Protein AF-A0ABD3Y140-F1 (afdb_monomer_lite)

Sequence (609 aa):
MEKMPLLTDTDRNRDIVVPLAGGQERGYSGIQENTEQVQKGHRKSRSWSGFACGLSGRHPSVAEQFYGSVDSDFVVSPNIGKKIHQSQHIPSCVWQLLCKILGVKTSEQDRLIVGTVLYVVTLTAAFSFTFFGVWFIIFEIRSDKTKTTVHIGISSLLIGFGWICLSIYSHSLAGRLFKNKSFAASVRIHSRTLFKINAAGLLLITGLALAALDLYSAAQSVLSSSQCLEIGLYPIICTLLYCSRALFTIIGTIWNLLVGCAVLSVCRTHTMGIRRFRQELEIEARNYEEYWRRRLLQSEAQEGSFFRRESTALINTSDWIIYDDLSALDENYEQDIQSSNVMFDDSLPVQQACSINNSPKLRQTNVDHSRTALLSGSTTSAGSGYYQTFTREEVIHTGSPDVRFGQRERHLNPMTYRSISDFEAGAEDHTNYRTQKIRSPRTDGARNIRLQSGSEMDEDSAPPIMTCDKLLLCYWKISNRMRLTSQGLQRWFSSWIAFVVLWCGDYALTWMNTKKTIPVVDLVEFVVPVLILLLLFSAYVEVNGEGQILKNCICPTSERFSLMQFFNQQPLQMQVFNLSISYNAILGVLVAFGVAFWSRLFLDNLFHT

Structure (mmCIF, N/CA/C/O backbone):
data_AF-A0ABD3Y140-F1
#
_entry.id   AF-A0ABD3Y140-F1
#
loop_
_atom_site.group_PDB
_atom_site.id
_atom_site.type_symbol
_atom_site.label_atom_id
_atom_site.label_alt_id
_atom_site.label_comp_id
_atom_site.label_asym_id
_atom_site.label_entity_id
_atom_site.label_seq_id
_atom_site.pdbx_PDB_ins_code
_atom_site.Cartn_x
_atom_site.Cartn_y
_atom_site.Cartn_z
_atom_site.occupancy
_atom_site.B_iso_or_equiv
_atom_site.auth_seq_id
_atom_site.auth_comp_id
_atom_site.auth_asym_id
_atom_site.auth_atom_id
_atom_site.pdbx_PDB_model_num
ATOM 1 N N . MET A 1 1 ? -37.574 -9.766 61.811 1.00 36.94 1 MET A N 1
ATOM 2 C CA . MET A 1 1 ? -36.633 -9.711 62.947 1.00 36.94 1 MET A CA 1
ATOM 3 C C . MET A 1 1 ? -35.810 -8.441 62.828 1.00 36.94 1 MET A C 1
ATOM 5 O O . MET A 1 1 ? -35.554 -8.027 61.709 1.00 36.94 1 MET A O 1
ATOM 9 N N . GLU A 1 2 ? -35.538 -7.825 63.977 1.00 39.22 2 GLU A N 1
ATOM 10 C CA . GLU A 1 2 ? -34.585 -6.741 64.282 1.00 39.22 2 GLU A CA 1
ATOM 11 C C . GLU A 1 2 ? -34.366 -5.578 63.291 1.00 39.22 2 GLU A C 1
ATOM 13 O O . GLU A 1 2 ? -33.719 -5.681 62.254 1.00 39.22 2 GLU A O 1
ATOM 18 N N . LYS A 1 3 ? -34.831 -4.400 63.731 1.00 44.00 3 LYS A N 1
ATOM 19 C CA . LYS A 1 3 ? -34.230 -3.095 63.428 1.00 44.00 3 LYS A CA 1
ATOM 20 C C . LYS A 1 3 ? -33.222 -2.770 64.535 1.00 44.00 3 LYS A C 1
ATOM 22 O O . LYS A 1 3 ? -33.563 -2.984 65.695 1.00 44.00 3 LYS A O 1
ATOM 27 N N . MET A 1 4 ? -32.124 -2.083 64.224 1.00 35.38 4 MET A N 1
ATOM 28 C CA . MET A 1 4 ? -31.544 -1.095 65.148 1.00 35.38 4 MET A CA 1
ATOM 29 C C . MET A 1 4 ? -30.852 0.048 64.376 1.00 35.38 4 MET A C 1
ATOM 31 O O . MET A 1 4 ? -30.308 -0.209 63.301 1.00 35.38 4 MET A O 1
ATOM 35 N N . PRO A 1 5 ? -30.918 1.304 64.861 1.00 56.19 5 PRO A N 1
ATOM 36 C CA . PRO A 1 5 ? -30.341 2.474 64.199 1.00 56.19 5 PRO A CA 1
ATOM 37 C C . PRO A 1 5 ? -29.004 2.898 64.830 1.00 56.19 5 PRO A C 1
ATOM 39 O O . PRO A 1 5 ? -28.658 2.457 65.925 1.00 56.19 5 PRO A O 1
ATOM 42 N N . LEU A 1 6 ? -28.308 3.847 64.200 1.00 42.22 6 LEU A N 1
ATOM 43 C CA . LEU A 1 6 ? -27.266 4.628 64.867 1.00 42.22 6 LEU A CA 1
ATOM 44 C C . LEU A 1 6 ? -27.299 6.083 64.391 1.00 42.22 6 LEU A C 1
ATOM 46 O O . LEU A 1 6 ? -27.420 6.360 63.199 1.00 42.22 6 LEU A O 1
ATOM 50 N N . LEU A 1 7 ? -27.261 6.993 65.360 1.00 45.56 7 LEU A N 1
ATOM 51 C CA . LEU A 1 7 ? -27.463 8.430 65.220 1.00 45.56 7 LEU A CA 1
ATOM 52 C C . LEU A 1 7 ? -26.557 9.087 66.268 1.00 45.56 7 LEU A C 1
ATOM 54 O O . LEU A 1 7 ? -26.717 8.794 67.450 1.00 45.56 7 LEU A O 1
ATOM 58 N N . THR A 1 8 ? -25.628 9.948 65.857 1.00 40.81 8 THR A N 1
ATOM 59 C CA . THR A 1 8 ? -24.940 10.890 66.758 1.00 40.81 8 THR A CA 1
ATOM 60 C C . THR A 1 8 ? -24.526 12.135 65.986 1.00 40.81 8 THR A C 1
ATOM 62 O O . THR A 1 8 ? -23.619 12.075 65.155 1.00 40.81 8 THR A O 1
ATOM 65 N N . ASP A 1 9 ? -25.172 13.254 66.303 1.00 35.38 9 ASP A N 1
ATOM 66 C CA . ASP A 1 9 ? -24.680 14.601 66.017 1.00 35.38 9 ASP A CA 1
ATOM 67 C C . ASP A 1 9 ? -23.355 14.887 66.736 1.00 35.38 9 ASP A C 1
ATOM 69 O O . ASP A 1 9 ? -23.045 14.299 67.775 1.00 35.38 9 ASP A O 1
ATOM 73 N N . THR A 1 10 ? -22.616 15.882 66.246 1.00 45.00 10 THR A N 1
ATOM 74 C CA . THR A 1 10 ? -21.827 16.760 67.125 1.00 45.00 10 THR A CA 1
ATOM 75 C C . THR A 1 10 ? -21.697 18.155 66.515 1.00 45.00 10 THR A C 1
ATOM 77 O O . THR A 1 10 ? -20.907 18.392 65.604 1.00 45.00 10 THR A O 1
ATOM 80 N N . ASP A 1 11 ? -22.467 19.092 67.066 1.00 38.31 11 ASP A N 1
ATOM 81 C CA . ASP A 1 11 ? -22.301 20.531 66.866 1.00 38.31 11 ASP A CA 1
ATOM 82 C C . ASP A 1 11 ? -20.901 21.014 67.273 1.00 38.31 11 ASP A C 1
ATOM 84 O O . ASP A 1 11 ? -20.384 20.632 68.331 1.00 38.31 11 ASP A O 1
ATOM 88 N N . ARG A 1 12 ? -20.362 22.008 66.550 1.00 38.72 12 ARG A N 1
ATOM 89 C CA . ARG A 1 12 ? -19.593 23.067 67.223 1.00 38.72 12 ARG A CA 1
ATOM 90 C C . ARG A 1 12 ? -19.610 24.414 66.501 1.00 38.72 12 ARG A C 1
ATOM 92 O O . ARG A 1 12 ? -18.924 24.638 65.511 1.00 38.72 12 ARG A O 1
ATOM 99 N N . ASN A 1 13 ? -20.365 25.326 67.099 1.00 36.12 13 ASN A N 1
ATOM 100 C CA . ASN A 1 13 ? -20.471 26.740 66.762 1.00 36.12 13 ASN A CA 1
ATOM 101 C C . ASN A 1 13 ? -19.346 27.568 67.439 1.00 36.12 13 ASN A C 1
ATOM 103 O O . ASN A 1 13 ? -18.949 27.204 68.551 1.00 36.12 13 ASN A O 1
ATOM 107 N N . ARG A 1 14 ? -18.862 28.658 66.805 1.00 36.28 14 ARG A N 1
ATOM 108 C CA . ARG A 1 14 ? -18.203 29.844 67.430 1.00 36.28 14 ARG A CA 1
ATOM 109 C C . ARG A 1 14 ? -17.735 30.908 66.410 1.00 36.28 14 ARG A C 1
ATOM 111 O O . ARG A 1 14 ? -16.634 30.843 65.876 1.00 36.28 14 ARG A O 1
ATOM 118 N N . ASP A 1 15 ? -18.595 31.892 66.177 1.00 33.00 15 ASP A N 1
ATOM 119 C CA . ASP A 1 15 ? -18.429 33.297 66.595 1.00 33.00 15 ASP A CA 1
ATOM 120 C C . ASP A 1 15 ? -17.125 34.120 66.386 1.00 33.00 15 ASP A C 1
ATOM 122 O O . ASP A 1 15 ? -16.114 33.906 67.048 1.00 33.00 15 ASP A O 1
ATOM 126 N N . ILE A 1 16 ? -17.323 35.229 65.642 1.00 34.50 16 ILE A N 1
ATOM 127 C CA . ILE A 1 16 ? -16.947 36.643 65.927 1.00 34.50 16 ILE A CA 1
ATOM 128 C C . ILE A 1 16 ? -15.455 37.073 65.857 1.00 34.50 16 ILE A C 1
ATOM 130 O O . ILE A 1 16 ? -14.615 36.599 66.608 1.00 34.50 16 ILE A O 1
ATOM 134 N N . VAL A 1 17 ? -15.160 38.094 65.025 1.00 31.11 17 VAL A N 1
ATOM 135 C CA . VAL A 1 17 ? -14.632 39.450 65.378 1.00 31.11 17 VAL A CA 1
ATOM 136 C C . VAL A 1 17 ? -14.314 40.244 64.088 1.00 31.11 17 VAL A C 1
ATOM 138 O O . VAL A 1 17 ? -13.672 39.737 63.174 1.00 31.11 17 VAL A O 1
ATOM 141 N N . VAL A 1 18 ? -14.718 41.521 64.046 1.00 40.31 18 VAL A N 1
ATOM 142 C CA . VAL A 1 18 ? -14.305 42.552 63.063 1.00 40.31 18 VAL A CA 1
ATOM 143 C C . VAL A 1 18 ? -13.448 43.598 63.792 1.00 40.31 18 VAL A C 1
ATOM 145 O O . VAL A 1 18 ? -13.773 43.929 64.934 1.00 40.31 18 VAL A O 1
ATOM 148 N N . PRO A 1 19 ? -12.389 44.153 63.169 1.00 45.50 19 PRO A N 1
ATOM 149 C CA . PRO A 1 19 ? -12.285 45.620 63.138 1.00 45.50 19 PRO A CA 1
ATOM 150 C C . PRO A 1 19 ? -11.759 46.227 61.816 1.00 45.50 19 PRO A C 1
ATOM 152 O O . PRO A 1 19 ? -11.214 45.553 60.947 1.00 45.50 19 PRO A O 1
ATOM 155 N N . LEU A 1 20 ? -11.963 47.543 61.701 1.00 37.66 20 LEU A N 1
ATOM 156 C CA . LEU A 1 20 ? -11.634 48.442 60.582 1.00 37.66 20 LEU A CA 1
ATOM 157 C C . LEU A 1 20 ? -10.245 49.119 60.707 1.00 37.66 20 LEU A C 1
ATOM 159 O O . LEU A 1 20 ? -9.630 49.079 61.768 1.00 37.66 20 LEU A O 1
ATOM 163 N N . ALA A 1 21 ? -9.887 49.874 59.650 1.00 33.44 21 ALA A N 1
ATOM 164 C CA . ALA A 1 21 ? -8.793 50.864 59.514 1.00 33.44 21 ALA A CA 1
ATOM 165 C C . ALA A 1 21 ? -7.362 50.310 59.289 1.00 33.44 21 ALA A C 1
ATOM 167 O O . ALA A 1 21 ? -7.015 49.256 59.802 1.00 33.44 21 ALA A O 1
ATOM 168 N N . GLY A 1 22 ? -6.472 50.973 58.530 1.00 29.98 22 GLY A N 1
ATOM 169 C CA . GLY A 1 22 ? -6.588 52.212 57.731 1.00 29.98 22 GLY A CA 1
ATOM 170 C C . GLY A 1 22 ? -5.230 52.639 57.113 1.00 29.98 22 GLY A C 1
ATOM 171 O O . GLY A 1 22 ? -4.216 52.011 57.399 1.00 29.98 22 GLY A O 1
ATOM 172 N N . GLY A 1 23 ? -5.203 53.715 56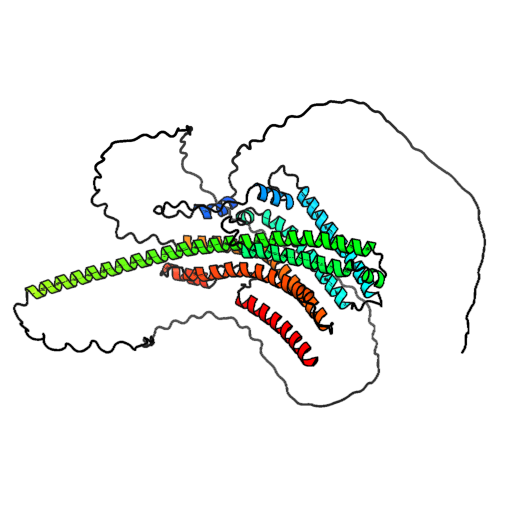.306 1.00 29.17 23 GLY A N 1
ATOM 173 C CA . GLY A 1 23 ? -3.989 54.326 55.702 1.00 29.17 23 GLY A CA 1
ATOM 174 C C . GLY A 1 23 ? -3.779 53.979 54.205 1.00 29.17 23 GLY A C 1
ATOM 175 O O . GLY A 1 23 ? -3.854 52.809 53.858 1.00 29.17 23 GLY A O 1
ATOM 176 N N . GLN A 1 24 ? -3.688 54.905 53.226 1.00 31.08 24 GLN A N 1
ATOM 177 C CA . GLN A 1 24 ? -2.751 56.048 53.034 1.00 31.08 24 GLN A CA 1
ATOM 178 C C . GLN A 1 24 ? -1.374 55.530 52.521 1.00 31.08 24 GLN A C 1
ATOM 180 O O . GLN A 1 24 ? -0.817 54.642 53.147 1.00 31.08 24 GLN A O 1
ATOM 185 N N . GLU A 1 25 ? -0.760 55.956 51.398 1.00 31.97 25 GLU A N 1
ATOM 186 C CA . GLU A 1 25 ? -0.883 57.168 50.552 1.00 31.97 25 GLU A CA 1
ATOM 187 C C . GLU A 1 25 ? -0.172 57.007 49.169 1.00 31.97 25 GLU A C 1
ATOM 189 O O . GLU A 1 25 ? 0.681 56.135 49.044 1.00 31.97 25 GLU A O 1
ATOM 194 N N . ARG A 1 26 ? -0.397 57.947 48.219 1.00 32.44 26 ARG A N 1
ATOM 195 C CA . ARG A 1 26 ? 0.397 58.252 46.978 1.00 32.44 26 ARG A CA 1
ATOM 196 C C . ARG A 1 26 ? 0.428 57.180 45.858 1.00 32.44 26 ARG A C 1
ATOM 198 O O . ARG A 1 26 ? 0.530 55.996 46.121 1.00 32.44 26 ARG A O 1
ATOM 205 N N . GLY A 1 27 ? 0.413 57.531 44.565 1.00 31.09 27 GLY A N 1
ATOM 206 C CA . GLY A 1 27 ? 0.259 58.840 43.905 1.00 31.09 27 GLY A CA 1
ATOM 207 C C . GLY A 1 27 ? 0.484 58.757 42.375 1.00 31.09 27 GLY A C 1
ATOM 208 O O . GLY A 1 27 ? 1.057 57.778 41.919 1.00 31.09 27 GLY A O 1
ATOM 209 N N . TYR A 1 28 ? -0.002 59.772 41.636 1.00 34.62 28 TYR A N 1
ATOM 210 C CA . TYR A 1 28 ? 0.349 60.271 40.273 1.00 34.62 28 TYR A CA 1
ATOM 211 C C . TYR A 1 28 ? 1.332 59.463 39.385 1.00 34.62 28 TYR A C 1
ATOM 213 O O . TYR A 1 28 ? 2.375 59.036 39.860 1.00 34.62 28 TYR A O 1
ATOM 221 N N . SER A 1 29 ? 1.171 59.328 38.059 1.00 34.53 29 SER A N 1
ATOM 222 C CA . SER A 1 29 ? 0.421 60.067 37.004 1.00 34.53 29 SER A CA 1
ATOM 223 C C . SER A 1 29 ? 0.140 59.112 35.807 1.00 34.53 29 SER A C 1
ATOM 225 O O . SER A 1 29 ? 0.658 58.002 35.801 1.00 34.53 29 SER A O 1
ATOM 227 N N . GLY A 1 30 ? -0.642 59.386 34.749 1.00 32.12 30 GLY A N 1
ATOM 228 C CA . GLY A 1 30 ? -1.365 60.575 34.263 1.00 32.12 30 GLY A CA 1
ATOM 229 C C . GLY A 1 30 ? -1.077 60.816 32.760 1.00 32.12 30 GLY A C 1
ATOM 230 O O . GLY A 1 30 ? 0.060 60.599 32.358 1.00 32.12 30 GLY A O 1
ATOM 231 N N . ILE A 1 31 ? -2.062 61.331 31.988 1.00 36.88 31 ILE A N 1
ATOM 232 C CA . ILE A 1 31 ? -1.959 61.848 30.584 1.00 36.88 31 ILE A CA 1
ATOM 233 C C . ILE A 1 31 ? -1.832 60.761 29.482 1.00 36.88 31 ILE A C 1
ATOM 235 O O . ILE A 1 31 ? -1.061 59.826 29.646 1.00 36.88 31 ILE A O 1
ATOM 239 N N . GLN A 1 32 ? -2.469 60.796 28.297 1.00 33.97 32 GLN A N 1
ATOM 240 C CA . GLN A 1 32 ? -3.693 61.409 27.712 1.00 33.97 32 GLN A CA 1
ATOM 241 C C . GLN A 1 32 ? -4.047 60.487 26.509 1.00 33.97 32 GLN A C 1
ATOM 243 O O . GLN A 1 32 ? -3.152 59.949 25.864 1.00 33.97 32 GLN A O 1
ATOM 248 N N . GLU A 1 33 ? -5.287 60.068 26.266 1.00 36.66 33 GLU A N 1
ATOM 249 C CA . GLU A 1 33 ? -6.325 60.809 25.530 1.00 36.66 33 GLU A CA 1
ATOM 250 C C . GLU A 1 33 ? -5.867 61.385 24.170 1.00 36.66 33 GLU A C 1
ATOM 252 O O . GLU A 1 33 ? -5.170 62.393 24.114 1.00 36.66 33 GLU A O 1
ATOM 257 N N . ASN A 1 34 ? -6.314 60.779 23.061 1.00 33.53 34 ASN A N 1
ATOM 258 C CA . ASN A 1 34 ? -7.102 61.531 22.079 1.00 33.53 34 ASN A CA 1
ATOM 259 C C . ASN A 1 34 ? -7.836 60.639 21.071 1.00 33.53 34 ASN A C 1
ATOM 261 O O . ASN A 1 34 ? -7.303 59.675 20.521 1.00 33.53 34 ASN A O 1
ATOM 265 N N . THR A 1 35 ? -9.083 61.024 20.831 1.00 38.12 35 THR A N 1
ATOM 266 C CA . THR A 1 35 ? -9.987 60.495 19.807 1.00 38.12 35 THR A CA 1
ATOM 267 C C . THR A 1 35 ? -9.958 61.461 18.629 1.00 38.12 35 THR A C 1
ATOM 269 O O . THR A 1 35 ? -10.015 62.654 18.888 1.00 38.12 35 THR A O 1
ATOM 272 N N . GLU A 1 36 ? -9.979 60.997 17.374 1.00 34.66 36 GLU A N 1
ATOM 273 C CA . GLU A 1 36 ? -10.864 61.606 16.363 1.00 34.66 36 GLU A CA 1
ATOM 274 C C . GLU A 1 36 ? -11.019 60.776 15.080 1.00 34.66 36 GLU A C 1
ATOM 276 O O . GLU A 1 36 ? -10.215 59.906 14.745 1.00 34.66 36 GLU A O 1
ATOM 281 N N . GLN A 1 37 ? -12.132 61.025 14.391 1.00 36.69 37 GLN A N 1
ATOM 282 C CA . GLN A 1 37 ? -12.521 60.401 13.126 1.00 36.69 37 GLN A CA 1
ATOM 283 C C . GLN A 1 37 ? -11.997 61.225 11.934 1.00 36.69 37 GLN A C 1
ATOM 285 O O . GLN A 1 37 ? -11.734 62.406 12.097 1.00 36.69 37 GLN A O 1
ATOM 290 N N . VAL A 1 38 ? -11.982 60.658 10.716 1.00 37.12 38 VAL A N 1
ATOM 291 C CA . VAL A 1 38 ? -12.607 61.279 9.519 1.00 37.12 38 VAL A CA 1
ATOM 292 C C . VAL A 1 38 ? -12.678 60.282 8.341 1.00 37.12 38 VAL A C 1
ATOM 294 O O . VAL A 1 38 ? -11.691 59.850 7.760 1.00 37.12 38 VAL A O 1
ATOM 297 N N . GLN A 1 39 ? -13.921 59.906 8.047 1.00 36.88 39 GLN A N 1
ATOM 298 C CA . GLN A 1 39 ? -14.615 59.742 6.758 1.00 36.88 39 GLN A CA 1
ATOM 299 C C . GLN A 1 39 ? -13.891 59.746 5.376 1.00 36.88 39 GLN A C 1
ATOM 301 O O . GLN A 1 39 ? -12.987 60.529 5.110 1.00 36.88 39 GLN A O 1
ATOM 306 N N . LYS A 1 40 ? -14.561 59.050 4.427 1.00 33.09 40 LYS A N 1
ATOM 307 C CA . LYS A 1 40 ? -14.423 59.015 2.939 1.00 33.09 40 LYS A CA 1
ATOM 308 C C . LYS A 1 40 ? -13.339 58.054 2.402 1.00 33.09 40 LYS A C 1
ATOM 310 O O . LYS A 1 40 ? -12.206 58.083 2.844 1.00 33.09 40 LYS A O 1
ATOM 315 N N . GLY A 1 41 ? -13.576 57.184 1.412 1.00 31.28 41 GLY A N 1
ATOM 316 C CA . GLY A 1 41 ? -14.807 56.843 0.684 1.00 31.28 41 GLY A CA 1
ATOM 317 C C . GLY A 1 41 ? -14.627 56.857 -0.839 1.00 31.28 41 GLY A C 1
ATOM 318 O O . GLY A 1 41 ? -14.806 57.903 -1.455 1.00 31.28 41 GLY A O 1
ATOM 319 N N . HIS A 1 42 ? -14.366 55.704 -1.472 1.00 31.20 42 HIS A N 1
ATOM 320 C CA . HIS A 1 42 ? -14.478 55.577 -2.933 1.00 31.20 42 HIS A CA 1
ATOM 321 C C . HIS A 1 42 ? -14.820 54.161 -3.424 1.00 31.20 42 HIS A C 1
ATOM 323 O O . HIS A 1 42 ? -14.490 53.157 -2.799 1.00 31.20 42 HIS A O 1
ATOM 329 N N . ARG A 1 43 ? -15.537 54.109 -4.555 1.00 39.34 43 ARG A N 1
ATOM 330 C CA . ARG A 1 43 ? -16.271 52.945 -5.081 1.00 39.34 43 ARG A CA 1
ATOM 331 C C . ARG A 1 43 ? -15.965 52.781 -6.576 1.00 39.34 43 ARG A C 1
ATOM 333 O O . ARG A 1 43 ? -16.447 53.575 -7.374 1.00 39.34 43 ARG A O 1
ATOM 340 N N . LYS A 1 44 ? -15.215 51.744 -6.964 1.00 33.50 44 LYS A N 1
ATOM 341 C CA . LYS A 1 44 ? -15.079 51.225 -8.347 1.00 33.50 44 LYS A CA 1
ATOM 342 C C . LYS A 1 44 ? -14.941 49.702 -8.229 1.00 33.50 44 LYS A C 1
ATOM 344 O O . LYS A 1 44 ? -14.051 49.233 -7.538 1.00 33.50 44 LYS A O 1
ATOM 349 N N . SER A 1 45 ? -15.959 48.921 -8.586 1.00 30.86 45 SER A N 1
ATOM 350 C CA . SER A 1 45 ? -16.437 48.574 -9.939 1.00 30.86 45 SER A CA 1
ATOM 351 C C . SER A 1 45 ? -15.591 47.480 -10.602 1.00 30.86 45 SER A C 1
ATOM 353 O O . SER A 1 45 ? -14.366 47.503 -10.550 1.00 30.86 45 SER A O 1
ATOM 355 N N . ARG A 1 46 ? -16.286 46.489 -11.171 1.00 40.66 46 ARG A N 1
ATOM 356 C CA . ARG A 1 46 ? -15.743 45.216 -11.664 1.00 40.66 46 ARG A CA 1
ATOM 357 C C . ARG A 1 46 ? -14.939 45.397 -12.955 1.00 40.66 46 ARG A C 1
ATOM 359 O O . ARG A 1 46 ? -15.349 46.149 -13.830 1.00 40.66 46 ARG A O 1
ATOM 366 N N . SER A 1 47 ? -13.923 44.557 -13.135 1.00 26.73 47 SER A N 1
ATOM 367 C CA . SER A 1 47 ? -13.550 44.040 -14.454 1.00 26.73 47 SER A CA 1
ATOM 368 C C . SER A 1 47 ? -13.069 42.597 -14.304 1.00 26.73 47 SER A C 1
ATOM 370 O O . SER A 1 47 ? -12.164 42.323 -13.519 1.00 26.73 47 SER A O 1
ATOM 372 N N . TRP A 1 48 ? -13.717 41.670 -15.009 1.00 41.38 48 TRP A N 1
ATOM 373 C CA . TRP A 1 48 ? -13.184 40.332 -15.262 1.00 41.38 48 TRP A CA 1
ATOM 374 C C . TRP A 1 48 ? -12.482 40.385 -16.619 1.00 41.38 48 TRP A C 1
ATOM 376 O O . TRP A 1 48 ? -13.129 40.653 -17.629 1.00 41.38 48 TRP A O 1
ATOM 386 N N . SER A 1 49 ? -11.186 40.091 -16.656 1.00 29.36 49 SER A N 1
ATOM 387 C CA . SER A 1 49 ? -10.442 39.855 -17.894 1.00 29.36 49 SER A CA 1
ATOM 388 C C . SER A 1 49 ? -9.550 38.623 -17.725 1.00 29.36 49 SER A C 1
ATOM 390 O O . SER A 1 49 ? -9.041 38.342 -16.640 1.00 29.36 49 SER A O 1
ATOM 392 N N . GLY A 1 50 ? -9.466 37.814 -18.782 1.00 34.16 50 GLY A N 1
ATOM 393 C CA . GLY A 1 50 ? -8.925 36.458 -18.706 1.00 34.16 50 GLY A CA 1
ATOM 394 C C . GLY A 1 50 ? -7.403 36.406 -18.580 1.00 34.16 50 GLY A C 1
ATOM 395 O O . GLY A 1 50 ? -6.687 37.126 -19.271 1.00 34.16 50 GLY A O 1
ATOM 396 N N . PHE A 1 51 ? -6.910 35.480 -17.756 1.00 29.48 51 PHE A N 1
ATOM 397 C CA . PHE A 1 51 ? -5.496 35.115 -17.728 1.00 29.48 51 PHE A CA 1
ATOM 398 C C . PHE A 1 51 ? -5.178 34.115 -18.844 1.00 29.48 51 PHE A C 1
ATOM 400 O O . PHE A 1 51 ? -5.375 32.909 -18.696 1.00 29.48 51 PHE A O 1
ATOM 407 N N . ALA A 1 52 ? -4.634 34.619 -19.951 1.00 34.19 52 ALA A N 1
ATOM 408 C CA . ALA A 1 52 ? -3.809 33.810 -20.838 1.00 34.19 52 ALA A CA 1
ATOM 409 C C . ALA A 1 52 ? -2.414 33.666 -20.202 1.00 34.19 52 ALA A C 1
ATOM 411 O O . ALA A 1 52 ? -1.728 34.663 -19.977 1.00 34.19 52 ALA A O 1
ATOM 412 N N . CYS A 1 53 ? -1.988 32.441 -19.886 1.00 32.72 53 CYS A N 1
ATOM 413 C CA . CYS A 1 53 ? -0.645 32.202 -19.352 1.00 32.72 53 CYS A CA 1
ATOM 414 C C . CYS A 1 53 ? 0.409 32.313 -20.460 1.00 32.72 53 CYS A C 1
ATOM 416 O O . CYS A 1 53 ? 0.481 31.455 -21.339 1.00 32.72 53 CYS A O 1
ATOM 418 N N . GLY A 1 54 ? 1.262 33.335 -20.375 1.00 30.89 54 GLY A N 1
ATOM 419 C CA . GLY A 1 54 ? 2.488 33.417 -21.165 1.00 30.89 54 GLY A CA 1
ATOM 420 C C . GLY A 1 54 ? 3.519 32.382 -20.707 1.00 30.89 54 GLY A C 1
ATOM 421 O O . GLY A 1 54 ? 3.781 32.235 -19.513 1.00 30.89 54 GLY A O 1
ATOM 422 N N . LEU A 1 55 ? 4.114 31.669 -21.663 1.00 34.09 55 LEU A N 1
ATOM 423 C CA . LEU A 1 55 ? 5.229 30.753 -21.429 1.00 34.09 55 LEU A CA 1
ATOM 424 C C . LEU A 1 55 ? 6.514 31.554 -21.177 1.00 34.09 55 LEU A C 1
ATOM 426 O O . LEU A 1 55 ? 7.008 32.224 -22.078 1.00 34.09 55 LEU A O 1
ATOM 430 N N . SER A 1 56 ? 7.073 31.447 -19.970 1.00 33.00 56 SER A N 1
ATOM 431 C CA . SER A 1 56 ? 8.430 31.910 -19.660 1.00 33.00 56 SER A CA 1
ATOM 432 C C . SER A 1 56 ? 9.346 30.698 -19.494 1.00 33.00 56 SER A C 1
ATOM 434 O O . SER A 1 56 ? 9.085 29.823 -18.664 1.00 33.00 56 SER A O 1
ATOM 436 N N . GLY A 1 57 ? 10.387 30.611 -20.322 1.00 37.53 57 GLY A N 1
ATOM 437 C CA . GLY A 1 57 ? 11.311 29.480 -20.339 1.00 37.53 57 GLY A CA 1
ATOM 438 C C . GLY A 1 57 ? 12.268 29.500 -19.147 1.00 37.53 57 GLY A C 1
ATOM 439 O O . GLY A 1 57 ? 13.173 30.326 -19.094 1.00 37.53 57 GLY A O 1
ATOM 440 N N . ARG A 1 58 ? 12.114 28.556 -18.209 1.00 37.03 58 ARG A N 1
ATOM 441 C CA . ARG A 1 58 ? 13.159 28.206 -17.228 1.00 37.03 58 ARG A CA 1
ATOM 442 C C . ARG A 1 58 ? 13.967 27.024 -17.766 1.00 37.03 58 ARG A C 1
ATOM 444 O O . ARG A 1 58 ? 13.380 26.013 -18.149 1.00 37.03 58 ARG A O 1
ATOM 451 N N . HIS A 1 59 ? 15.297 27.124 -17.734 1.00 32.88 59 HIS A N 1
ATOM 452 C CA . HIS A 1 59 ? 16.170 25.971 -17.967 1.00 32.88 59 HIS A CA 1
ATOM 453 C C . HIS A 1 59 ? 15.888 24.869 -16.924 1.00 32.88 59 HIS A C 1
ATOM 455 O O . HIS A 1 59 ? 15.727 25.187 -15.739 1.00 32.88 59 HIS A O 1
ATOM 461 N N . PRO A 1 60 ? 15.820 23.588 -17.332 1.00 36.62 60 PRO A N 1
ATOM 462 C CA . PRO A 1 60 ? 15.593 22.481 -16.412 1.00 36.62 60 PRO A CA 1
ATOM 463 C C . PRO A 1 60 ? 16.793 22.275 -15.483 1.00 36.62 60 PRO A C 1
ATOM 465 O O . PRO A 1 60 ? 17.948 22.448 -15.868 1.00 36.62 60 PRO A O 1
ATOM 468 N N . SER A 1 61 ? 16.514 21.857 -14.251 1.00 38.69 61 SER A N 1
ATOM 469 C CA . SER A 1 61 ? 17.557 21.452 -13.304 1.00 38.69 61 SER A CA 1
ATOM 470 C C . SER A 1 61 ? 18.235 20.140 -13.735 1.00 38.69 61 SER A C 1
ATOM 472 O O . SER A 1 61 ? 17.622 19.315 -14.411 1.00 38.69 61 SER A O 1
ATOM 474 N N . VAL A 1 62 ? 19.467 19.879 -13.277 1.00 35.94 62 VAL A N 1
ATOM 475 C CA . VAL A 1 62 ? 20.209 18.626 -13.575 1.00 35.94 62 VAL A CA 1
ATOM 476 C C . VAL A 1 62 ? 19.394 17.367 -13.220 1.00 35.94 62 VAL A C 1
ATOM 478 O O . VAL A 1 62 ? 19.473 16.347 -13.903 1.00 35.94 62 VAL A O 1
ATOM 481 N N . ALA A 1 63 ? 18.535 17.444 -12.197 1.00 38.06 63 ALA A N 1
ATOM 482 C CA . ALA A 1 63 ? 17.591 16.378 -11.872 1.00 38.06 63 ALA A CA 1
ATOM 483 C C . ALA A 1 63 ? 16.516 16.183 -12.961 1.00 38.06 63 ALA A C 1
ATOM 485 O O . ALA A 1 63 ? 16.238 15.050 -13.343 1.00 38.06 63 ALA A O 1
ATOM 486 N N . GLU A 1 64 ? 15.922 17.252 -13.498 1.00 42.03 64 GLU A N 1
ATOM 487 C CA . GLU A 1 64 ? 14.978 17.153 -14.623 1.00 42.03 64 GLU A CA 1
ATOM 488 C C . GLU A 1 64 ? 15.638 16.569 -15.876 1.00 42.03 64 GLU A C 1
ATOM 490 O O . GLU A 1 64 ? 15.006 15.765 -16.558 1.00 42.03 64 GLU A O 1
ATOM 495 N N . GLN A 1 65 ? 16.917 16.867 -16.118 1.00 43.84 65 GLN A N 1
ATOM 496 C CA . GLN A 1 65 ? 17.691 16.268 -17.208 1.00 43.84 65 GLN A CA 1
ATOM 497 C C . GLN A 1 65 ? 17.834 14.740 -17.028 1.00 43.84 65 GLN A C 1
ATOM 499 O O . GLN A 1 65 ? 17.483 13.978 -17.926 1.00 43.84 65 GLN A O 1
ATOM 504 N N . PHE A 1 66 ? 18.213 14.268 -15.832 1.00 37.56 66 PHE A N 1
ATOM 505 C CA . PHE A 1 66 ? 18.330 12.831 -15.517 1.00 37.56 66 PHE A CA 1
ATOM 506 C C . PHE A 1 66 ? 16.995 12.063 -15.458 1.00 37.56 66 PHE A C 1
ATOM 508 O O . PHE A 1 66 ? 16.965 10.844 -15.671 1.00 37.56 66 PHE A O 1
ATOM 515 N N . TYR A 1 67 ? 15.886 12.730 -15.121 1.00 45.44 67 TYR A N 1
ATOM 516 C CA . TYR A 1 67 ? 14.574 12.079 -15.036 1.00 45.44 67 TYR A CA 1
ATOM 517 C C . TYR A 1 67 ? 13.790 12.118 -16.349 1.00 45.44 67 TYR A C 1
ATOM 519 O O . TYR A 1 67 ? 13.125 11.125 -16.657 1.00 45.44 67 TYR A O 1
ATOM 527 N N . GLY A 1 68 ? 13.914 13.200 -17.124 1.00 43.59 68 GLY A N 1
ATOM 528 C CA . GLY A 1 68 ? 13.287 13.364 -18.433 1.00 43.59 68 GLY A CA 1
ATOM 529 C C . GLY A 1 68 ? 13.920 12.506 -19.528 1.00 43.59 68 GLY A C 1
ATOM 530 O O . GLY A 1 68 ? 13.178 11.909 -20.306 1.00 43.59 68 GLY A O 1
ATOM 531 N N . SER A 1 69 ? 15.255 12.368 -19.554 1.00 42.59 69 SER A N 1
ATOM 532 C CA . SER A 1 69 ? 15.928 11.761 -20.716 1.00 42.59 69 SER A CA 1
ATOM 533 C C . SER A 1 69 ? 15.644 10.267 -20.915 1.00 42.59 69 SER A C 1
ATOM 535 O O . SER A 1 69 ? 15.769 9.749 -22.014 1.00 42.59 69 SER A O 1
ATOM 537 N N . VAL A 1 70 ? 15.180 9.545 -19.887 1.00 47.66 70 VAL A N 1
ATOM 538 C CA . VAL A 1 70 ? 14.868 8.110 -20.039 1.00 47.66 70 VAL A CA 1
ATOM 539 C C . VAL A 1 70 ? 13.730 7.859 -21.027 1.00 47.66 70 VAL A C 1
ATOM 541 O O . VAL A 1 70 ? 13.763 6.843 -21.697 1.00 47.66 70 VAL A O 1
ATOM 544 N N . ASP A 1 71 ? 12.749 8.758 -21.160 1.00 50.66 71 ASP A N 1
ATOM 545 C CA . ASP A 1 71 ? 11.698 8.606 -22.181 1.00 50.66 71 ASP A CA 1
ATOM 546 C C . ASP A 1 71 ? 12.128 9.191 -23.562 1.00 50.66 71 ASP A C 1
ATOM 548 O O . ASP A 1 71 ? 11.388 9.010 -24.526 1.00 50.66 71 ASP A O 1
ATOM 552 N N . SER A 1 72 ? 13.291 9.865 -23.692 1.00 52.81 72 SER A N 1
ATOM 553 C CA . SER A 1 72 ? 13.800 10.438 -24.964 1.00 52.81 72 SER A CA 1
ATOM 554 C C . SER A 1 72 ? 15.010 9.719 -25.569 1.00 52.81 72 SER A C 1
ATOM 556 O O . SER A 1 72 ? 15.166 9.722 -26.785 1.00 52.81 72 SER A O 1
ATOM 558 N N . ASP A 1 73 ? 15.862 9.111 -24.742 1.00 51.84 73 ASP A N 1
ATOM 559 C CA . ASP A 1 73 ? 17.120 8.485 -25.174 1.00 51.84 73 ASP A CA 1
ATOM 560 C C . ASP A 1 73 ? 16.898 7.068 -25.733 1.00 51.84 73 ASP A C 1
ATOM 562 O O . ASP A 1 73 ? 17.780 6.511 -26.389 1.00 51.84 73 ASP A O 1
ATOM 566 N N . PHE A 1 74 ? 15.704 6.495 -25.530 1.00 53.94 74 PHE A N 1
ATOM 567 C CA . PHE A 1 74 ? 15.222 5.358 -26.314 1.00 53.94 74 PHE A CA 1
ATOM 568 C C . PHE A 1 74 ? 14.872 5.827 -27.728 1.00 53.94 74 PHE A C 1
ATOM 570 O O . PHE A 1 74 ? 13.704 5.984 -28.093 1.00 53.94 74 PHE A O 1
ATOM 577 N N . VAL A 1 75 ? 15.915 6.036 -28.533 1.00 51.50 75 VAL A N 1
ATOM 578 C CA . VAL A 1 75 ? 15.813 6.174 -29.986 1.00 51.50 75 VAL A CA 1
ATOM 579 C C . VAL A 1 75 ? 15.303 4.842 -30.534 1.00 51.50 75 VAL A C 1
ATOM 581 O O . VAL A 1 75 ? 16.071 3.931 -30.840 1.00 51.50 75 VAL A O 1
ATOM 584 N N . VAL A 1 76 ? 13.975 4.717 -30.603 1.00 51.75 76 VAL A N 1
ATOM 585 C CA . VAL A 1 76 ? 13.290 3.600 -31.256 1.00 51.75 76 VAL A CA 1
ATOM 586 C C . VAL A 1 76 ? 13.845 3.489 -32.671 1.00 51.75 76 VAL A C 1
ATOM 588 O O . VAL A 1 76 ? 13.814 4.462 -33.425 1.00 51.75 76 VAL A O 1
ATOM 591 N N . SER A 1 77 ? 14.358 2.303 -33.009 1.00 51.81 77 SER A N 1
ATOM 592 C CA . SER A 1 77 ? 14.961 2.026 -34.313 1.00 51.81 77 SER A CA 1
ATOM 593 C C . SER A 1 77 ? 14.032 2.499 -35.448 1.00 51.81 77 SER A C 1
ATOM 595 O O . SER A 1 77 ? 12.833 2.195 -35.407 1.00 51.81 77 SER A O 1
ATOM 597 N N . PRO A 1 78 ? 14.531 3.262 -36.443 1.00 53.81 78 PRO A N 1
ATOM 598 C CA . PRO A 1 78 ? 13.701 4.131 -37.289 1.00 53.81 78 PRO A CA 1
ATOM 599 C C . PRO A 1 78 ? 12.673 3.417 -38.187 1.00 53.81 78 PRO A C 1
ATOM 601 O O . PRO A 1 78 ? 11.814 4.074 -38.773 1.00 53.81 78 PRO A O 1
ATOM 604 N N . ASN A 1 79 ? 12.709 2.085 -38.279 1.00 50.41 79 ASN A N 1
ATOM 605 C CA . ASN A 1 79 ? 11.909 1.297 -39.220 1.00 50.41 79 ASN A CA 1
ATOM 606 C C . ASN A 1 79 ? 10.472 0.952 -38.777 1.00 50.41 79 ASN A C 1
ATOM 608 O O . ASN A 1 79 ? 9.750 0.309 -39.537 1.00 50.41 79 ASN A O 1
ATOM 612 N N . ILE A 1 80 ? 10.002 1.371 -37.593 1.00 57.31 80 ILE A N 1
ATOM 613 C CA . ILE A 1 80 ? 8.612 1.113 -37.160 1.00 57.31 80 ILE A CA 1
ATOM 614 C C . ILE A 1 80 ? 7.917 2.418 -36.756 1.00 57.31 80 ILE A C 1
ATOM 616 O O . ILE A 1 80 ? 7.815 2.761 -35.581 1.00 57.31 80 ILE A O 1
ATOM 620 N N . GLY A 1 81 ? 7.352 3.121 -37.745 1.00 55.69 81 GLY A N 1
ATOM 621 C CA . GLY A 1 81 ? 6.662 4.419 -37.608 1.00 55.69 81 GLY A CA 1
ATOM 622 C C . GLY A 1 81 ? 5.369 4.445 -36.768 1.00 55.69 81 GLY A C 1
ATOM 623 O O . GLY A 1 81 ? 4.555 5.362 -36.902 1.00 55.69 81 GLY A O 1
ATOM 624 N N . LYS A 1 82 ? 5.144 3.461 -35.890 1.00 68.56 82 LYS A N 1
ATOM 625 C CA . LYS A 1 82 ? 4.049 3.470 -34.914 1.00 68.56 82 LYS A CA 1
ATOM 626 C C . LYS A 1 82 ? 4.407 4.430 -33.781 1.00 68.56 82 LYS A C 1
ATOM 628 O O . LYS A 1 82 ? 5.064 4.037 -32.823 1.00 68.56 82 LYS A O 1
ATOM 633 N N . LYS A 1 83 ? 3.935 5.681 -33.868 1.00 65.62 83 LYS A N 1
ATOM 634 C CA . LYS A 1 83 ? 4.024 6.667 -32.775 1.00 65.62 83 LYS A CA 1
ATOM 635 C C . LYS A 1 83 ? 3.469 6.058 -31.483 1.00 65.62 83 LYS A C 1
ATOM 637 O O . LYS A 1 83 ? 2.254 5.922 -31.326 1.00 65.62 83 LYS A O 1
ATOM 642 N N . ILE A 1 84 ? 4.357 5.681 -30.564 1.00 62.59 84 ILE A N 1
ATOM 643 C CA . ILE A 1 84 ? 3.973 5.125 -29.268 1.00 62.59 84 ILE A CA 1
ATOM 644 C C . ILE A 1 84 ? 3.321 6.257 -28.475 1.00 62.59 84 ILE A C 1
ATOM 646 O O . ILE A 1 84 ? 3.995 7.172 -28.008 1.00 62.59 84 ILE A O 1
ATOM 650 N N . HIS A 1 85 ? 1.995 6.213 -28.335 1.00 65.81 85 HIS A N 1
ATOM 651 C CA . HIS A 1 85 ? 1.272 7.168 -27.502 1.00 65.81 85 HIS A CA 1
ATOM 652 C C . HIS A 1 85 ? 1.683 6.983 -26.038 1.00 65.81 85 HIS A C 1
ATOM 654 O O . HIS A 1 85 ? 1.180 6.104 -25.335 1.00 65.81 85 HIS A O 1
ATOM 660 N N . GLN A 1 86 ? 2.607 7.831 -25.590 1.00 65.12 86 GLN A N 1
ATOM 661 C CA . GLN A 1 86 ? 3.004 7.947 -24.195 1.00 65.12 86 GLN A CA 1
ATOM 662 C C . GLN A 1 86 ? 1.760 8.240 -23.341 1.00 65.12 86 GLN A C 1
ATOM 664 O O . GLN A 1 86 ? 0.851 8.966 -23.751 1.00 65.12 86 GLN A O 1
ATOM 669 N N . SER A 1 87 ? 1.691 7.634 -22.156 1.00 67.75 87 SER A N 1
ATOM 670 C CA . SER A 1 87 ? 0.553 7.793 -21.251 1.00 67.75 87 SER A CA 1
ATOM 671 C C . SER A 1 87 ? 0.346 9.263 -20.893 1.00 67.75 87 SER A C 1
ATOM 673 O O . SER A 1 87 ? 1.289 9.905 -20.429 1.00 67.75 87 SER A O 1
ATOM 675 N N . GLN A 1 88 ? -0.882 9.765 -21.039 1.00 73.69 88 GLN A N 1
ATOM 676 C CA . GLN A 1 88 ? -1.232 11.115 -20.599 1.00 73.69 88 GLN A CA 1
ATOM 677 C C . GLN A 1 88 ? -0.875 11.316 -19.118 1.00 73.69 88 GLN A C 1
ATOM 679 O O . GLN A 1 88 ? -1.056 10.423 -18.287 1.00 73.69 88 GLN A O 1
ATOM 684 N N . HIS A 1 89 ? -0.360 12.503 -18.799 1.00 77.88 89 HIS A N 1
ATOM 685 C CA . HIS A 1 89 ? -0.158 12.929 -17.418 1.00 77.88 89 HIS A CA 1
ATOM 686 C C . HIS A 1 89 ? -1.500 13.077 -16.686 1.00 77.88 89 HIS A C 1
ATOM 688 O O . HIS A 1 89 ? -2.560 13.172 -17.306 1.00 77.88 89 HIS A O 1
ATOM 694 N N . ILE A 1 90 ? -1.442 13.128 -15.350 1.00 80.94 90 ILE A N 1
ATOM 695 C CA . ILE A 1 90 ? -2.594 13.477 -14.508 1.00 80.94 90 ILE A CA 1
ATOM 696 C C . ILE A 1 90 ? -3.222 14.778 -15.043 1.00 80.94 90 ILE A C 1
ATOM 698 O O . ILE A 1 90 ? -2.480 15.743 -15.250 1.00 80.94 90 ILE A O 1
ATOM 702 N N . PRO A 1 91 ? -4.555 14.845 -15.246 1.00 88.31 91 PRO A N 1
ATOM 703 C CA . PRO A 1 91 ? -5.215 16.072 -15.674 1.00 88.31 91 PRO A CA 1
ATOM 704 C C . PRO A 1 91 ? -4.839 17.235 -14.755 1.00 88.31 91 PRO A C 1
ATOM 706 O O . PRO A 1 91 ? -4.949 17.118 -13.533 1.00 88.31 91 PRO A O 1
ATOM 709 N N . SER A 1 92 ? -4.412 18.365 -15.324 1.00 88.94 92 SER A N 1
ATOM 710 C CA . SER A 1 92 ? -3.816 19.469 -14.556 1.00 88.94 92 SER A CA 1
ATOM 711 C C . SER A 1 92 ? -4.723 19.990 -13.437 1.00 88.94 92 SER A C 1
ATOM 713 O O . SER A 1 92 ? -4.223 20.391 -12.393 1.00 88.94 92 SER A O 1
ATOM 715 N N . CYS A 1 93 ? -6.047 19.914 -13.611 1.00 90.38 93 CYS A N 1
ATOM 716 C CA . CYS A 1 93 ? -7.032 20.230 -12.574 1.00 90.38 93 CYS A CA 1
ATOM 717 C C . CYS A 1 93 ? -6.936 19.292 -11.353 1.00 90.38 93 CYS A C 1
ATOM 719 O O . CYS A 1 93 ? -6.864 19.768 -10.223 1.00 90.38 93 CYS A O 1
ATOM 721 N N . VAL A 1 94 ? -6.855 17.972 -11.570 1.00 89.56 94 VAL A N 1
ATOM 722 C CA . VAL A 1 94 ? -6.705 16.970 -10.496 1.00 89.56 94 VAL A CA 1
ATOM 723 C C . VAL A 1 94 ? -5.357 17.135 -9.797 1.00 89.56 94 VAL A C 1
ATOM 725 O O . VAL A 1 94 ? -5.294 17.099 -8.572 1.00 89.56 94 VAL A O 1
ATOM 728 N N . TRP A 1 95 ? -4.290 17.384 -10.562 1.00 89.44 95 TRP A N 1
ATOM 729 C CA . TRP A 1 95 ? -2.966 17.661 -10.003 1.00 89.44 95 TRP A CA 1
ATOM 730 C C . TRP A 1 95 ? -2.961 18.924 -9.127 1.00 89.44 95 TRP A C 1
ATOM 732 O O . TRP A 1 95 ? -2.517 18.879 -7.984 1.00 89.44 95 TRP A O 1
ATOM 742 N N . GLN A 1 96 ? -3.525 20.035 -9.613 1.00 90.88 96 GLN A N 1
ATOM 743 C CA . GLN A 1 96 ? -3.646 21.277 -8.842 1.00 90.88 96 GLN A CA 1
ATOM 744 C C . GLN A 1 96 ? -4.517 21.109 -7.590 1.00 90.88 96 GLN A C 1
ATOM 746 O O . GLN A 1 96 ? -4.175 21.654 -6.542 1.00 90.88 96 GLN A O 1
ATOM 751 N N . LEU A 1 97 ? -5.624 20.363 -7.673 1.00 90.69 97 LEU A N 1
ATOM 752 C CA . LEU A 1 97 ? -6.477 20.059 -6.522 1.00 90.69 97 LEU A CA 1
ATOM 753 C C . LEU A 1 97 ? -5.697 19.277 -5.455 1.00 90.69 97 LEU A C 1
ATOM 755 O O . LEU A 1 97 ? -5.694 19.662 -4.288 1.00 90.69 97 LEU A O 1
ATOM 759 N N . LEU A 1 98 ? -4.982 18.232 -5.870 1.00 90.44 98 LEU A N 1
ATOM 760 C CA . LEU A 1 98 ? -4.172 17.385 -5.000 1.00 90.44 98 LEU A CA 1
ATOM 761 C C . LEU A 1 98 ? -3.013 18.169 -4.354 1.00 90.44 98 LEU A C 1
ATOM 763 O O . LEU A 1 98 ? -2.814 18.075 -3.144 1.00 90.44 98 LEU A O 1
ATOM 767 N N . CYS A 1 99 ? -2.315 19.028 -5.105 1.00 90.25 99 CYS A N 1
ATOM 768 C CA . CYS A 1 99 ? -1.302 19.931 -4.547 1.00 90.25 99 CYS A CA 1
ATOM 769 C C . CYS A 1 99 ? -1.885 20.945 -3.548 1.00 90.25 99 CYS A C 1
ATOM 771 O O . CYS A 1 99 ? -1.268 21.185 -2.511 1.00 90.25 99 CYS A O 1
ATOM 773 N N . LYS A 1 100 ? -3.075 21.507 -3.815 1.00 90.44 100 LYS A N 1
ATOM 774 C CA . LYS A 1 100 ? -3.762 22.438 -2.898 1.00 90.44 100 LYS A CA 1
ATOM 775 C C . LYS A 1 100 ? -4.181 21.761 -1.592 1.00 90.44 100 LYS A C 1
ATOM 777 O O . LYS A 1 100 ? -3.955 22.334 -0.528 1.00 90.44 100 LYS A O 1
ATOM 782 N N . ILE A 1 101 ? -4.732 20.547 -1.668 1.00 91.12 101 ILE A N 1
ATOM 783 C CA . ILE A 1 101 ? -5.106 19.724 -0.504 1.00 91.12 101 ILE A CA 1
ATOM 784 C C . ILE A 1 101 ? -3.874 19.390 0.350 1.00 91.12 101 ILE A C 1
ATOM 786 O O . ILE A 1 101 ? -3.935 19.470 1.572 1.00 91.12 101 ILE A O 1
ATOM 790 N N . LEU A 1 102 ? -2.742 19.072 -0.283 1.00 90.31 102 LEU A N 1
ATOM 791 C CA . LEU A 1 102 ? -1.496 18.696 0.397 1.00 90.31 102 LEU A CA 1
ATOM 792 C C . LEU A 1 102 ? -0.612 19.871 0.841 1.00 90.31 102 LEU A C 1
ATOM 794 O O . LEU A 1 102 ? 0.440 19.646 1.437 1.00 90.31 102 LEU A O 1
ATOM 798 N N . GLY A 1 103 ? -0.967 21.115 0.507 1.00 89.81 103 GLY A N 1
ATOM 799 C CA . GLY A 1 103 ? -0.097 22.266 0.763 1.00 89.81 103 GLY A CA 1
ATOM 800 C C . GLY A 1 103 ? 1.250 22.197 0.023 1.00 89.81 103 GLY A C 1
ATOM 801 O O . GLY A 1 103 ? 2.270 22.661 0.534 1.00 89.81 103 GLY A O 1
ATOM 802 N N . VAL A 1 104 ? 1.285 21.623 -1.183 1.00 90.69 104 VAL A N 1
ATOM 803 C CA . VAL A 1 104 ? 2.472 21.663 -2.050 1.00 90.69 104 VAL A CA 1
ATOM 804 C C . VAL A 1 104 ? 2.436 22.961 -2.859 1.00 90.69 104 VAL A C 1
ATOM 806 O O . VAL A 1 104 ? 1.497 23.191 -3.616 1.00 90.69 104 VAL A O 1
ATOM 809 N N . LYS A 1 105 ? 3.465 23.810 -2.720 1.00 88.12 105 LYS A N 1
ATOM 810 C CA . LYS A 1 105 ? 3.594 25.053 -3.501 1.00 88.12 105 LYS A CA 1
ATOM 811 C C . LYS A 1 105 ? 3.774 24.734 -4.991 1.00 88.12 105 LYS A C 1
ATOM 813 O O . LYS A 1 105 ? 4.875 24.388 -5.414 1.00 88.12 105 LYS A O 1
ATOM 818 N N . THR A 1 106 ? 2.701 24.853 -5.771 1.00 86.81 106 THR A N 1
ATOM 819 C CA . THR A 1 106 ? 2.719 24.748 -7.240 1.00 86.81 106 THR A CA 1
ATOM 820 C C . THR A 1 106 ? 3.200 26.031 -7.907 1.00 86.81 106 THR A C 1
ATOM 822 O O . THR A 1 106 ? 4.024 25.970 -8.816 1.00 86.81 106 THR A O 1
ATOM 825 N N . SER A 1 107 ? 2.720 27.181 -7.436 1.00 88.44 107 SER A N 1
ATOM 826 C CA . SER A 1 107 ? 3.193 28.511 -7.816 1.00 88.44 107 SER A CA 1
ATOM 827 C C . SER A 1 107 ? 3.882 29.193 -6.634 1.00 88.44 107 SER A C 1
ATOM 829 O O . SER A 1 107 ? 3.526 28.968 -5.476 1.00 88.44 107 SER A O 1
ATOM 831 N N . GLU A 1 108 ? 4.838 30.080 -6.917 1.00 88.88 108 GLU A N 1
ATOM 832 C CA . GLU A 1 108 ? 5.501 30.919 -5.906 1.00 88.88 108 GLU A CA 1
ATOM 833 C C . GLU A 1 108 ? 4.497 31.850 -5.181 1.00 88.88 108 GLU A C 1
ATOM 835 O O . GLU A 1 108 ? 4.742 32.252 -4.045 1.00 88.88 108 GLU A O 1
ATOM 840 N N . GLN A 1 109 ? 3.334 32.118 -5.795 1.00 87.56 109 GLN A N 1
ATOM 841 C CA . GLN A 1 109 ? 2.253 32.957 -5.255 1.00 87.56 109 GLN A CA 1
ATOM 842 C C . GLN A 1 109 ? 1.121 32.181 -4.542 1.00 87.56 109 GLN A C 1
ATOM 844 O O . GLN A 1 109 ? 0.243 32.806 -3.941 1.00 87.56 109 GLN A O 1
ATOM 849 N N . ASP A 1 110 ? 1.106 30.841 -4.579 1.00 86.25 110 ASP A N 1
ATOM 850 C CA . ASP A 1 110 ? 0.023 30.049 -3.973 1.00 86.25 110 ASP A CA 1
ATOM 851 C C . ASP A 1 110 ? 0.078 30.100 -2.433 1.00 86.25 110 ASP A C 1
ATOM 853 O O . ASP A 1 110 ? 1.033 29.640 -1.795 1.00 86.25 110 ASP A O 1
ATOM 857 N N . ARG A 1 111 ? -0.986 30.619 -1.803 1.00 86.19 111 ARG A N 1
ATOM 858 C CA . ARG A 1 111 ? -1.119 30.637 -0.338 1.00 86.19 111 ARG A CA 1
ATOM 859 C C . ARG A 1 111 ? -1.436 29.234 0.191 1.00 86.19 111 ARG A C 1
ATOM 861 O O . ARG A 1 111 ? -2.492 28.680 -0.098 1.00 86.19 111 ARG A O 1
ATOM 868 N N . LEU A 1 112 ? -0.571 28.713 1.062 1.00 89.12 112 LEU A N 1
ATOM 869 C CA . LEU A 1 112 ? -0.642 27.370 1.670 1.00 89.12 112 LEU A CA 1
ATOM 870 C C . LEU A 1 112 ? -1.797 27.135 2.671 1.00 89.12 112 LEU A C 1
ATOM 872 O O . LEU A 1 112 ? -1.755 26.195 3.459 1.00 89.12 112 LEU A O 1
ATOM 876 N N . ILE A 1 113 ? -2.830 27.979 2.666 1.00 92.19 113 ILE A N 1
ATOM 877 C CA . ILE A 1 113 ? -3.861 28.014 3.714 1.00 92.19 113 ILE A CA 1
ATOM 878 C C . ILE A 1 113 ? -4.648 26.696 3.776 1.00 92.19 113 ILE A C 1
ATOM 880 O O . ILE A 1 113 ? -4.865 26.183 4.867 1.00 92.19 113 ILE A O 1
ATOM 884 N N . VAL A 1 114 ? -5.030 26.120 2.629 1.00 91.75 114 VAL A N 1
ATOM 885 C CA . VAL A 1 114 ? -5.891 24.920 2.573 1.00 91.75 114 VAL A CA 1
ATOM 886 C C . VAL A 1 114 ? -5.235 23.708 3.243 1.00 91.75 114 VAL A C 1
ATOM 888 O O . VAL A 1 114 ? -5.842 23.111 4.128 1.00 91.75 114 VAL A O 1
ATOM 891 N N . GLY A 1 115 ? -3.989 23.383 2.880 1.00 90.94 115 GLY A N 1
ATOM 892 C CA . GLY A 1 115 ? -3.255 22.267 3.487 1.00 90.94 115 GLY A CA 1
ATOM 893 C C . GLY A 1 115 ? -3.019 22.462 4.988 1.00 90.94 115 GLY A C 1
ATOM 894 O O . GLY A 1 115 ? -3.224 21.536 5.768 1.00 90.94 115 GLY A O 1
ATOM 895 N N . THR A 1 116 ? -2.678 23.682 5.423 1.00 92.81 116 THR A N 1
ATOM 896 C CA . THR A 1 116 ? -2.517 23.991 6.855 1.00 92.81 116 THR A CA 1
ATOM 897 C C . THR A 1 116 ? -3.831 23.849 7.623 1.00 92.81 116 THR A C 1
ATOM 899 O O . THR A 1 116 ? -3.838 23.247 8.693 1.00 92.81 116 THR A O 1
ATOM 902 N N . VAL A 1 117 ? -4.951 24.348 7.086 1.00 95.19 117 VAL A N 1
ATOM 903 C CA . VAL A 1 117 ? -6.279 24.200 7.707 1.00 95.19 117 VAL A CA 1
ATOM 904 C C . VAL A 1 117 ? -6.659 22.726 7.817 1.00 95.19 117 VAL A C 1
ATOM 906 O O . VAL A 1 117 ? -7.060 22.285 8.889 1.00 95.19 117 VAL A O 1
ATOM 909 N N . LEU A 1 118 ? -6.483 21.941 6.753 1.00 94.19 118 LEU A N 1
ATOM 910 C CA . LEU A 1 118 ? -6.833 20.521 6.760 1.00 94.19 118 LEU A CA 1
ATOM 911 C C . LEU A 1 118 ? -5.941 19.703 7.715 1.00 94.19 118 LEU A C 1
ATOM 913 O O . LEU A 1 118 ? -6.427 18.786 8.380 1.00 94.19 118 LEU A O 1
ATOM 917 N N . TYR A 1 119 ? -4.664 20.071 7.856 1.00 94.94 119 TYR A N 1
ATOM 918 C CA . TYR A 1 119 ? -3.774 19.500 8.869 1.00 94.94 119 TYR A CA 1
ATOM 919 C C . TYR A 1 119 ? -4.219 19.843 10.297 1.00 94.94 119 TYR A C 1
ATOM 921 O O . TYR A 1 119 ? -4.297 18.947 11.135 1.00 94.94 119 TYR A O 1
ATOM 929 N N . VAL A 1 120 ? -4.572 21.106 10.569 1.00 96.75 120 VAL A N 1
ATOM 930 C CA . VAL A 1 120 ? -5.106 21.526 11.877 1.00 96.75 120 VAL A CA 1
ATOM 931 C C . VAL A 1 120 ? -6.398 20.774 12.197 1.00 96.75 120 VAL A C 1
ATOM 933 O O . VAL A 1 120 ? -6.497 20.205 13.277 1.00 96.75 120 VAL A O 1
ATOM 936 N N . VAL A 1 121 ? -7.336 20.659 11.249 1.00 96.56 121 VAL A N 1
ATOM 937 C CA . VAL A 1 121 ? -8.563 19.857 11.419 1.00 96.56 121 VAL A CA 1
ATOM 938 C C . VAL A 1 121 ? -8.238 18.386 11.708 1.00 96.56 121 VAL A C 1
ATOM 940 O O . VAL A 1 121 ? -8.849 17.800 12.598 1.00 96.56 121 VAL A O 1
ATOM 943 N N . THR A 1 122 ? -7.246 17.801 11.025 1.00 96.44 122 THR A N 1
ATOM 944 C CA . THR A 1 122 ? -6.791 16.421 11.286 1.00 96.44 122 THR A CA 1
ATOM 945 C C . THR A 1 122 ? -6.258 16.266 12.718 1.00 96.44 122 THR A C 1
ATOM 947 O O . THR A 1 122 ? -6.612 15.306 13.400 1.00 96.44 122 THR A O 1
ATOM 950 N N . LEU A 1 123 ? -5.439 17.212 13.198 1.00 97.81 123 LEU A N 1
ATOM 951 C CA . LEU A 1 123 ? -4.901 17.202 14.564 1.00 97.81 123 LEU A CA 1
ATOM 952 C C . LEU A 1 123 ? -5.983 17.429 15.627 1.00 97.81 123 LEU A C 1
ATOM 954 O O . LEU A 1 123 ? -5.988 16.736 16.640 1.00 97.81 123 LEU A O 1
ATOM 958 N N . THR A 1 124 ? -6.908 18.366 15.406 1.00 97.69 124 THR A N 1
ATOM 959 C CA . THR A 1 124 ? -8.023 18.619 16.328 1.00 97.69 124 THR A CA 1
ATOM 960 C C . THR A 1 124 ? -8.940 17.401 16.417 1.00 97.69 124 THR A C 1
ATOM 962 O O . THR A 1 124 ? -9.272 16.988 17.524 1.00 97.69 124 THR A O 1
ATOM 965 N N . ALA A 1 125 ? -9.280 16.768 15.289 1.00 97.94 125 ALA A N 1
ATOM 966 C CA . ALA A 1 125 ? -10.069 15.537 15.278 1.00 97.94 125 ALA A CA 1
ATOM 967 C C . ALA A 1 125 ? -9.355 14.389 16.019 1.00 97.94 125 ALA A C 1
ATOM 969 O O . ALA A 1 125 ? -9.979 13.727 16.846 1.00 97.94 125 ALA A O 1
ATOM 970 N N . ALA A 1 126 ? -8.044 14.206 15.804 1.00 97.94 126 ALA A N 1
ATOM 971 C CA . ALA A 1 126 ? -7.236 13.219 16.526 1.00 97.94 126 ALA A CA 1
ATOM 972 C C . ALA A 1 126 ? -7.216 13.472 18.043 1.00 97.94 126 ALA A C 1
ATOM 974 O O . ALA A 1 126 ? -7.379 12.542 18.834 1.00 97.94 126 ALA A O 1
ATOM 975 N N . PHE A 1 127 ? -7.037 14.730 18.456 1.00 98.19 127 PHE A N 1
ATOM 976 C CA . PHE A 1 127 ? -7.031 15.118 19.863 1.00 98.19 127 PHE A CA 1
ATOM 977 C C . PHE A 1 127 ? -8.398 14.882 20.517 1.00 98.19 127 PHE A C 1
ATOM 979 O O . PHE A 1 127 ? -8.460 14.251 21.569 1.00 98.19 127 PHE A O 1
ATOM 986 N N . SER A 1 128 ? -9.493 15.310 19.879 1.00 97.81 128 SER A N 1
ATOM 987 C CA . SER A 1 128 ? -10.853 15.059 20.371 1.00 97.81 128 SER A CA 1
ATOM 988 C C . SER A 1 128 ? -11.161 13.565 20.474 1.00 97.81 128 SER A C 1
ATOM 990 O O . SER A 1 128 ? -11.648 13.130 21.514 1.00 97.81 128 SER A O 1
ATOM 992 N N . PHE A 1 129 ? -10.825 12.774 19.450 1.00 97.62 129 PHE A N 1
ATOM 993 C CA . PHE A 1 129 ? -11.009 11.321 19.467 1.00 97.62 129 PHE A CA 1
ATOM 994 C C . PHE A 1 129 ? -10.218 10.660 20.609 1.00 97.62 129 PHE A C 1
ATOM 996 O O . PHE A 1 129 ? -10.779 9.864 21.358 1.00 97.62 129 PHE A O 1
ATOM 1003 N N . THR A 1 130 ? -8.953 11.053 20.812 1.00 97.50 130 THR A N 1
ATOM 1004 C CA . THR A 1 130 ? -8.127 10.558 21.930 1.00 97.50 130 THR A CA 1
ATOM 1005 C C . THR A 1 130 ? -8.744 10.926 23.279 1.00 97.50 130 THR A C 1
ATOM 1007 O O . THR A 1 130 ? -8.897 10.067 24.141 1.00 97.50 130 THR A O 1
ATOM 1010 N N . PHE A 1 131 ? -9.117 12.196 23.467 1.00 97.81 131 PHE A N 1
ATOM 1011 C CA . PHE A 1 131 ? -9.639 12.705 24.734 1.00 97.81 131 PHE A CA 1
ATOM 1012 C C . PHE A 1 131 ? -10.956 12.024 25.121 1.00 97.81 131 PHE A C 1
ATOM 1014 O O . PHE A 1 131 ? -11.065 11.477 26.218 1.00 97.81 131 PHE A O 1
ATOM 1021 N N . PHE A 1 132 ? -11.937 11.999 24.213 1.00 97.31 132 PHE A N 1
ATOM 1022 C CA . PHE A 1 132 ? -13.221 11.352 24.482 1.00 97.31 132 PHE A CA 1
ATOM 1023 C C . PHE A 1 132 ? -13.098 9.824 24.562 1.00 97.31 132 PHE A C 1
ATOM 1025 O O . PHE A 1 132 ? -13.810 9.217 25.357 1.00 97.31 132 PHE A O 1
ATOM 1032 N N . GLY A 1 133 ? -12.189 9.202 23.801 1.00 95.81 133 GLY A N 1
ATOM 1033 C CA . GLY A 1 133 ? -11.947 7.757 23.843 1.00 95.81 133 GLY A CA 1
ATOM 1034 C C . GLY A 1 133 ? -11.334 7.299 25.168 1.00 95.81 133 GLY A C 1
ATOM 1035 O O . GLY A 1 133 ? -11.855 6.384 25.801 1.00 95.81 133 GLY A O 1
ATOM 1036 N N . VAL A 1 134 ? -10.288 7.987 25.644 1.00 96.88 134 VAL A N 1
ATOM 1037 C CA . VAL A 1 134 ? -9.699 7.747 26.975 1.00 96.88 134 VAL A CA 1
ATOM 1038 C C . VAL A 1 134 ? -10.734 7.982 28.075 1.00 96.88 134 VAL A C 1
ATOM 1040 O O . VAL A 1 134 ? -10.855 7.162 28.981 1.00 96.88 134 VAL A O 1
ATOM 1043 N N . TRP A 1 135 ? -11.516 9.063 27.983 1.00 96.88 135 TRP A N 1
ATOM 1044 C CA . TRP A 1 135 ? -12.569 9.353 28.957 1.00 96.88 135 TRP A CA 1
ATOM 1045 C C . TRP A 1 135 ? -13.628 8.243 29.009 1.00 96.88 135 TRP A C 1
ATOM 1047 O O . TRP A 1 135 ? -13.958 7.764 30.091 1.00 96.88 135 TRP A O 1
ATOM 1057 N N . PHE A 1 136 ? -14.125 7.795 27.854 1.00 95.31 136 PHE A N 1
ATOM 1058 C CA . PHE A 1 136 ? -15.100 6.708 27.762 1.00 95.31 136 PHE A CA 1
ATOM 1059 C C . PHE A 1 136 ? -14.561 5.409 28.374 1.00 95.31 136 PHE A C 1
ATOM 1061 O O . PHE A 1 136 ? -15.209 4.850 29.253 1.00 95.31 136 PHE A O 1
ATOM 1068 N N . ILE A 1 137 ? -13.349 4.989 27.998 1.00 94.88 137 ILE A N 1
ATOM 1069 C CA . ILE A 1 137 ? -12.743 3.732 28.467 1.00 94.88 137 ILE A CA 1
ATOM 1070 C C . ILE A 1 137 ? -12.479 3.750 29.983 1.00 94.88 137 ILE A C 1
ATOM 1072 O O . ILE A 1 137 ? -12.675 2.736 30.650 1.00 94.88 137 ILE A O 1
ATOM 1076 N N . ILE A 1 138 ? -12.107 4.896 30.570 1.00 95.69 138 ILE A N 1
ATOM 1077 C CA . ILE A 1 138 ? -11.962 5.028 32.034 1.00 95.69 138 ILE A CA 1
ATOM 1078 C C . ILE A 1 138 ? -13.300 4.794 32.753 1.00 95.69 138 ILE A C 1
ATOM 1080 O O . ILE A 1 138 ? -13.332 4.119 33.783 1.00 95.69 138 ILE A O 1
ATOM 1084 N N . PHE A 1 139 ? -14.401 5.342 32.233 1.00 95.50 139 PHE A N 1
ATOM 1085 C CA . PHE A 1 139 ? -15.729 5.141 32.819 1.00 95.50 139 PHE A CA 1
ATOM 1086 C C . PHE A 1 139 ? -16.283 3.738 32.556 1.00 95.50 139 PHE A C 1
ATOM 1088 O O . PHE A 1 139 ? -16.934 3.176 33.433 1.00 95.50 139 PHE A O 1
ATOM 1095 N N . GLU A 1 140 ? -15.989 3.154 31.395 1.00 93.69 140 GLU A N 1
ATOM 1096 C CA . GLU A 1 140 ? -16.344 1.778 31.053 1.00 93.69 140 GLU A CA 1
ATOM 1097 C C . GLU A 1 140 ? -15.703 0.784 32.035 1.00 93.69 140 GLU A C 1
ATOM 1099 O O . GLU A 1 140 ? -16.424 0.037 32.695 1.00 93.69 140 GLU A O 1
ATOM 1104 N N . ILE A 1 141 ? -14.377 0.868 32.227 1.00 94.25 141 ILE A N 1
ATOM 1105 C CA . ILE A 1 141 ? -13.605 0.058 33.192 1.00 94.25 141 ILE A CA 1
ATOM 1106 C C . ILE A 1 141 ? -14.097 0.259 34.636 1.00 94.25 141 ILE A C 1
ATOM 1108 O O . ILE A 1 141 ? -14.016 -0.657 35.451 1.00 94.25 141 ILE A O 1
ATOM 1112 N N . ARG A 1 142 ? -14.587 1.459 34.975 1.00 95.75 142 ARG A N 1
ATOM 1113 C CA . ARG A 1 142 ? -15.105 1.776 36.315 1.00 95.75 142 ARG A CA 1
ATOM 1114 C C . ARG A 1 142 ? -16.547 1.300 36.544 1.00 95.75 142 ARG A C 1
ATOM 1116 O O . ARG A 1 142 ? -16.970 1.245 37.696 1.00 95.75 142 ARG A O 1
ATOM 1123 N N . SER A 1 143 ? -17.317 1.008 35.498 1.00 94.62 143 SER A N 1
ATOM 1124 C CA . SER A 1 143 ? -18.723 0.627 35.647 1.00 94.62 143 SER A CA 1
ATOM 1125 C C . SER A 1 143 ? -18.869 -0.863 35.949 1.00 94.62 143 SER A C 1
ATOM 1127 O O . SER A 1 143 ? -18.640 -1.700 35.078 1.00 94.62 143 SER A O 1
ATOM 1129 N N . ASP A 1 144 ? -19.378 -1.180 37.145 1.00 91.88 144 ASP A N 1
ATOM 1130 C CA . ASP A 1 144 ? -19.685 -2.545 37.611 1.00 91.88 144 ASP A CA 1
ATOM 1131 C C . ASP A 1 144 ? -20.635 -3.332 36.680 1.00 91.88 144 ASP A C 1
ATOM 1133 O O . ASP A 1 144 ? -20.792 -4.546 36.819 1.00 91.88 144 ASP A O 1
ATOM 1137 N N . LYS A 1 145 ? -21.318 -2.647 35.751 1.00 90.19 145 LYS A N 1
ATOM 1138 C CA . LYS A 1 145 ? -22.244 -3.265 34.791 1.00 90.19 145 LYS A CA 1
ATOM 1139 C C . LYS A 1 145 ? -21.554 -3.793 33.536 1.00 90.19 145 LYS A C 1
ATOM 1141 O O . LYS A 1 145 ? -22.105 -4.685 32.889 1.00 90.19 145 LYS A O 1
ATOM 1146 N N . THR A 1 146 ? -20.390 -3.256 33.165 1.00 85.94 146 THR A N 1
ATOM 1147 C CA . THR A 1 146 ? -19.662 -3.734 31.983 1.00 85.94 146 THR A CA 1
ATOM 1148 C C . THR A 1 146 ? -18.750 -4.900 32.361 1.00 85.94 146 THR A C 1
ATOM 1150 O O . THR A 1 146 ? -18.331 -5.051 33.506 1.00 85.94 146 THR A O 1
ATOM 1153 N N . LYS A 1 147 ? -18.447 -5.768 31.392 1.00 84.12 147 LYS A N 1
ATOM 1154 C CA . LYS A 1 147 ? -17.470 -6.860 31.567 1.00 84.12 147 LYS A CA 1
ATOM 1155 C C . LYS A 1 147 ? -16.107 -6.513 30.966 1.00 84.12 147 LYS A C 1
ATOM 1157 O O . LYS A 1 147 ? -15.290 -7.406 30.742 1.00 84.12 147 LYS A O 1
ATOM 1162 N N . THR A 1 148 ? -15.878 -5.238 30.663 1.00 86.50 148 THR A N 1
ATOM 1163 C CA . THR A 1 148 ? -14.697 -4.783 29.937 1.00 86.50 148 THR A CA 1
ATOM 1164 C C . THR A 1 148 ? -13.493 -4.816 30.865 1.00 86.50 148 THR A C 1
ATOM 1166 O O . THR A 1 148 ? -13.378 -4.040 31.811 1.00 86.50 148 THR A O 1
ATOM 1169 N N . THR A 1 149 ? -12.583 -5.757 30.616 1.00 91.00 149 THR A N 1
ATOM 1170 C CA . THR A 1 149 ? -11.361 -5.866 31.413 1.00 91.00 149 THR A CA 1
ATOM 1171 C C . THR A 1 149 ? -10.388 -4.743 31.063 1.00 91.00 149 THR A C 1
ATOM 1173 O O . THR A 1 149 ? -10.353 -4.253 29.932 1.00 91.00 149 THR A O 1
ATOM 1176 N N . VAL A 1 150 ? -9.530 -4.382 32.022 1.00 93.25 150 VAL A N 1
ATOM 1177 C CA . VAL A 1 150 ? -8.475 -3.368 31.840 1.00 93.25 150 VAL A CA 1
ATOM 1178 C C . VAL A 1 150 ? -7.610 -3.661 30.606 1.00 93.25 150 VAL A C 1
ATOM 1180 O O . VAL A 1 150 ? -7.227 -2.740 29.891 1.00 93.25 150 VAL A O 1
ATOM 1183 N N . HIS A 1 151 ? -7.348 -4.939 30.309 1.00 91.75 151 HIS A N 1
ATOM 1184 C CA . HIS A 1 151 ? -6.575 -5.346 29.135 1.00 91.75 151 HIS A CA 1
ATOM 1185 C C . HIS A 1 151 ? -7.272 -5.008 27.810 1.00 91.75 151 HIS A C 1
ATOM 1187 O O . HIS A 1 151 ? -6.616 -4.481 26.919 1.00 91.75 151 HIS A O 1
ATOM 1193 N N . ILE A 1 152 ? -8.586 -5.241 27.696 1.00 90.31 152 ILE A N 1
ATOM 1194 C CA . ILE A 1 152 ? -9.368 -4.903 26.491 1.00 90.31 152 ILE A CA 1
ATOM 1195 C C . ILE A 1 152 ? -9.379 -3.381 26.282 1.00 90.31 152 ILE A C 1
ATOM 1197 O O . ILE A 1 152 ? -9.106 -2.899 25.184 1.00 90.31 152 ILE A O 1
ATOM 1201 N N . GLY A 1 153 ? -9.593 -2.609 27.355 1.00 92.69 153 GLY A N 1
ATOM 1202 C CA . GLY A 1 153 ? -9.529 -1.145 27.298 1.00 92.69 153 GLY A CA 1
ATOM 1203 C C . GLY A 1 153 ? -8.158 -0.617 26.850 1.00 92.69 153 GLY A C 1
ATOM 1204 O O . GLY A 1 153 ? -8.085 0.284 26.016 1.00 92.69 153 GLY A O 1
ATOM 1205 N N . ILE A 1 154 ? -7.061 -1.205 27.343 1.00 93.88 154 ILE A N 1
ATOM 1206 C CA . ILE A 1 154 ? -5.696 -0.843 26.921 1.00 93.88 154 ILE A CA 1
ATOM 1207 C C . ILE A 1 154 ? -5.445 -1.208 25.451 1.00 93.88 154 ILE A C 1
ATOM 1209 O O . ILE A 1 154 ? -4.893 -0.385 24.720 1.00 93.88 154 ILE A O 1
ATOM 1213 N N . SER A 1 155 ? -5.851 -2.393 24.989 1.00 93.19 155 SER A N 1
ATOM 1214 C CA . SER A 1 155 ? -5.669 -2.800 23.588 1.00 93.19 155 SER A CA 1
ATOM 1215 C C . SER A 1 155 ? -6.439 -1.899 22.614 1.00 93.19 155 SER A C 1
ATOM 1217 O O . SER A 1 155 ? -5.859 -1.425 21.636 1.00 93.19 155 SER A O 1
ATOM 1219 N N . SER A 1 156 ? -7.692 -1.554 22.936 1.00 92.31 156 SER A N 1
ATOM 1220 C CA . SER A 1 156 ? -8.496 -0.567 22.199 1.00 92.31 156 SER A CA 1
ATOM 1221 C C . SER A 1 156 ? -7.800 0.801 22.121 1.00 92.31 156 SER A C 1
ATOM 1223 O O . SER A 1 156 ? -7.673 1.379 21.036 1.00 92.31 156 SER A O 1
ATOM 1225 N N . LEU A 1 157 ? -7.242 1.293 23.237 1.00 95.12 157 LEU A N 1
ATOM 1226 C CA . LEU A 1 157 ? -6.453 2.533 23.250 1.00 95.12 157 LEU A CA 1
ATOM 1227 C C . LEU A 1 157 ? -5.197 2.445 22.372 1.00 95.12 157 LEU A C 1
ATOM 1229 O O . LEU A 1 157 ? -4.886 3.404 21.663 1.00 95.12 157 LEU A O 1
ATOM 1233 N N . LEU A 1 158 ? -4.486 1.314 22.382 1.00 95.88 158 LEU A N 1
ATOM 1234 C CA . LEU A 1 158 ? -3.302 1.096 21.544 1.00 95.88 158 LEU A CA 1
ATOM 1235 C C . LEU A 1 158 ? -3.652 1.060 20.050 1.00 95.88 158 LEU A C 1
ATOM 1237 O O . LEU A 1 158 ? -2.917 1.634 19.244 1.00 95.88 158 LEU A O 1
ATOM 1241 N N . ILE A 1 159 ? -4.781 0.454 19.673 1.00 95.50 159 ILE A N 1
ATOM 1242 C CA . ILE A 1 159 ? -5.285 0.457 18.292 1.00 95.50 159 ILE A CA 1
ATOM 1243 C C . ILE A 1 159 ? -5.699 1.864 17.861 1.00 95.50 159 ILE A C 1
ATOM 1245 O O . ILE A 1 159 ? -5.253 2.332 16.810 1.00 95.50 159 ILE A O 1
ATOM 1249 N N . GLY A 1 160 ? -6.484 2.569 18.681 1.00 95.94 160 GLY A N 1
ATOM 1250 C CA . GLY A 1 160 ? -6.892 3.949 18.412 1.00 95.94 160 GLY A CA 1
ATOM 1251 C C . GLY A 1 160 ? -5.686 4.879 18.247 1.00 95.94 160 GLY A C 1
ATOM 1252 O O . GLY A 1 160 ? -5.604 5.633 17.276 1.00 95.94 160 GLY A O 1
ATOM 1253 N N . PHE A 1 161 ? -4.692 4.764 19.131 1.00 96.94 161 PHE A N 1
ATOM 1254 C CA . PHE A 1 161 ? -3.431 5.500 19.034 1.00 96.94 161 PHE A CA 1
ATOM 1255 C C . PHE A 1 161 ? -2.622 5.117 17.783 1.00 96.94 161 PHE A C 1
ATOM 1257 O O . PHE A 1 161 ? -2.123 5.994 17.075 1.00 96.94 161 PHE A O 1
ATOM 1264 N N . GLY A 1 162 ? -2.540 3.824 17.454 1.00 96.75 162 GLY A N 1
ATOM 1265 C CA . GLY A 1 162 ? -1.894 3.329 16.238 1.00 96.75 162 GLY A CA 1
ATOM 1266 C C . GLY A 1 162 ? -2.515 3.910 14.965 1.00 96.75 162 GLY A C 1
ATOM 1267 O O . GLY A 1 162 ? -1.790 4.401 14.095 1.00 96.75 162 GLY A O 1
ATOM 1268 N N . TRP A 1 163 ? -3.848 3.946 14.889 1.00 97.50 163 TRP A N 1
ATOM 1269 C CA . TRP A 1 163 ? -4.596 4.561 13.789 1.00 97.50 163 TRP A CA 1
ATOM 1270 C C . TRP A 1 163 ? -4.349 6.074 13.684 1.00 97.50 163 TRP A C 1
ATOM 1272 O O . TRP A 1 163 ? -4.175 6.609 12.581 1.00 97.50 163 TRP A O 1
ATOM 1282 N N . ILE A 1 164 ? -4.249 6.762 14.827 1.00 97.81 164 ILE A N 1
ATOM 1283 C CA . ILE A 1 164 ? -3.905 8.188 14.892 1.00 97.81 164 ILE A CA 1
ATOM 1284 C C . ILE A 1 164 ? -2.500 8.445 14.342 1.00 97.81 164 ILE A C 1
ATOM 1286 O O . ILE A 1 164 ? -2.331 9.259 13.427 1.00 97.81 164 ILE A O 1
ATOM 1290 N N . CYS A 1 165 ? -1.496 7.719 14.838 1.00 97.62 165 CYS A N 1
ATOM 1291 C CA . CYS A 1 165 ? -0.118 7.832 14.368 1.00 97.62 165 CYS A CA 1
ATOM 1292 C C . CYS A 1 165 ? 0.005 7.524 12.870 1.00 97.62 165 CYS A C 1
ATOM 1294 O O . CYS A 1 165 ? 0.656 8.279 12.145 1.00 97.62 165 CYS A O 1
ATOM 1296 N N . LEU A 1 166 ? -0.651 6.464 12.390 1.00 97.00 166 LEU A N 1
ATOM 1297 C CA . LEU A 1 166 ? -0.646 6.058 10.984 1.00 97.00 166 LEU A CA 1
ATOM 1298 C C . LEU A 1 166 ? -1.255 7.131 10.066 1.00 97.00 166 LEU A C 1
ATOM 1300 O O . LEU A 1 166 ? -0.715 7.416 8.994 1.00 97.00 166 LEU A O 1
ATOM 1304 N N . SER A 1 167 ? -2.340 7.770 10.499 1.00 97.38 167 SER A N 1
ATOM 1305 C CA . SER A 1 167 ? -3.030 8.828 9.749 1.00 97.38 167 SER A CA 1
ATOM 1306 C C . SER A 1 167 ? -2.227 10.133 9.695 1.00 97.38 167 SER A C 1
ATOM 1308 O O . SER A 1 167 ? -2.019 10.689 8.612 1.00 97.38 167 SER A O 1
ATOM 1310 N N . ILE A 1 168 ? -1.695 10.595 10.836 1.00 97.06 168 ILE A N 1
ATOM 1311 C CA . ILE A 1 168 ? -0.822 11.783 10.907 1.00 97.06 168 ILE A CA 1
ATOM 1312 C C . ILE A 1 168 ? 0.454 11.558 10.082 1.00 97.06 168 ILE A C 1
ATOM 1314 O O . ILE A 1 168 ? 0.899 12.446 9.342 1.00 97.06 168 ILE A O 1
ATOM 1318 N N . TYR A 1 169 ? 1.029 10.355 10.160 1.00 97.31 169 TYR A N 1
ATOM 1319 C CA . TYR A 1 169 ? 2.197 9.989 9.371 1.00 97.31 169 TYR A CA 1
ATOM 1320 C C . TYR A 1 169 ? 1.890 9.957 7.869 1.00 97.31 169 TYR A C 1
ATOM 1322 O O . TYR A 1 169 ? 2.666 10.507 7.087 1.00 97.31 169 TYR A O 1
ATOM 1330 N N . SER A 1 170 ? 0.741 9.405 7.464 1.00 97.06 170 SER A N 1
ATOM 1331 C CA . SER A 1 170 ? 0.301 9.372 6.062 1.00 97.06 170 SER A CA 1
ATOM 1332 C C . SER A 1 170 ? 0.121 10.772 5.473 1.00 97.06 170 SER A C 1
ATOM 1334 O O . SER A 1 170 ? 0.592 11.021 4.365 1.00 97.06 170 SER A O 1
ATOM 1336 N N . HIS A 1 171 ? -0.445 11.721 6.227 1.00 96.38 171 HIS A N 1
ATOM 1337 C CA . HIS A 1 171 ? -0.494 13.128 5.817 1.00 96.38 171 HIS A CA 1
ATOM 1338 C C . HIS A 1 171 ? 0.917 13.714 5.590 1.00 96.38 171 HIS A C 1
ATOM 1340 O O . HIS A 1 171 ? 1.206 14.261 4.521 1.00 96.38 171 HIS A O 1
ATOM 1346 N N . SER A 1 172 ? 1.832 13.556 6.560 1.00 95.38 172 SER A N 1
ATOM 1347 C CA . SER A 1 172 ? 3.210 14.063 6.428 1.00 95.38 172 SER A CA 1
ATOM 1348 C C . SER A 1 172 ? 3.958 13.410 5.262 1.00 95.38 172 SER A C 1
ATOM 1350 O O . SER A 1 172 ? 4.712 14.080 4.550 1.00 95.38 172 SER A O 1
ATOM 1352 N N . LEU A 1 173 ? 3.748 12.110 5.044 1.00 95.62 173 LEU A N 1
ATOM 1353 C CA . LEU A 1 173 ? 4.359 11.372 3.950 1.00 95.62 173 LEU A CA 1
ATOM 1354 C C . LEU A 1 173 ? 3.805 11.820 2.597 1.00 95.62 173 LEU A C 1
ATOM 1356 O O . LEU A 1 173 ? 4.604 12.101 1.710 1.00 95.62 173 LEU A O 1
ATOM 1360 N N . ALA A 1 174 ? 2.487 11.966 2.441 1.00 95.19 174 ALA A N 1
ATOM 1361 C CA . ALA A 1 174 ? 1.888 12.456 1.202 1.00 95.19 174 ALA A CA 1
ATOM 1362 C C . ALA A 1 174 ? 2.486 13.818 0.800 1.00 95.19 174 ALA A C 1
ATOM 1364 O O . ALA A 1 174 ? 2.970 13.971 -0.324 1.00 95.19 174 ALA A O 1
ATOM 1365 N N . GLY A 1 175 ? 2.590 14.766 1.739 1.00 93.88 175 GLY A N 1
ATOM 1366 C CA . GLY A 1 175 ? 3.255 16.051 1.497 1.00 93.88 175 GLY A CA 1
ATOM 1367 C C . GLY A 1 175 ? 4.713 15.910 1.025 1.00 93.88 175 GLY A C 1
ATOM 1368 O O . GLY A 1 175 ? 5.135 16.607 0.102 1.00 93.88 175 GLY A O 1
ATOM 1369 N N . ARG A 1 176 ? 5.491 14.976 1.594 1.00 93.69 176 ARG A N 1
ATOM 1370 C CA . ARG A 1 176 ? 6.885 14.704 1.176 1.00 93.69 176 ARG A CA 1
ATOM 1371 C C . ARG A 1 176 ? 6.974 14.040 -0.200 1.00 93.69 176 ARG A C 1
ATOM 1373 O O . ARG A 1 176 ? 7.819 14.440 -1.001 1.00 93.69 176 ARG A O 1
ATOM 1380 N N . LEU A 1 177 ? 6.118 13.055 -0.472 1.00 92.19 177 LEU A N 1
ATOM 1381 C CA . LEU A 1 177 ? 6.068 12.319 -1.737 1.00 92.19 177 LEU A CA 1
ATOM 1382 C C . LEU A 1 177 ? 5.734 13.259 -2.899 1.00 92.19 177 LEU A C 1
ATOM 1384 O O . LEU A 1 177 ? 6.483 13.330 -3.870 1.00 92.19 177 LEU A O 1
ATOM 1388 N N . PHE A 1 178 ? 4.663 14.045 -2.773 1.00 91.56 178 PHE A N 1
ATOM 1389 C CA . PHE A 1 178 ? 4.216 14.948 -3.835 1.00 91.56 178 PHE A CA 1
ATOM 1390 C C . PHE A 1 178 ? 5.062 16.228 -3.964 1.00 91.56 178 PHE A C 1
ATOM 1392 O O . PHE A 1 178 ? 5.072 16.839 -5.031 1.00 91.56 178 PHE A O 1
ATOM 1399 N N . LYS A 1 179 ? 5.846 16.604 -2.940 1.00 92.56 179 LYS A N 1
ATOM 1400 C CA . LYS A 1 179 ? 6.878 17.655 -3.051 1.00 92.56 179 LYS A CA 1
ATOM 1401 C C . LYS A 1 179 ? 8.062 17.236 -3.936 1.00 92.56 179 LYS A C 1
ATOM 1403 O O . LYS A 1 179 ? 8.726 18.099 -4.510 1.00 92.56 179 LYS A O 1
ATOM 1408 N N . ASN A 1 180 ? 8.355 15.939 -4.063 1.00 91.00 180 ASN A N 1
ATOM 1409 C CA . ASN A 1 180 ? 9.431 15.463 -4.930 1.00 91.00 180 ASN A CA 1
ATOM 1410 C C . ASN A 1 180 ? 8.944 15.341 -6.386 1.00 91.00 180 ASN A C 1
ATOM 1412 O O . ASN A 1 180 ? 8.224 14.403 -6.726 1.00 91.00 180 ASN A O 1
ATOM 1416 N N . LYS A 1 181 ? 9.407 16.245 -7.266 1.00 88.19 181 LYS A N 1
ATOM 1417 C CA . LYS A 1 181 ? 9.104 16.239 -8.713 1.00 88.19 181 LYS A CA 1
ATOM 1418 C C . LYS A 1 181 ? 9.314 14.872 -9.384 1.00 88.19 181 LYS A C 1
ATOM 1420 O O . LYS A 1 181 ? 8.521 14.498 -10.241 1.00 88.19 181 LYS A O 1
ATOM 1425 N N . SER A 1 182 ? 10.354 14.124 -9.005 1.00 84.75 182 SER A N 1
ATOM 1426 C CA . SER A 1 182 ? 10.661 12.808 -9.591 1.00 84.75 182 SER A CA 1
ATOM 1427 C C . SER A 1 182 ? 9.615 11.751 -9.209 1.00 84.75 182 SER A C 1
ATOM 1429 O O . SER A 1 182 ? 9.134 10.998 -10.060 1.00 84.75 182 SER A O 1
ATOM 1431 N N . PHE A 1 183 ? 9.188 11.750 -7.942 1.00 87.69 183 PHE A N 1
ATOM 1432 C CA . PHE A 1 183 ? 8.114 10.877 -7.471 1.00 87.69 183 PHE A CA 1
ATOM 1433 C C . PHE A 1 183 ? 6.777 11.276 -8.109 1.00 87.69 183 PHE A C 1
ATOM 1435 O O . PHE A 1 183 ? 6.102 10.435 -8.695 1.00 87.69 183 PHE A O 1
ATOM 1442 N N . ALA A 1 184 ? 6.448 12.571 -8.104 1.00 87.75 184 ALA A N 1
ATOM 1443 C CA . ALA A 1 184 ? 5.268 13.127 -8.766 1.00 87.75 184 ALA A CA 1
ATOM 1444 C C . ALA A 1 184 ? 5.170 12.736 -10.254 1.00 87.75 184 ALA A C 1
ATOM 1446 O O . ALA A 1 184 ? 4.123 12.277 -10.701 1.00 87.75 184 ALA A O 1
ATOM 1447 N N . ALA A 1 185 ? 6.269 12.835 -11.012 1.00 85.19 185 ALA A N 1
ATOM 1448 C CA . ALA A 1 185 ? 6.329 12.430 -12.421 1.00 85.19 185 ALA A CA 1
ATOM 1449 C C . ALA A 1 185 ? 6.185 10.908 -12.643 1.00 85.19 185 ALA A C 1
ATOM 1451 O O . ALA A 1 185 ? 5.856 10.473 -13.753 1.00 85.19 185 ALA A O 1
ATOM 1452 N N . SER A 1 186 ? 6.420 10.109 -11.595 1.00 85.50 186 SER A N 1
ATOM 1453 C CA . SER A 1 186 ? 6.245 8.652 -11.584 1.00 85.50 186 SER A CA 1
ATOM 1454 C C . SER A 1 186 ? 4.809 8.228 -11.238 1.00 85.50 186 SER A C 1
ATOM 1456 O O . SER A 1 186 ? 4.397 7.129 -11.611 1.00 85.50 186 SER A O 1
ATOM 1458 N N . VAL A 1 187 ? 4.014 9.093 -10.595 1.00 85.81 187 VAL A N 1
ATOM 1459 C CA . VAL A 1 187 ? 2.569 8.891 -10.393 1.00 85.81 187 VAL A CA 1
ATOM 1460 C C . VAL A 1 187 ? 1.838 9.220 -11.706 1.00 85.81 187 VAL A C 1
ATOM 1462 O O . VAL A 1 187 ? 1.395 10.345 -11.932 1.00 85.81 187 VAL A O 1
ATOM 1465 N N . ARG A 1 188 ? 1.710 8.239 -12.608 1.00 80.94 188 ARG A N 1
ATOM 1466 C CA . ARG A 1 188 ? 1.030 8.400 -13.910 1.00 80.94 188 ARG A CA 1
ATOM 1467 C C . ARG A 1 188 ? -0.313 7.663 -13.917 1.00 80.94 188 ARG A C 1
ATOM 1469 O O . ARG A 1 188 ? -0.347 6.435 -13.943 1.00 80.94 188 ARG A O 1
ATOM 1476 N N . ILE A 1 189 ? -1.431 8.395 -13.977 1.00 70.12 189 ILE A N 1
ATOM 1477 C CA . ILE A 1 189 ? -2.767 7.792 -14.153 1.00 70.12 189 ILE A CA 1
ATOM 1478 C C . ILE A 1 189 ? -2.887 7.258 -15.587 1.00 70.12 189 ILE A C 1
ATOM 1480 O O . ILE A 1 189 ? -3.189 7.990 -16.526 1.00 70.12 189 ILE A O 1
ATOM 1484 N N . HIS A 1 190 ? -2.661 5.959 -15.774 1.00 65.88 190 HIS A N 1
ATOM 1485 C CA . HIS A 1 190 ? -2.906 5.296 -17.054 1.00 65.88 190 HIS A CA 1
ATOM 1486 C C . HIS A 1 190 ? -4.420 5.146 -17.291 1.00 65.88 190 HIS A C 1
ATOM 1488 O O . HIS A 1 190 ? -5.033 4.176 -16.844 1.00 65.88 190 HIS A O 1
ATOM 1494 N N . SER A 1 191 ? -5.019 6.079 -18.037 1.00 49.38 191 SER A N 1
ATOM 1495 C CA . SER A 1 191 ? -6.461 6.119 -18.352 1.00 49.38 191 SER A CA 1
ATOM 1496 C C . SER A 1 191 ? -6.996 4.820 -18.973 1.00 49.38 191 SER A C 1
ATOM 1498 O O . SER A 1 191 ? -7.994 4.276 -18.504 1.00 49.38 191 SER A O 1
ATOM 1500 N N . ARG A 1 192 ? -6.271 4.232 -19.938 1.00 56.59 192 ARG A N 1
ATOM 1501 C CA . ARG A 1 192 ? -6.581 2.907 -20.528 1.00 56.59 192 ARG A CA 1
ATOM 1502 C C . ARG A 1 192 ? -6.513 1.736 -19.541 1.00 56.59 192 ARG A C 1
ATOM 1504 O O . ARG A 1 192 ? -6.844 0.612 -19.900 1.00 56.59 192 ARG A O 1
ATOM 1511 N N . THR A 1 193 ? -6.069 1.975 -18.311 1.00 47.38 193 THR A N 1
ATOM 1512 C CA . THR A 1 193 ? -5.989 0.959 -17.263 1.00 47.38 193 THR A CA 1
ATOM 1513 C C . THR A 1 193 ? -6.972 1.185 -16.127 1.00 47.38 193 THR A C 1
ATOM 1515 O O . THR A 1 193 ? -6.872 0.460 -15.154 1.00 47.38 193 THR A O 1
ATOM 1518 N N . LEU A 1 194 ? -7.962 2.080 -16.243 1.00 44.16 194 LEU A N 1
ATOM 1519 C CA . LEU A 1 194 ? -9.031 2.199 -15.235 1.00 44.16 194 LEU A CA 1
ATOM 1520 C C . LEU A 1 194 ? -9.799 0.872 -15.020 1.00 44.16 194 LEU A C 1
ATOM 1522 O O . LEU A 1 194 ? -10.161 0.562 -13.892 1.00 44.16 194 LEU A O 1
ATOM 1526 N N . PHE A 1 195 ? -9.893 0.009 -16.041 1.00 42.72 195 PHE A N 1
ATOM 1527 C CA . PHE A 1 195 ? -10.375 -1.382 -15.911 1.00 42.72 195 PHE A CA 1
ATOM 1528 C C . PHE A 1 195 ? -9.300 -2.416 -15.500 1.00 42.72 195 PHE A C 1
ATOM 1530 O O . PHE A 1 195 ? -9.629 -3.516 -15.076 1.00 42.72 195 PHE A O 1
ATOM 1537 N N . LYS A 1 196 ? -8.006 -2.070 -15.563 1.00 50.94 196 LYS A N 1
ATOM 1538 C CA . LYS A 1 196 ? -6.882 -2.828 -14.961 1.00 50.94 196 LYS A CA 1
ATOM 1539 C C . LYS A 1 196 ? -6.347 -2.132 -13.698 1.00 50.94 196 LYS A C 1
ATOM 1541 O O . LYS A 1 196 ? -5.174 -2.280 -13.350 1.00 50.94 196 LYS A O 1
ATOM 1546 N N . ILE A 1 197 ? -7.193 -1.346 -13.032 1.00 56.00 197 ILE A N 1
ATOM 1547 C CA . ILE A 1 197 ? -6.925 -0.624 -11.781 1.00 56.00 197 ILE A CA 1
ATOM 1548 C C . ILE A 1 197 ? -7.550 -1.383 -10.602 1.00 56.00 197 ILE A C 1
ATOM 1550 O O . ILE A 1 197 ? -7.712 -0.830 -9.525 1.00 56.00 197 ILE A O 1
ATOM 1554 N N . ASN A 1 198 ? -7.799 -2.691 -10.767 1.00 73.19 198 ASN A N 1
ATOM 1555 C CA . ASN A 1 198 ? -8.379 -3.543 -9.730 1.00 73.19 198 ASN A CA 1
ATOM 1556 C C . ASN A 1 198 ? -7.652 -3.392 -8.382 1.00 73.19 198 ASN A C 1
ATOM 1558 O O . ASN A 1 198 ? -8.311 -3.158 -7.391 1.00 73.19 198 ASN A O 1
ATOM 1562 N N . ALA A 1 199 ? -6.314 -3.364 -8.329 1.00 86.94 199 ALA A N 1
ATOM 1563 C CA . ALA A 1 199 ? -5.604 -3.173 -7.057 1.00 86.94 199 ALA A CA 1
ATOM 1564 C C . ALA A 1 199 ? -5.911 -1.831 -6.352 1.00 86.94 199 ALA A C 1
ATOM 1566 O O . ALA A 1 199 ? -6.133 -1.815 -5.147 1.00 86.94 199 ALA A O 1
ATOM 1567 N N . ALA A 1 200 ? -5.950 -0.705 -7.077 1.00 88.88 200 ALA A N 1
ATOM 1568 C CA . ALA A 1 200 ? -6.197 0.611 -6.472 1.00 88.88 200 ALA A CA 1
ATOM 1569 C C . ALA A 1 200 ? -7.694 0.900 -6.270 1.00 88.88 200 ALA A C 1
ATOM 1571 O O . ALA A 1 200 ? -8.067 1.515 -5.279 1.00 88.88 200 ALA A O 1
ATOM 1572 N N . GLY A 1 201 ? -8.557 0.410 -7.164 1.00 90.38 201 GLY A N 1
ATOM 1573 C CA . GLY A 1 201 ? -10.007 0.422 -6.978 1.00 90.38 201 GLY A CA 1
ATOM 1574 C C . GLY A 1 201 ? -10.430 -0.460 -5.805 1.00 90.38 201 GLY A C 1
ATOM 1575 O O . GLY A 1 201 ? -11.190 -0.007 -4.958 1.00 90.38 201 GLY A O 1
ATOM 1576 N N . LEU A 1 202 ? -9.874 -1.671 -5.692 1.00 91.88 202 LEU A N 1
ATOM 1577 C CA . LEU A 1 202 ? -10.110 -2.555 -4.555 1.00 91.88 202 LEU A CA 1
ATOM 1578 C C . LEU A 1 202 ? -9.532 -1.958 -3.272 1.00 91.88 202 LEU A C 1
ATOM 1580 O O . LEU A 1 202 ? -10.214 -2.034 -2.267 1.00 91.88 202 LEU A O 1
ATOM 1584 N N . LEU A 1 203 ? -8.368 -1.292 -3.299 1.00 93.81 203 LEU A N 1
ATOM 1585 C CA . LEU A 1 203 ? -7.846 -0.564 -2.133 1.00 93.81 203 LEU A CA 1
ATOM 1586 C C . LEU A 1 203 ? -8.800 0.552 -1.677 1.00 93.81 203 LEU A C 1
ATOM 1588 O O . LEU A 1 203 ? -9.050 0.686 -0.484 1.00 93.81 203 LEU A O 1
ATOM 1592 N N . LEU A 1 204 ? -9.350 1.339 -2.609 1.00 94.25 204 LEU A N 1
ATOM 1593 C CA . LEU A 1 204 ? -10.368 2.348 -2.294 1.00 94.25 204 LEU A CA 1
ATOM 1594 C C . LEU A 1 204 ? -11.625 1.698 -1.697 1.00 94.25 204 LEU A C 1
ATOM 1596 O O . LEU A 1 204 ? -12.111 2.162 -0.672 1.00 94.25 204 LEU A O 1
ATOM 1600 N N . ILE A 1 205 ? -12.125 0.614 -2.297 1.00 94.75 205 ILE A N 1
ATOM 1601 C CA . ILE A 1 205 ? -13.314 -0.109 -1.819 1.00 94.75 205 ILE A CA 1
ATOM 1602 C C . ILE A 1 205 ? -13.069 -0.723 -0.434 1.00 94.75 205 ILE A C 1
ATOM 1604 O O . ILE A 1 205 ? -13.907 -0.555 0.445 1.00 94.75 205 ILE A O 1
ATOM 1608 N N . THR A 1 206 ? -11.933 -1.384 -0.196 1.00 94.75 206 THR A N 1
ATOM 1609 C CA . THR A 1 206 ? -11.613 -2.003 1.101 1.00 94.75 206 THR A CA 1
ATOM 1610 C C . THR A 1 206 ? -11.315 -0.969 2.179 1.00 94.75 206 THR A C 1
ATOM 1612 O O . THR A 1 206 ? -11.725 -1.170 3.315 1.00 94.75 206 THR A O 1
ATOM 1615 N N . GLY A 1 207 ? -10.687 0.163 1.850 1.00 96.19 207 GLY A N 1
ATOM 1616 C CA . GLY A 1 207 ? -10.506 1.266 2.798 1.00 96.19 207 GLY A CA 1
ATOM 1617 C C . GLY A 1 207 ? -11.816 1.982 3.142 1.00 96.19 207 GLY A C 1
ATOM 1618 O O . GLY A 1 207 ? -12.037 2.320 4.301 1.00 96.19 207 GLY A O 1
ATOM 1619 N N . LEU A 1 208 ? -12.721 2.159 2.172 1.00 96.75 208 LEU A N 1
ATOM 1620 C CA . LEU A 1 208 ? -14.076 2.656 2.439 1.00 96.75 208 LEU A CA 1
ATOM 1621 C C . LEU A 1 208 ? -14.906 1.645 3.242 1.00 96.75 208 LEU A C 1
ATOM 1623 O O . LEU A 1 208 ? -15.648 2.060 4.125 1.00 96.75 208 LEU A O 1
ATOM 1627 N N . ALA A 1 209 ? -14.752 0.342 2.990 1.00 96.19 209 ALA A N 1
ATOM 1628 C CA . ALA A 1 209 ? -15.374 -0.707 3.793 1.00 96.19 209 ALA A CA 1
ATOM 1629 C C . ALA A 1 209 ? -14.834 -0.706 5.231 1.00 96.19 209 ALA A C 1
ATOM 1631 O O . ALA A 1 209 ? -15.629 -0.748 6.160 1.00 96.19 209 ALA A O 1
ATOM 1632 N N . LEU A 1 210 ? -13.515 -0.570 5.429 1.00 95.75 210 LEU A N 1
ATOM 1633 C CA . LEU A 1 210 ? -12.905 -0.439 6.756 1.00 95.75 210 LEU A CA 1
ATOM 1634 C C . LEU A 1 210 ? -13.479 0.761 7.517 1.00 95.75 210 LEU A C 1
ATOM 1636 O O . LEU A 1 210 ? -13.887 0.620 8.664 1.00 95.75 210 LEU A O 1
ATOM 1640 N N . ALA A 1 211 ? -13.562 1.925 6.866 1.00 97.12 211 ALA A N 1
ATOM 1641 C CA . ALA A 1 211 ? -14.153 3.116 7.466 1.00 97.12 211 ALA A CA 1
ATOM 1642 C C . ALA A 1 211 ? -15.650 2.938 7.766 1.00 97.12 211 ALA A C 1
ATOM 1644 O O . ALA A 1 211 ? -16.110 3.359 8.819 1.00 97.12 211 ALA A O 1
ATOM 1645 N N . ALA A 1 212 ? -16.414 2.311 6.868 1.00 96.94 212 ALA A N 1
ATOM 1646 C CA . ALA A 1 212 ? -17.838 2.056 7.074 1.00 96.94 212 ALA A CA 1
ATOM 1647 C C . ALA A 1 212 ? -18.095 1.070 8.224 1.00 96.94 212 ALA A C 1
ATOM 1649 O O . ALA A 1 212 ? -19.044 1.268 8.978 1.00 96.94 212 ALA A O 1
ATOM 1650 N N . LEU A 1 213 ? -17.246 0.052 8.381 1.00 95.56 213 LEU A N 1
ATOM 1651 C CA . LEU A 1 213 ? -17.308 -0.901 9.487 1.00 95.56 213 LEU A CA 1
ATOM 1652 C C . LEU A 1 213 ? -16.914 -0.243 10.816 1.00 95.56 213 LEU A C 1
ATOM 1654 O O . LEU A 1 213 ? -17.690 -0.322 11.757 1.00 95.56 213 LEU A O 1
ATOM 1658 N N . ASP A 1 214 ? -15.803 0.505 10.872 1.00 95.00 214 ASP A N 1
ATOM 1659 C CA . ASP A 1 214 ? -15.397 1.271 12.068 1.00 95.00 214 ASP A CA 1
ATOM 1660 C C . ASP A 1 214 ? -16.481 2.268 12.516 1.00 95.00 214 ASP A C 1
ATOM 1662 O O . ASP A 1 214 ? -16.758 2.412 13.705 1.00 95.00 214 ASP A O 1
ATOM 1666 N N . LEU A 1 215 ? -17.138 2.931 11.558 1.00 96.00 215 LEU A N 1
ATOM 1667 C CA . LEU A 1 215 ? -18.287 3.802 11.815 1.00 96.00 215 LEU A CA 1
ATOM 1668 C C . LEU A 1 215 ? -19.513 3.023 12.303 1.00 96.00 215 LEU A C 1
ATOM 1670 O O . LEU A 1 215 ? -20.233 3.512 13.171 1.00 96.00 215 LEU A O 1
ATOM 1674 N N . TYR A 1 216 ? -19.764 1.833 11.757 1.00 95.81 216 TYR A N 1
ATOM 1675 C CA . TYR A 1 216 ? -20.891 0.986 12.134 1.00 95.81 216 TYR A CA 1
ATOM 1676 C C . TYR A 1 216 ? -20.718 0.399 13.542 1.00 95.81 216 TYR A C 1
ATOM 1678 O O . TYR A 1 216 ? -21.628 0.531 14.362 1.00 95.81 216 TYR A O 1
ATOM 1686 N N . SER A 1 217 ? -19.549 -0.158 13.875 1.00 92.69 217 SER A N 1
ATOM 1687 C CA . SER A 1 217 ? -19.258 -0.666 15.220 1.00 92.69 217 SER A CA 1
ATOM 1688 C C . SER A 1 217 ? -19.190 0.464 16.252 1.00 92.69 217 SER A C 1
ATOM 1690 O O . SER A 1 217 ? -19.722 0.318 17.357 1.00 92.69 217 SER A O 1
ATOM 1692 N N . ALA A 1 218 ? -18.674 1.644 15.883 1.00 92.81 218 ALA A N 1
ATOM 1693 C CA . ALA A 1 218 ? -18.788 2.855 16.698 1.00 92.81 218 ALA A CA 1
ATOM 1694 C C . ALA A 1 218 ? -20.245 3.298 16.910 1.00 92.81 218 ALA A C 1
ATOM 1696 O O . ALA A 1 218 ? -20.613 3.665 18.022 1.00 92.81 218 ALA A O 1
ATOM 1697 N N . ALA A 1 219 ? -21.095 3.258 15.881 1.00 94.56 219 ALA A N 1
ATOM 1698 C CA . ALA A 1 219 ? -22.508 3.599 16.028 1.00 94.56 219 ALA A CA 1
ATOM 1699 C C . ALA A 1 219 ? -23.230 2.592 16.936 1.00 94.56 219 ALA A C 1
ATOM 1701 O O . ALA A 1 219 ? -23.971 2.990 17.832 1.00 94.56 219 ALA A O 1
ATOM 1702 N N . GLN A 1 220 ? -22.984 1.293 16.759 1.00 92.25 220 GLN A N 1
ATOM 1703 C CA . GLN A 1 220 ? -23.639 0.250 17.544 1.00 92.25 220 GLN A CA 1
ATOM 1704 C C . GLN A 1 220 ? -23.231 0.286 19.028 1.00 92.25 220 GLN A C 1
ATOM 1706 O O . GLN A 1 220 ? -24.091 0.132 19.896 1.00 92.25 220 GLN A O 1
ATOM 1711 N N . SER A 1 221 ? -21.956 0.547 19.330 1.00 87.75 221 SER A N 1
ATOM 1712 C CA . SER A 1 221 ? -21.461 0.686 20.711 1.00 87.75 221 SER A CA 1
ATOM 1713 C C . SER A 1 221 ? -21.844 2.020 21.368 1.00 87.75 221 SER A C 1
ATOM 1715 O O . SER A 1 221 ? -22.200 2.049 22.540 1.00 87.75 221 SER A O 1
ATOM 1717 N N . VAL A 1 222 ? -21.817 3.139 20.634 1.00 89.06 222 VAL A N 1
ATOM 1718 C CA . VAL A 1 222 ? -21.943 4.478 21.243 1.00 89.06 222 VAL A CA 1
ATOM 1719 C C . VAL A 1 222 ? -23.353 5.078 21.141 1.00 89.06 222 VAL A C 1
ATOM 1721 O O . VAL A 1 222 ? -23.749 5.840 22.023 1.00 89.06 222 VAL A O 1
ATOM 1724 N N . LEU A 1 223 ? -24.138 4.761 20.101 1.00 86.81 223 LEU A N 1
ATOM 1725 C CA . LEU A 1 223 ? -25.514 5.270 19.949 1.00 86.81 223 LEU A CA 1
ATOM 1726 C C . LEU A 1 223 ? -26.584 4.330 20.526 1.00 86.81 223 LEU A C 1
ATOM 1728 O O . LEU A 1 223 ? -27.734 4.757 20.672 1.00 86.81 223 LEU A O 1
ATOM 1732 N N . SER A 1 224 ? -26.248 3.086 20.892 1.00 88.25 224 SER A N 1
ATOM 1733 C CA . SER A 1 224 ? -27.188 2.220 21.613 1.00 88.25 224 SER A CA 1
ATOM 1734 C C . SER A 1 224 ? -27.469 2.818 22.996 1.00 88.25 224 SER A C 1
ATOM 1736 O O . SER A 1 224 ? -26.644 2.799 23.907 1.00 88.25 224 SER A O 1
ATOM 1738 N N . SER A 1 225 ? -28.652 3.422 23.146 1.00 76.81 225 SER A N 1
ATOM 1739 C CA . SER A 1 225 ? -28.938 4.339 24.260 1.00 76.81 225 SER A CA 1
ATOM 1740 C C . SER A 1 225 ? -28.867 3.676 25.641 1.00 76.81 225 SER A C 1
ATOM 1742 O O . SER A 1 225 ? -28.670 4.368 26.639 1.00 76.81 225 SER A O 1
ATOM 1744 N N . SER A 1 226 ? -28.984 2.346 25.700 1.00 87.00 226 SER A N 1
ATOM 1745 C CA . SER A 1 226 ? -28.767 1.549 26.907 1.00 87.00 226 SER A CA 1
ATOM 1746 C C . SER A 1 226 ? -27.316 1.588 27.395 1.00 87.00 226 SER A C 1
ATOM 1748 O O . SER A 1 226 ? -27.110 1.804 28.584 1.00 87.00 226 SER A O 1
ATOM 1750 N N . GLN A 1 227 ? -26.307 1.461 26.522 1.00 88.25 227 GLN A N 1
ATOM 1751 C CA . GLN A 1 227 ? -24.910 1.306 26.960 1.00 88.25 227 GLN A CA 1
ATOM 1752 C C . GLN A 1 227 ? -24.368 2.563 27.655 1.00 88.25 227 GLN A C 1
ATOM 1754 O O . GLN A 1 227 ? -23.797 2.471 28.740 1.00 88.25 227 GLN A O 1
ATOM 1759 N N . CYS A 1 228 ? -24.624 3.758 27.114 1.00 91.81 228 CYS A N 1
ATOM 1760 C CA . CYS A 1 228 ? -24.200 5.003 27.768 1.00 91.81 228 CYS A CA 1
ATOM 1761 C C . CYS A 1 228 ? -24.904 5.238 29.119 1.00 91.81 228 CYS A C 1
ATOM 1763 O O . CYS A 1 228 ? -24.272 5.716 30.062 1.00 91.81 228 CYS A O 1
ATOM 1765 N N . LEU A 1 229 ? -26.181 4.848 29.247 1.00 92.69 229 LEU A N 1
ATOM 1766 C CA . LEU A 1 229 ? -26.918 4.894 30.518 1.00 92.69 229 LEU A CA 1
ATOM 1767 C C . LEU A 1 229 ? -26.441 3.821 31.516 1.00 92.69 229 LEU A C 1
ATOM 1769 O O . LEU A 1 229 ? -26.420 4.068 32.721 1.00 92.69 229 LEU A O 1
ATOM 1773 N N . GLU A 1 230 ? -26.022 2.647 31.042 1.00 92.88 230 GLU A N 1
ATOM 1774 C CA . GLU A 1 230 ? -25.445 1.579 31.866 1.00 92.88 230 GLU A CA 1
ATOM 1775 C C . GLU A 1 230 ? -24.065 1.955 32.419 1.00 92.88 230 GLU A C 1
ATOM 1777 O O . GLU A 1 230 ? -23.799 1.717 33.598 1.00 92.88 230 GLU A O 1
ATOM 1782 N N . ILE A 1 231 ? -23.225 2.612 31.613 1.00 93.19 231 ILE A N 1
ATOM 1783 C CA . ILE A 1 231 ? -21.924 3.164 32.029 1.00 93.19 231 ILE A CA 1
ATOM 1784 C C . ILE A 1 231 ? -22.094 4.370 32.980 1.00 93.19 231 ILE A C 1
ATOM 1786 O O . ILE A 1 231 ? -21.177 4.710 33.724 1.00 93.19 231 ILE A O 1
ATOM 1790 N N . GLY A 1 232 ? -23.273 5.004 33.004 1.00 94.12 232 GLY A N 1
ATOM 1791 C CA . GLY A 1 232 ? -23.535 6.207 33.804 1.00 94.12 232 GLY A CA 1
ATOM 1792 C C . GLY A 1 232 ? -22.955 7.484 33.186 1.00 94.12 232 GLY A C 1
ATOM 1793 O O . GLY A 1 232 ? -22.678 8.449 33.898 1.00 94.12 232 GLY A O 1
ATOM 1794 N N . LEU A 1 233 ? -22.754 7.496 31.864 1.00 94.69 233 LEU A N 1
ATOM 1795 C CA . LEU A 1 233 ? -22.217 8.632 31.121 1.00 94.69 233 LEU A CA 1
ATOM 1796 C C . LEU A 1 233 ? -23.342 9.536 30.597 1.00 94.69 233 LEU A C 1
ATOM 1798 O O . LEU A 1 233 ? -24.391 9.067 30.154 1.00 94.69 233 LEU A O 1
ATOM 1802 N N . TYR A 1 234 ? -23.105 10.850 30.558 1.00 94.56 234 TYR A N 1
ATOM 1803 C CA . TYR A 1 234 ? -24.028 11.773 29.894 1.00 94.56 234 TYR A CA 1
ATOM 1804 C C . TYR A 1 234 ? -24.091 11.481 28.378 1.00 94.56 234 TYR A C 1
ATOM 1806 O O . TYR A 1 234 ? -23.034 11.453 27.738 1.00 94.56 234 TYR A O 1
ATOM 1814 N N . PRO A 1 235 ? -25.288 11.366 27.757 1.00 93.75 235 PRO A N 1
ATOM 1815 C CA . PRO A 1 235 ? -25.433 11.051 26.325 1.00 93.75 235 PRO A CA 1
ATOM 1816 C C . PRO A 1 235 ? -24.690 12.005 25.374 1.00 93.75 235 PRO A C 1
ATOM 1818 O O . PRO A 1 235 ? -24.272 11.616 24.281 1.00 93.75 235 PRO A O 1
ATOM 1821 N N . ILE A 1 236 ? -24.480 13.253 25.805 1.00 94.50 236 ILE A N 1
ATOM 1822 C CA . ILE A 1 236 ? -23.704 14.265 25.077 1.00 94.50 236 ILE A CA 1
ATOM 1823 C C . ILE A 1 236 ? -22.251 13.804 24.871 1.00 94.50 236 ILE A C 1
ATOM 1825 O O . ILE A 1 236 ? -21.713 13.972 23.781 1.00 94.50 236 ILE A O 1
ATOM 1829 N N . ILE A 1 237 ? -21.626 13.178 25.876 1.00 94.56 237 ILE A N 1
ATOM 1830 C CA . ILE A 1 237 ? -20.231 12.711 25.794 1.00 94.56 237 ILE A CA 1
ATOM 1831 C C . ILE A 1 237 ? -20.120 11.560 24.788 1.00 94.56 237 ILE A C 1
ATOM 1833 O O . ILE A 1 237 ? -19.227 11.577 23.945 1.00 94.56 237 ILE A O 1
ATOM 1837 N N . CYS A 1 238 ? -21.069 10.619 24.806 1.00 95.31 238 CYS A N 1
ATOM 1838 C CA . CYS A 1 238 ? -21.158 9.560 23.798 1.00 95.31 238 CYS A CA 1
ATOM 1839 C C . CYS A 1 238 ? -21.330 10.134 22.381 1.00 95.31 238 CYS A C 1
ATOM 1841 O O . CYS A 1 238 ? -20.590 9.781 21.465 1.00 95.31 238 CYS A O 1
ATOM 1843 N N . THR A 1 239 ? -22.227 11.105 22.197 1.00 95.56 239 THR A N 1
ATOM 1844 C CA . THR A 1 239 ? -22.422 11.757 20.888 1.00 95.56 239 THR A CA 1
ATOM 1845 C C . THR A 1 239 ? -21.144 12.457 20.400 1.00 95.56 239 THR A C 1
ATOM 1847 O O . THR A 1 239 ? -20.785 12.345 19.229 1.00 95.56 239 THR A O 1
ATOM 1850 N N . LEU A 1 240 ? -20.407 13.135 21.289 1.00 96.44 240 LEU A N 1
ATOM 1851 C CA . LEU A 1 240 ? -19.126 13.776 20.965 1.00 96.44 240 LEU A CA 1
ATOM 1852 C C . LEU A 1 240 ? -18.015 12.760 20.643 1.00 96.44 240 LEU A C 1
ATOM 1854 O O . LEU A 1 240 ? -17.233 12.992 19.716 1.00 96.44 240 LEU A O 1
ATOM 1858 N N . LEU A 1 241 ? -17.967 11.622 21.342 1.00 96.00 241 LEU A N 1
ATOM 1859 C CA . LEU A 1 241 ? -17.074 10.507 21.012 1.00 96.00 241 LEU A CA 1
ATOM 1860 C C . LEU A 1 241 ? -17.361 9.973 19.605 1.00 96.00 241 LEU A C 1
ATOM 1862 O O . LEU A 1 241 ? -16.447 9.903 18.786 1.00 96.00 241 LEU A O 1
ATOM 1866 N N . TYR A 1 242 ? -18.622 9.654 19.299 1.00 96.94 242 TYR A N 1
ATOM 1867 C CA . TYR A 1 242 ? -19.006 9.150 17.981 1.00 96.94 242 TYR A CA 1
ATOM 1868 C C . TYR A 1 242 ? -18.663 10.152 16.870 1.00 96.94 242 TYR A C 1
ATOM 1870 O O . TYR A 1 242 ? -17.991 9.795 15.906 1.00 96.94 242 TYR A O 1
ATOM 1878 N N . CYS A 1 243 ? -19.037 11.427 17.026 1.00 97.56 243 CYS A N 1
ATOM 1879 C CA . CYS A 1 243 ? -18.743 12.465 16.035 1.00 97.56 243 CYS A CA 1
ATOM 1880 C C . CYS A 1 243 ? -17.234 12.689 15.829 1.00 97.56 243 CYS A C 1
ATOM 1882 O O . CYS A 1 243 ? -16.796 12.882 14.694 1.00 97.56 243 CYS A O 1
ATOM 1884 N N . SER A 1 244 ? -16.429 12.655 16.898 1.00 97.50 244 SER A N 1
ATOM 1885 C CA . SER A 1 244 ? -14.972 12.827 16.794 1.00 97.50 244 SER A CA 1
ATOM 1886 C C . SER A 1 244 ? -14.276 11.608 16.185 1.00 97.50 244 SER A C 1
ATOM 1888 O O . SER A 1 244 ? -13.447 11.796 15.292 1.00 97.50 244 SER A O 1
ATOM 1890 N N . ARG A 1 245 ? -14.663 10.378 16.564 1.00 97.00 245 ARG A N 1
ATOM 1891 C CA . ARG A 1 245 ? -14.216 9.141 15.897 1.00 97.00 245 ARG A CA 1
ATOM 1892 C C . ARG A 1 245 ? -14.589 9.163 14.420 1.00 97.00 245 ARG A C 1
ATOM 1894 O O . ARG A 1 245 ? -13.719 8.973 13.582 1.00 97.00 245 ARG A O 1
ATOM 1901 N N . ALA A 1 246 ? -15.837 9.488 14.087 1.00 97.75 246 ALA A N 1
ATOM 1902 C CA . ALA A 1 246 ? -16.315 9.488 12.710 1.00 97.75 246 ALA A CA 1
ATOM 1903 C C . ALA A 1 246 ? -15.567 10.488 11.817 1.00 97.75 246 ALA A C 1
ATOM 1905 O O . ALA A 1 246 ? -15.079 10.128 10.743 1.00 97.75 246 ALA A O 1
ATOM 1906 N N . LEU A 1 247 ? -15.416 11.734 12.282 1.00 97.56 247 LEU A N 1
ATOM 1907 C CA . LEU A 1 247 ? -14.637 12.754 11.583 1.00 97.56 247 LEU A CA 1
ATOM 1908 C C . LEU A 1 247 ? -13.177 12.313 11.403 1.00 97.56 247 LEU A C 1
ATOM 1910 O O . LEU A 1 247 ? -12.612 12.473 10.318 1.00 97.56 247 LEU A O 1
ATOM 1914 N N . PHE A 1 248 ? -12.573 11.740 12.448 1.00 98.06 248 PHE A N 1
ATOM 1915 C CA . PHE A 1 248 ? -11.189 11.293 12.398 1.00 98.06 248 PHE A CA 1
ATOM 1916 C C . PHE A 1 248 ? -10.987 10.097 11.457 1.00 98.06 248 PHE A C 1
ATOM 1918 O O . PHE A 1 248 ? -10.097 10.147 10.610 1.00 98.06 248 PHE A O 1
ATOM 1925 N N . THR A 1 249 ? -11.830 9.065 11.534 1.00 97.69 249 THR A N 1
ATOM 1926 C CA . THR A 1 249 ? -11.770 7.876 10.671 1.00 97.69 249 THR A CA 1
ATOM 1927 C C . THR A 1 249 ? -11.924 8.243 9.199 1.00 97.69 249 THR A C 1
ATOM 1929 O O . THR A 1 249 ? -11.142 7.760 8.379 1.00 97.69 249 THR A O 1
ATOM 1932 N N . ILE A 1 250 ? -12.840 9.150 8.841 1.00 97.44 250 ILE A N 1
ATOM 1933 C CA . ILE A 1 250 ? -12.992 9.620 7.453 1.00 97.44 250 ILE A CA 1
ATOM 1934 C C . ILE A 1 250 ? -11.703 10.302 6.965 1.00 97.44 250 ILE A C 1
ATOM 1936 O O . ILE A 1 250 ? -11.165 9.936 5.918 1.00 97.44 250 ILE A O 1
ATOM 1940 N N . ILE A 1 251 ? -11.166 11.257 7.731 1.00 97.06 251 ILE A N 1
ATOM 1941 C CA . ILE A 1 251 ? -9.957 12.009 7.353 1.00 97.06 251 ILE A CA 1
ATOM 1942 C C . ILE A 1 251 ? -8.721 11.093 7.298 1.00 97.06 251 ILE A C 1
ATOM 1944 O O . ILE A 1 251 ? -7.960 11.134 6.329 1.00 97.06 251 ILE A O 1
ATOM 1948 N N . GLY A 1 252 ? -8.530 10.235 8.302 1.00 97.19 252 GLY A N 1
ATOM 1949 C CA . GLY A 1 252 ? -7.428 9.276 8.372 1.00 97.19 252 GLY A CA 1
ATOM 1950 C C . GLY A 1 252 ? -7.461 8.247 7.242 1.00 97.19 252 GLY A C 1
ATOM 1951 O O . GLY A 1 252 ? -6.424 7.952 6.639 1.00 97.19 252 GLY A O 1
ATOM 1952 N N . THR A 1 253 ? -8.656 7.777 6.873 1.00 97.19 253 THR A N 1
ATOM 1953 C CA . THR A 1 253 ? -8.857 6.890 5.720 1.00 97.19 253 THR A CA 1
ATOM 1954 C C . THR A 1 253 ? -8.495 7.596 4.416 1.00 97.19 253 THR A C 1
ATOM 1956 O O . THR A 1 253 ? -7.743 7.035 3.623 1.00 97.19 253 THR A O 1
ATOM 1959 N N . ILE A 1 254 ? -8.936 8.843 4.205 1.00 96.25 254 ILE A N 1
ATOM 1960 C CA . ILE A 1 254 ? -8.578 9.633 3.012 1.00 96.25 254 ILE A CA 1
ATOM 1961 C C . ILE A 1 254 ? -7.054 9.772 2.880 1.00 96.25 254 ILE A C 1
ATOM 1963 O O . ILE A 1 254 ? -6.513 9.552 1.793 1.00 96.25 254 ILE A O 1
ATOM 1967 N N . TRP A 1 255 ? -6.340 10.078 3.969 1.00 97.06 255 TRP A N 1
ATOM 1968 C CA . TRP A 1 255 ? -4.879 10.200 3.933 1.00 97.06 255 TRP A CA 1
ATOM 1969 C C . TRP A 1 255 ? -4.170 8.882 3.621 1.00 97.06 255 TRP A C 1
ATOM 1971 O O . TRP A 1 255 ? -3.246 8.860 2.804 1.00 97.06 255 TRP A O 1
ATOM 1981 N N . ASN A 1 256 ? -4.612 7.780 4.225 1.00 97.56 256 ASN A N 1
ATOM 1982 C CA . ASN A 1 256 ? -4.056 6.457 3.957 1.00 97.56 256 ASN A CA 1
ATOM 1983 C C . ASN A 1 256 ? -4.338 5.984 2.523 1.00 97.56 256 ASN A C 1
ATOM 1985 O O . ASN A 1 256 ? -3.424 5.509 1.847 1.00 97.56 256 ASN A O 1
ATOM 1989 N N . LEU A 1 257 ? -5.566 6.171 2.029 1.00 95.69 257 LEU A N 1
ATOM 1990 C CA . LEU A 1 257 ? -5.951 5.854 0.653 1.00 95.69 257 LEU A CA 1
ATOM 1991 C C . LEU A 1 257 ? -5.159 6.679 -0.365 1.00 95.69 257 LEU A C 1
ATOM 1993 O O . LEU A 1 257 ? -4.739 6.137 -1.386 1.00 95.69 257 LEU A O 1
ATOM 1997 N N . LEU A 1 258 ? -4.898 7.959 -0.085 1.00 94.62 258 LEU A N 1
ATOM 1998 C CA . LEU A 1 258 ? -4.087 8.820 -0.946 1.00 94.62 258 LEU A CA 1
ATOM 1999 C C . LEU A 1 258 ? -2.643 8.310 -1.070 1.00 94.62 258 LEU A C 1
ATOM 2001 O O . LEU A 1 258 ? -2.125 8.208 -2.185 1.00 94.62 258 LEU A O 1
ATOM 2005 N N . VAL A 1 259 ? -2.003 7.957 0.053 1.00 96.00 259 VAL A N 1
ATOM 2006 C CA . VAL A 1 259 ? -0.649 7.377 0.045 1.00 96.00 259 VAL A CA 1
ATOM 2007 C C . VAL A 1 259 ? -0.654 6.020 -0.657 1.00 96.00 259 VAL A C 1
ATOM 2009 O O . VAL A 1 259 ? 0.153 5.810 -1.559 1.00 96.00 259 VAL A O 1
ATOM 2012 N N . GLY A 1 260 ? -1.590 5.128 -0.326 1.00 95.19 260 GLY A N 1
ATOM 2013 C CA . GLY A 1 260 ? -1.689 3.803 -0.939 1.00 95.19 260 GLY A CA 1
ATOM 2014 C C . GLY A 1 260 ? -1.946 3.846 -2.450 1.00 95.19 260 GLY A C 1
ATOM 2015 O O . GLY A 1 260 ? -1.289 3.132 -3.205 1.00 95.19 260 GLY A O 1
ATOM 2016 N N . CYS A 1 261 ? -2.799 4.752 -2.935 1.00 93.38 261 CYS A N 1
ATOM 2017 C CA . CYS A 1 261 ? -2.983 4.973 -4.373 1.00 93.38 261 CYS A CA 1
ATOM 2018 C C . CYS A 1 261 ? -1.697 5.478 -5.050 1.00 93.38 261 CYS A C 1
ATOM 2020 O O . CYS A 1 261 ? -1.385 5.058 -6.168 1.00 93.38 261 CYS A O 1
ATOM 2022 N N . ALA A 1 262 ? -0.924 6.343 -4.382 1.00 92.31 262 ALA A N 1
ATOM 2023 C CA . ALA A 1 262 ? 0.373 6.791 -4.883 1.00 92.31 262 ALA A CA 1
ATOM 2024 C C . ALA A 1 262 ? 1.402 5.643 -4.929 1.00 92.31 262 ALA A C 1
ATOM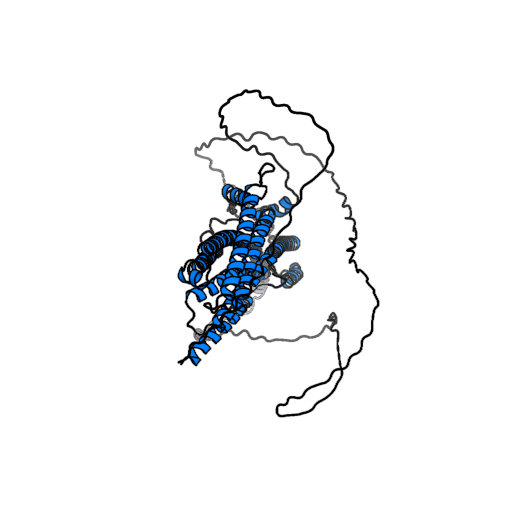 2026 O O . ALA A 1 262 ? 2.097 5.509 -5.936 1.00 92.31 262 ALA A O 1
ATOM 2027 N N . VAL A 1 263 ? 1.447 4.780 -3.902 1.00 93.06 263 VAL A N 1
ATOM 2028 C CA . VAL A 1 263 ? 2.266 3.550 -3.877 1.00 93.06 263 VAL A CA 1
ATOM 2029 C C . VAL A 1 263 ? 1.934 2.657 -5.068 1.00 93.06 263 VAL A C 1
ATOM 2031 O O . VAL A 1 263 ? 2.810 2.377 -5.883 1.00 93.06 263 VAL A O 1
ATOM 2034 N N . LEU A 1 264 ? 0.664 2.268 -5.218 1.00 92.69 264 LEU A N 1
ATOM 2035 C CA . LEU A 1 264 ? 0.221 1.374 -6.289 1.00 92.69 264 LEU A CA 1
ATOM 2036 C C . LEU A 1 264 ? 0.501 1.960 -7.684 1.00 92.69 264 LEU A C 1
ATOM 2038 O O . LEU A 1 264 ? 0.915 1.236 -8.589 1.00 92.69 264 LEU A O 1
ATOM 2042 N N . SER A 1 265 ? 0.339 3.276 -7.859 1.00 91.25 265 SER A N 1
ATOM 2043 C CA . SER A 1 265 ? 0.678 3.979 -9.105 1.00 91.25 265 SER A CA 1
ATOM 2044 C C . SER A 1 265 ? 2.180 3.934 -9.416 1.00 91.25 265 SER A C 1
ATOM 2046 O O . SER A 1 265 ? 2.572 3.667 -10.552 1.00 91.25 265 SER A O 1
ATOM 2048 N N . VAL A 1 266 ? 3.039 4.122 -8.411 1.00 92.56 266 VAL A N 1
ATOM 2049 C CA . VAL A 1 266 ? 4.499 4.099 -8.583 1.00 92.56 266 VAL A CA 1
ATOM 2050 C C . VAL A 1 266 ? 5.030 2.682 -8.804 1.00 92.56 266 VAL A C 1
ATOM 2052 O O . VAL A 1 266 ? 5.818 2.479 -9.729 1.00 92.56 266 VAL A O 1
ATOM 2055 N N . CYS A 1 267 ? 4.545 1.681 -8.062 1.00 93.94 267 CYS A N 1
ATOM 2056 C CA . CYS A 1 267 ? 4.841 0.267 -8.324 1.00 93.94 267 CYS A CA 1
ATOM 2057 C C . CYS A 1 267 ? 4.432 -0.134 -9.753 1.00 93.94 267 CYS A C 1
ATOM 2059 O O . CYS A 1 267 ? 5.211 -0.768 -10.468 1.00 93.94 267 CYS A O 1
ATOM 2061 N N . ARG A 1 268 ? 3.262 0.319 -10.230 1.00 92.19 268 ARG A N 1
ATOM 2062 C CA . ARG A 1 268 ? 2.832 0.120 -11.624 1.00 92.19 268 ARG A CA 1
ATOM 2063 C C . ARG A 1 268 ? 3.790 0.765 -12.630 1.00 92.19 268 ARG A C 1
ATOM 2065 O O . ARG A 1 268 ? 4.113 0.142 -13.641 1.00 92.19 268 ARG A O 1
ATOM 2072 N N . THR A 1 269 ? 4.254 1.987 -12.373 1.00 92.12 269 THR A N 1
ATOM 2073 C CA . THR A 1 269 ? 5.228 2.674 -13.237 1.00 92.12 269 THR A CA 1
ATOM 2074 C C . THR A 1 269 ? 6.572 1.938 -13.274 1.00 92.12 269 THR A C 1
ATOM 2076 O O . THR A 1 269 ? 7.125 1.768 -14.359 1.00 92.12 269 THR A O 1
ATOM 2079 N N . HIS A 1 270 ? 7.071 1.429 -12.140 1.00 94.06 270 HIS A N 1
ATOM 2080 C CA . HIS A 1 270 ? 8.274 0.585 -12.109 1.00 94.06 270 HIS A CA 1
ATOM 2081 C C . HIS A 1 270 ? 8.084 -0.709 -12.902 1.00 94.06 270 HIS A C 1
ATOM 2083 O O . HIS A 1 270 ? 8.888 -1.003 -13.781 1.00 94.06 270 HIS A O 1
ATOM 2089 N N . THR A 1 271 ? 6.982 -1.420 -12.663 1.00 94.81 271 THR A N 1
ATOM 2090 C CA . THR A 1 271 ? 6.603 -2.639 -13.390 1.00 94.81 271 THR A CA 1
ATOM 2091 C C . THR A 1 271 ? 6.584 -2.419 -14.906 1.00 94.81 271 THR A C 1
ATOM 2093 O O . THR A 1 271 ? 7.155 -3.202 -15.660 1.00 94.81 271 THR A O 1
ATOM 2096 N N . MET A 1 272 ? 5.968 -1.330 -15.378 1.00 91.69 272 MET A N 1
ATOM 2097 C CA . MET A 1 272 ? 5.938 -1.004 -16.809 1.00 91.69 272 MET A CA 1
ATOM 2098 C C . MET A 1 272 ? 7.314 -0.608 -17.358 1.00 91.69 272 MET A C 1
ATOM 2100 O O . MET A 1 272 ? 7.613 -0.927 -18.506 1.00 91.69 272 MET A O 1
ATOM 2104 N N . GLY A 1 273 ? 8.161 0.046 -16.557 1.00 92.69 273 GLY A N 1
ATOM 2105 C CA . GLY A 1 273 ? 9.553 0.327 -16.920 1.00 92.69 273 GLY A CA 1
ATOM 2106 C C . GLY A 1 273 ? 10.379 -0.949 -17.100 1.00 92.69 273 GLY A C 1
ATOM 2107 O O . GLY A 1 273 ? 11.040 -1.103 -18.123 1.00 92.69 273 GLY A O 1
ATOM 2108 N N . ILE A 1 274 ? 10.274 -1.893 -16.158 1.00 96.06 274 ILE A N 1
ATOM 2109 C CA . ILE A 1 274 ? 10.948 -3.199 -16.232 1.00 96.06 274 ILE A CA 1
ATOM 2110 C C . ILE A 1 274 ? 10.440 -4.002 -17.438 1.00 96.06 274 ILE A C 1
ATOM 2112 O O . ILE A 1 274 ? 11.250 -4.522 -18.197 1.00 96.06 274 ILE A O 1
ATOM 2116 N N . ARG A 1 275 ? 9.119 -4.052 -17.671 1.00 95.81 275 ARG A N 1
ATOM 2117 C CA . ARG A 1 275 ? 8.525 -4.758 -18.824 1.00 95.81 275 ARG A CA 1
ATOM 2118 C C . ARG A 1 275 ? 9.008 -4.214 -20.174 1.00 95.81 275 ARG A C 1
ATOM 2120 O O . ARG A 1 275 ? 9.257 -5.011 -21.069 1.00 95.81 275 ARG A O 1
ATOM 2127 N N . ARG A 1 276 ? 9.164 -2.891 -20.326 1.00 94.38 276 ARG A N 1
ATOM 2128 C CA . ARG A 1 276 ? 9.728 -2.284 -21.551 1.00 94.38 276 ARG A CA 1
ATOM 2129 C C . ARG A 1 276 ? 11.192 -2.662 -21.748 1.00 94.38 276 ARG A C 1
ATOM 2131 O O . ARG A 1 276 ? 11.545 -3.157 -22.809 1.00 94.38 276 ARG A O 1
ATOM 2138 N N . PHE A 1 277 ? 12.003 -2.508 -20.702 1.00 95.75 277 PHE A N 1
ATOM 2139 C CA . PHE A 1 277 ? 13.417 -2.878 -20.744 1.00 95.75 277 PHE A CA 1
ATOM 2140 C C . PHE A 1 277 ? 13.596 -4.371 -21.061 1.00 95.75 277 PHE A C 1
ATOM 2142 O O . PHE A 1 277 ? 14.438 -4.738 -21.871 1.00 95.75 277 PHE A O 1
ATOM 2149 N N . ARG A 1 278 ? 12.734 -5.242 -20.515 1.00 96.00 278 ARG A N 1
ATOM 2150 C CA . ARG A 1 278 ? 12.705 -6.663 -20.878 1.00 96.00 278 ARG A CA 1
ATOM 2151 C C . ARG A 1 278 ? 12.373 -6.882 -22.355 1.00 96.00 278 ARG A C 1
ATOM 2153 O O . ARG A 1 278 ? 13.060 -7.656 -23.002 1.00 96.00 278 ARG A O 1
ATOM 2160 N N . GLN A 1 279 ? 11.367 -6.192 -22.897 1.00 95.69 279 GLN A N 1
ATOM 2161 C CA . GLN A 1 279 ? 11.004 -6.298 -24.317 1.00 95.69 279 GLN A CA 1
ATOM 2162 C C . GLN A 1 279 ? 12.143 -5.871 -25.252 1.00 95.69 279 GLN A C 1
ATOM 2164 O O . GLN A 1 279 ? 12.331 -6.490 -26.293 1.00 95.69 279 GLN A O 1
ATOM 2169 N N . GLU A 1 280 ? 12.924 -4.856 -24.883 1.00 94.19 280 GLU A N 1
ATOM 2170 C CA . GLU A 1 280 ? 14.112 -4.441 -25.642 1.00 94.19 280 GLU A CA 1
ATOM 2171 C C . GLU A 1 280 ? 15.187 -5.538 -25.657 1.00 94.19 280 GLU A C 1
ATOM 2173 O O . GLU A 1 280 ? 15.718 -5.853 -26.721 1.00 94.19 280 GLU A O 1
ATOM 2178 N N . LEU A 1 281 ? 15.439 -6.183 -24.512 1.00 95.31 281 LEU A N 1
ATOM 2179 C CA . LEU A 1 281 ? 16.361 -7.322 -24.404 1.00 95.31 281 LEU A CA 1
ATOM 2180 C C . LEU A 1 281 ? 15.849 -8.568 -25.148 1.00 95.31 281 LEU A C 1
ATOM 2182 O O . LEU A 1 281 ? 16.624 -9.250 -25.810 1.00 95.31 281 LEU A O 1
ATOM 2186 N N . GLU A 1 282 ? 14.541 -8.845 -25.102 1.00 95.75 282 GLU A N 1
ATOM 2187 C CA . GLU A 1 282 ? 13.908 -9.927 -25.870 1.00 95.75 282 GLU A CA 1
ATOM 2188 C C . GLU A 1 282 ? 14.032 -9.702 -27.390 1.00 95.75 282 GLU A C 1
ATOM 2190 O O . GLU A 1 282 ? 14.264 -10.655 -28.131 1.00 95.75 282 GLU A O 1
ATOM 2195 N N . ILE A 1 283 ? 13.880 -8.460 -27.869 1.00 94.44 283 ILE A N 1
ATOM 2196 C CA . ILE A 1 283 ? 14.056 -8.106 -29.290 1.00 94.44 283 ILE A CA 1
ATOM 2197 C C . ILE A 1 283 ? 15.528 -8.241 -29.693 1.00 94.44 283 ILE A C 1
ATOM 2199 O O . ILE A 1 283 ? 15.829 -8.816 -30.736 1.00 94.44 283 ILE A O 1
ATOM 2203 N N . GLU A 1 284 ? 16.446 -7.751 -28.861 1.00 94.38 284 GLU A N 1
ATOM 2204 C CA . GLU A 1 284 ? 17.884 -7.902 -29.073 1.00 94.38 284 GLU A CA 1
ATOM 2205 C C . GLU A 1 284 ? 18.305 -9.376 -29.166 1.00 94.38 284 GLU A C 1
ATOM 2207 O O . GLU A 1 284 ? 19.001 -9.750 -30.109 1.00 94.38 284 GLU A O 1
ATOM 2212 N N . ALA A 1 285 ? 17.856 -10.216 -28.229 1.00 94.19 285 ALA A N 1
ATOM 2213 C CA . ALA A 1 285 ? 18.177 -11.639 -28.209 1.00 94.19 285 ALA A CA 1
ATOM 2214 C C . ALA A 1 285 ? 17.681 -12.360 -29.475 1.00 94.19 285 ALA A C 1
ATOM 2216 O O . ALA A 1 285 ? 18.428 -13.142 -30.057 1.00 94.19 285 ALA A O 1
ATOM 2217 N N . ARG A 1 286 ? 16.470 -12.042 -29.959 1.00 94.56 286 ARG A N 1
ATOM 2218 C CA . ARG A 1 286 ? 15.949 -12.587 -31.229 1.00 94.56 286 ARG A CA 1
ATOM 2219 C C . ARG A 1 286 ? 16.764 -12.132 -32.436 1.00 94.56 286 ARG A C 1
ATOM 2221 O O . ARG A 1 286 ? 17.087 -12.953 -33.283 1.00 94.56 286 ARG A O 1
ATOM 2228 N N . ASN A 1 287 ? 17.128 -10.850 -32.506 1.00 92.69 287 ASN A N 1
ATOM 2229 C CA . ASN A 1 287 ? 17.955 -10.330 -33.600 1.00 92.69 287 ASN A CA 1
ATOM 2230 C C . ASN A 1 287 ? 19.338 -11.004 -33.630 1.00 92.69 287 ASN A C 1
ATOM 2232 O O . ASN A 1 287 ? 19.857 -11.299 -34.705 1.00 92.69 287 ASN A O 1
ATOM 2236 N N . TYR A 1 288 ? 19.923 -11.263 -32.456 1.00 92.75 288 TYR A N 1
ATOM 2237 C CA . TYR A 1 288 ? 21.180 -11.997 -32.317 1.00 92.75 288 TYR A CA 1
ATOM 2238 C C . TYR A 1 288 ? 21.039 -13.456 -32.772 1.00 92.75 288 TYR A C 1
ATOM 2240 O O . TYR A 1 288 ? 21.854 -13.933 -33.560 1.00 92.75 288 TYR A O 1
ATOM 2248 N N . GLU A 1 289 ? 19.984 -14.146 -32.333 1.00 93.31 289 GLU A N 1
ATOM 2249 C CA . GLU A 1 289 ? 19.693 -15.526 -32.731 1.00 93.31 289 GLU A CA 1
ATOM 2250 C C . GLU A 1 289 ? 19.463 -15.650 -34.247 1.00 93.31 289 GLU A C 1
ATOM 2252 O O . GLU A 1 289 ? 20.054 -16.514 -34.891 1.00 93.31 289 GLU A O 1
ATOM 2257 N N . GLU A 1 290 ? 18.660 -14.762 -34.845 1.00 93.25 290 GLU A N 1
ATOM 2258 C CA . GLU A 1 290 ? 18.431 -14.735 -36.293 1.00 93.25 290 GLU A CA 1
ATOM 2259 C C . GLU A 1 290 ? 19.720 -14.493 -37.084 1.00 93.25 290 GLU A C 1
ATOM 2261 O O . GLU A 1 290 ? 19.927 -15.133 -38.115 1.00 93.25 290 GLU A O 1
ATOM 2266 N N . TYR A 1 291 ? 20.587 -13.591 -36.617 1.00 92.62 291 TYR A N 1
ATOM 2267 C CA . TYR A 1 291 ? 21.872 -13.317 -37.258 1.00 92.62 291 TYR A CA 1
ATOM 2268 C C . TYR A 1 291 ? 22.785 -14.547 -37.245 1.00 92.62 291 TYR A C 1
ATOM 2270 O O . TYR A 1 291 ? 23.273 -14.957 -38.299 1.00 92.62 291 TYR A O 1
ATOM 2278 N N . TRP A 1 292 ? 22.961 -15.192 -36.088 1.00 92.19 292 TRP A N 1
ATOM 2279 C CA . TRP A 1 292 ? 23.772 -16.410 -35.998 1.00 92.19 292 TRP A CA 1
ATOM 2280 C C . TRP A 1 292 ? 23.182 -17.565 -36.798 1.00 92.19 292 TRP A C 1
ATOM 2282 O O . TRP A 1 292 ? 23.925 -18.266 -37.480 1.00 92.19 292 TRP A O 1
ATOM 2292 N N . ARG A 1 293 ? 21.854 -17.721 -36.802 1.00 94.38 293 ARG A N 1
ATOM 2293 C CA . ARG A 1 293 ? 21.170 -18.727 -37.620 1.00 94.38 293 ARG A CA 1
ATOM 2294 C C . ARG A 1 293 ? 21.426 -18.515 -39.116 1.00 94.38 293 ARG A C 1
ATOM 2296 O O . ARG A 1 293 ? 21.702 -19.480 -39.818 1.00 94.38 293 ARG A O 1
ATOM 2303 N N . ARG A 1 294 ? 21.387 -17.269 -39.608 1.00 93.44 294 ARG A N 1
ATOM 2304 C CA . ARG A 1 294 ? 21.734 -16.950 -41.008 1.00 93.44 294 ARG A CA 1
ATOM 2305 C C . ARG A 1 294 ? 23.206 -17.232 -41.307 1.00 93.44 294 ARG A C 1
ATOM 2307 O O . ARG A 1 294 ? 23.491 -17.842 -42.330 1.00 93.44 294 ARG A O 1
ATOM 2314 N N . ARG A 1 295 ? 24.120 -16.847 -40.407 1.00 91.88 295 ARG A N 1
ATOM 2315 C CA . ARG A 1 295 ? 25.568 -17.058 -40.576 1.00 91.88 295 ARG A CA 1
ATOM 2316 C C . ARG A 1 295 ? 25.935 -18.547 -40.616 1.00 91.88 295 ARG A C 1
ATOM 2318 O O . ARG A 1 295 ? 26.735 -18.934 -41.457 1.00 91.88 295 ARG A O 1
ATOM 2325 N N . LEU A 1 296 ? 25.300 -19.377 -39.779 1.00 93.56 296 LEU A N 1
ATOM 2326 C CA . LEU A 1 296 ? 25.448 -20.840 -39.796 1.00 93.56 296 LEU A CA 1
ATOM 2327 C C . LEU A 1 296 ? 24.984 -21.446 -41.131 1.00 93.56 296 LEU A C 1
ATOM 2329 O O . LEU A 1 296 ? 25.747 -22.163 -41.774 1.00 93.56 296 LEU A O 1
ATOM 2333 N N . LEU A 1 297 ? 23.787 -21.074 -41.599 1.00 93.06 297 LEU A N 1
ATOM 2334 C CA . LEU A 1 297 ? 23.264 -21.517 -42.899 1.00 93.06 297 LEU A CA 1
ATOM 2335 C C . LEU A 1 297 ? 24.141 -21.050 -44.077 1.00 93.06 297 LEU A C 1
ATOM 2337 O O . LEU A 1 297 ? 24.280 -21.768 -45.064 1.00 93.06 297 LEU A O 1
ATOM 2341 N N . GLN A 1 298 ? 24.756 -19.866 -43.986 1.00 91.69 298 GLN A N 1
ATOM 2342 C CA . GLN A 1 298 ? 25.719 -19.386 -44.982 1.00 91.69 298 GLN A CA 1
ATOM 2343 C C . GLN A 1 298 ? 27.021 -20.202 -44.971 1.00 91.69 298 GLN A C 1
ATOM 2345 O O . GLN A 1 298 ? 27.508 -20.542 -46.049 1.00 91.69 298 GLN A O 1
ATOM 2350 N N . SER A 1 299 ? 27.564 -20.567 -43.800 1.00 91.50 299 SER A N 1
ATOM 2351 C CA . SER A 1 299 ? 28.731 -21.460 -43.729 1.00 91.50 299 SER A CA 1
ATOM 2352 C C . SER A 1 299 ? 28.425 -22.861 -44.266 1.00 91.50 299 SER A C 1
ATOM 2354 O O . SER A 1 299 ? 29.189 -23.360 -45.087 1.00 91.50 299 SER A O 1
ATOM 2356 N N . GLU A 1 300 ? 27.277 -23.448 -43.912 1.00 92.56 300 GLU A N 1
ATOM 2357 C CA . GLU A 1 300 ? 26.834 -24.749 -44.440 1.00 92.56 300 GLU A CA 1
ATOM 2358 C C . GLU A 1 300 ? 26.636 -24.707 -45.964 1.00 92.56 300 GLU A C 1
ATOM 2360 O O . GLU A 1 300 ? 27.028 -25.633 -46.674 1.00 92.56 300 GLU A O 1
ATOM 2365 N N . ALA A 1 301 ? 26.082 -23.614 -46.502 1.00 91.00 301 ALA A N 1
ATOM 2366 C CA . ALA A 1 301 ? 25.932 -23.432 -47.943 1.00 91.00 301 ALA A CA 1
ATOM 2367 C C . ALA A 1 301 ? 27.284 -23.287 -48.666 1.00 91.00 301 ALA A C 1
ATOM 2369 O O . ALA A 1 301 ? 27.450 -23.820 -49.766 1.00 91.00 301 ALA A O 1
ATOM 2370 N N . GLN A 1 302 ? 28.261 -22.598 -48.065 1.00 88.38 302 GLN A N 1
ATOM 2371 C CA . GLN A 1 302 ? 29.612 -22.483 -48.622 1.00 88.38 302 GLN A CA 1
ATOM 2372 C C . GLN A 1 302 ? 30.347 -23.829 -48.592 1.00 88.38 302 GLN A C 1
ATOM 2374 O O . GLN A 1 302 ? 30.849 -24.259 -49.633 1.00 88.38 302 GLN A O 1
ATOM 2379 N N . GLU A 1 303 ? 30.342 -24.533 -47.461 1.00 87.62 303 GLU A N 1
ATOM 2380 C CA . GLU A 1 303 ? 30.978 -25.846 -47.299 1.00 87.62 303 GLU A CA 1
ATOM 2381 C C . GLU A 1 303 ? 30.316 -26.915 -48.189 1.00 87.62 303 GLU A C 1
ATOM 2383 O O . GLU A 1 303 ? 30.997 -27.628 -48.928 1.00 87.62 303 GLU A O 1
ATOM 2388 N N . GLY A 1 304 ? 28.982 -26.937 -48.261 1.00 80.69 304 GLY A N 1
ATOM 2389 C CA . GLY A 1 304 ? 28.238 -27.783 -49.197 1.00 80.69 304 GLY A CA 1
ATOM 2390 C C . GLY A 1 304 ? 28.524 -27.462 -50.671 1.00 80.69 304 GLY A C 1
ATOM 2391 O O . GLY A 1 304 ? 28.555 -28.366 -51.508 1.00 80.69 304 GLY A O 1
ATOM 2392 N N . SER A 1 305 ? 28.792 -26.195 -51.015 1.00 76.06 305 SER A N 1
ATOM 2393 C CA . SER A 1 305 ? 29.210 -25.814 -52.375 1.00 76.06 305 SER A CA 1
ATOM 2394 C C . SER A 1 305 ? 30.641 -26.256 -52.707 1.00 76.06 305 SER A C 1
ATOM 2396 O O . SER A 1 305 ? 30.919 -26.598 -53.861 1.00 76.06 305 SER A O 1
ATOM 2398 N N . PHE A 1 306 ? 31.524 -26.300 -51.704 1.00 71.25 306 PHE A N 1
ATOM 2399 C CA . PHE A 1 306 ? 32.887 -26.812 -51.820 1.00 71.25 306 PHE A CA 1
ATOM 2400 C C . PHE A 1 306 ? 32.866 -28.326 -52.072 1.00 71.25 306 PHE A C 1
ATOM 2402 O O . PHE A 1 306 ? 33.315 -28.769 -53.132 1.00 71.25 306 PHE A O 1
ATOM 2409 N N . PHE A 1 307 ? 32.198 -29.095 -51.203 1.00 65.50 307 PHE A N 1
ATOM 2410 C CA . PHE A 1 307 ? 32.014 -30.542 -51.380 1.00 65.50 307 PHE A CA 1
ATOM 2411 C C . PHE A 1 307 ? 31.310 -30.903 -52.696 1.00 65.50 307 PHE A C 1
ATOM 2413 O O . PHE A 1 307 ? 31.699 -31.869 -53.358 1.00 65.50 307 PHE A O 1
ATOM 2420 N N . ARG A 1 308 ? 30.310 -30.122 -53.139 1.00 57.50 308 ARG A N 1
ATOM 2421 C CA . ARG A 1 308 ? 29.654 -30.349 -54.439 1.00 57.50 308 ARG A CA 1
ATOM 2422 C C . ARG A 1 308 ? 30.605 -30.111 -55.618 1.00 57.50 308 ARG A C 1
ATOM 2424 O O . ARG A 1 308 ? 30.564 -30.895 -56.564 1.00 57.50 308 ARG A O 1
ATOM 2431 N N . ARG A 1 309 ? 31.465 -29.081 -55.577 1.00 58.56 309 ARG A N 1
ATOM 2432 C CA . ARG A 1 309 ? 32.476 -28.842 -56.627 1.00 58.56 309 ARG A CA 1
ATOM 2433 C C . ARG A 1 309 ? 33.517 -29.955 -56.683 1.00 58.56 309 ARG A C 1
ATOM 2435 O O . ARG A 1 309 ? 33.810 -30.440 -57.774 1.00 58.56 309 ARG A O 1
ATOM 2442 N N . GLU A 1 310 ? 34.030 -30.376 -55.532 1.00 55.72 310 GLU A N 1
ATOM 2443 C CA . GLU A 1 310 ? 35.034 -31.439 -55.438 1.00 55.72 310 GLU A CA 1
ATOM 2444 C C . GLU A 1 310 ? 34.466 -32.794 -55.898 1.00 55.72 310 GLU A C 1
ATOM 2446 O O . GLU A 1 310 ? 35.090 -33.490 -56.700 1.00 55.72 310 GLU A O 1
ATOM 2451 N N . SER A 1 311 ? 33.209 -33.092 -55.549 1.00 55.19 311 SER A N 1
ATOM 2452 C CA . SER A 1 311 ? 32.483 -34.259 -56.073 1.00 55.19 311 SER A CA 1
ATOM 2453 C C . SER A 1 311 ? 32.347 -34.221 -57.603 1.00 55.19 311 SER A C 1
ATOM 2455 O O . SER A 1 311 ? 32.623 -35.216 -58.267 1.00 55.19 311 SER A O 1
ATOM 2457 N N . THR A 1 312 ? 31.996 -33.075 -58.205 1.00 54.31 312 THR A N 1
ATOM 2458 C CA . THR A 1 312 ? 31.945 -32.961 -59.679 1.00 54.31 312 THR A CA 1
ATOM 2459 C C . THR A 1 312 ? 33.315 -33.027 -60.364 1.00 54.31 312 THR A C 1
ATOM 2461 O O . THR A 1 312 ? 33.378 -33.399 -61.533 1.00 54.31 312 THR A O 1
ATOM 2464 N N . ALA A 1 313 ? 34.412 -32.714 -59.667 1.00 53.25 313 ALA A N 1
ATOM 2465 C CA . ALA A 1 313 ? 35.765 -32.884 -60.201 1.00 53.25 313 ALA A CA 1
ATOM 2466 C C . ALA A 1 313 ? 36.202 -34.364 -60.206 1.00 53.25 313 ALA A C 1
ATOM 2468 O O . ALA A 1 313 ? 36.827 -34.822 -61.165 1.00 53.25 313 ALA A O 1
ATOM 2469 N N . LEU A 1 314 ? 35.810 -35.130 -59.182 1.00 49.47 314 LEU A N 1
ATOM 2470 C CA . LEU A 1 314 ? 36.064 -36.574 -59.093 1.00 49.47 314 LEU A CA 1
ATOM 2471 C C . LEU A 1 314 ? 35.180 -37.399 -60.045 1.00 49.47 314 LEU A C 1
ATOM 2473 O O . LEU A 1 314 ? 35.653 -38.365 -60.645 1.00 49.47 314 LEU A O 1
ATOM 2477 N N . ILE A 1 315 ? 33.928 -36.987 -60.271 1.00 49.41 315 ILE A N 1
ATOM 2478 C CA . ILE A 1 315 ? 33.028 -37.637 -61.246 1.00 49.41 315 ILE A CA 1
ATOM 2479 C C . ILE A 1 315 ? 33.526 -37.453 -62.693 1.00 49.41 315 ILE A C 1
ATOM 2481 O O . ILE A 1 315 ? 33.301 -38.316 -63.532 1.00 49.41 315 ILE A O 1
ATOM 2485 N N . ASN A 1 316 ? 34.274 -36.384 -62.994 1.00 46.56 316 ASN A N 1
ATOM 2486 C CA . ASN A 1 316 ? 34.852 -36.162 -64.328 1.00 46.56 316 ASN A CA 1
ATOM 2487 C C . ASN A 1 316 ? 36.243 -36.814 -64.524 1.00 46.56 316 ASN A C 1
ATOM 2489 O O . ASN A 1 316 ? 36.937 -36.509 -65.492 1.00 46.56 316 ASN A O 1
ATOM 2493 N N . THR A 1 317 ? 36.681 -37.670 -63.591 1.00 47.69 317 THR A N 1
ATOM 2494 C CA . THR A 1 317 ? 37.962 -38.409 -63.655 1.00 47.69 317 THR A CA 1
ATOM 2495 C C . THR A 1 317 ? 37.839 -39.908 -63.340 1.00 47.69 317 THR A C 1
ATOM 2497 O O . THR A 1 317 ? 38.842 -40.621 -63.360 1.00 47.69 317 THR A O 1
ATOM 2500 N N . SER A 1 318 ? 36.623 -40.415 -63.110 1.00 40.78 318 SER A N 1
ATOM 2501 C CA . SER A 1 318 ? 36.337 -41.823 -62.793 1.00 40.78 318 SER A CA 1
ATOM 2502 C C . SER A 1 318 ? 35.585 -42.527 -63.932 1.00 40.78 318 SER A C 1
ATOM 2504 O O . SER A 1 318 ? 34.422 -42.899 -63.817 1.00 40.78 318 SER A O 1
ATOM 2506 N N . ASP A 1 319 ? 36.295 -42.769 -65.037 1.00 48.84 319 ASP A N 1
ATOM 2507 C CA . ASP A 1 319 ? 35.830 -43.537 -66.211 1.00 48.84 319 ASP A CA 1
ATOM 2508 C C . ASP A 1 319 ? 35.787 -45.066 -65.947 1.00 48.84 319 ASP A C 1
ATOM 2510 O O . ASP A 1 319 ? 36.173 -45.878 -66.785 1.00 48.84 319 ASP A O 1
ATOM 2514 N N . TRP A 1 320 ? 35.444 -45.466 -64.715 1.00 48.75 320 TRP A N 1
ATOM 2515 C CA . TRP A 1 320 ? 35.357 -46.858 -64.257 1.00 48.75 320 TRP A CA 1
ATOM 2516 C C . TRP A 1 320 ? 34.743 -46.956 -62.850 1.00 48.75 320 TRP A C 1
ATOM 2518 O O . TRP A 1 320 ? 35.420 -46.786 -61.841 1.00 48.75 320 TRP A O 1
ATOM 2528 N N . ILE A 1 321 ? 33.458 -47.302 -62.781 1.00 39.25 321 ILE A N 1
ATOM 2529 C CA . ILE A 1 321 ? 32.947 -48.543 -62.164 1.00 39.25 321 ILE A CA 1
ATOM 2530 C C . ILE A 1 321 ? 31.421 -48.508 -62.279 1.00 39.25 321 ILE A C 1
ATOM 2532 O O . ILE A 1 321 ? 30.741 -47.672 -61.689 1.00 39.25 321 ILE A O 1
ATOM 2536 N N . ILE A 1 322 ? 30.897 -49.448 -63.058 1.00 46.38 322 ILE A N 1
ATOM 2537 C CA . ILE A 1 322 ? 29.477 -49.777 -63.085 1.00 46.38 322 ILE A CA 1
ATOM 2538 C C . ILE A 1 322 ? 29.182 -50.587 -61.821 1.00 46.38 322 ILE A C 1
ATOM 2540 O O . ILE A 1 322 ? 29.763 -51.654 -61.634 1.00 46.38 322 ILE A O 1
ATOM 2544 N N . TYR A 1 323 ? 28.253 -50.102 -61.004 1.00 37.94 323 TYR A N 1
ATOM 2545 C CA . TYR A 1 323 ? 27.373 -50.966 -60.223 1.00 37.94 323 TYR A CA 1
ATOM 2546 C C . TYR A 1 323 ? 25.932 -50.594 -60.566 1.00 37.94 323 TYR A C 1
ATOM 2548 O O . TYR A 1 323 ? 25.297 -49.768 -59.912 1.00 37.94 323 TYR A O 1
ATOM 2556 N N . ASP A 1 324 ? 25.455 -51.213 -61.647 1.00 42.88 324 ASP A N 1
ATOM 2557 C CA . ASP A 1 324 ? 24.055 -51.609 -61.744 1.00 42.88 324 ASP A CA 1
ATOM 2558 C C . ASP A 1 324 ? 23.713 -52.570 -60.585 1.00 42.88 324 ASP A C 1
ATOM 2560 O O . ASP A 1 324 ? 24.601 -53.157 -59.964 1.00 42.88 324 ASP A O 1
ATOM 2564 N N . ASP A 1 325 ? 22.414 -52.746 -60.344 1.00 50.41 325 ASP A N 1
ATOM 2565 C CA . ASP A 1 325 ? 21.815 -53.576 -59.289 1.00 50.41 325 ASP A CA 1
ATOM 2566 C C . ASP A 1 325 ? 22.085 -53.153 -57.832 1.00 50.41 325 ASP A C 1
ATOM 2568 O O . ASP A 1 325 ? 23.019 -53.599 -57.172 1.00 50.41 325 ASP A O 1
ATOM 2572 N N . LEU A 1 326 ? 21.139 -52.371 -57.295 1.00 40.41 326 LEU A N 1
ATOM 2573 C CA . LEU A 1 326 ? 20.537 -52.582 -55.965 1.00 40.41 326 LEU A CA 1
ATOM 2574 C C . LEU A 1 326 ? 19.181 -51.843 -55.872 1.00 40.41 326 LEU A C 1
ATOM 2576 O O . LEU A 1 326 ? 18.904 -51.082 -54.952 1.00 40.41 326 LEU A O 1
ATOM 2580 N N . SER A 1 327 ? 18.326 -52.054 -56.883 1.00 42.91 327 SER A N 1
ATOM 2581 C CA . SER A 1 327 ? 16.935 -51.552 -56.923 1.00 42.91 327 SER A CA 1
ATOM 2582 C C . SER A 1 327 ? 15.902 -52.605 -56.481 1.00 42.91 327 SER A C 1
ATOM 2584 O O . SER A 1 327 ? 14.706 -52.463 -56.721 1.00 42.91 327 SER A O 1
ATOM 2586 N N . ALA A 1 328 ? 16.374 -53.658 -55.812 1.00 50.34 328 ALA A N 1
ATOM 2587 C CA . ALA A 1 328 ? 15.581 -54.697 -55.173 1.00 50.34 328 ALA A CA 1
ATOM 2588 C C . ALA A 1 328 ? 16.138 -54.927 -53.759 1.00 50.34 328 ALA A C 1
ATOM 2590 O O . ALA A 1 328 ? 17.356 -55.018 -53.611 1.00 50.34 328 ALA A O 1
ATOM 2591 N N . LEU A 1 329 ? 15.239 -55.068 -52.771 1.00 40.44 329 LEU A N 1
ATOM 2592 C CA . LEU A 1 329 ? 15.446 -54.847 -51.323 1.00 40.44 329 LEU A CA 1
ATOM 2593 C C . LEU A 1 329 ? 15.422 -53.335 -50.972 1.00 40.44 329 LEU A C 1
ATOM 2595 O O . LEU A 1 329 ? 16.272 -52.585 -51.431 1.00 40.44 329 LEU A O 1
ATOM 2599 N N . ASP A 1 330 ? 14.491 -52.814 -50.167 1.00 41.12 330 ASP A N 1
ATOM 2600 C CA . ASP A 1 330 ? 13.441 -53.497 -49.396 1.00 41.12 330 ASP A CA 1
ATOM 2601 C C . ASP A 1 330 ? 12.224 -52.573 -49.154 1.00 41.12 330 ASP A C 1
ATOM 2603 O O . ASP A 1 330 ? 12.294 -51.608 -48.391 1.00 41.12 330 ASP A O 1
ATOM 2607 N N . GLU A 1 331 ? 11.088 -52.859 -49.802 1.00 45.91 331 GLU A N 1
ATOM 2608 C CA . GLU A 1 331 ? 9.795 -52.199 -49.544 1.00 45.91 331 GLU A CA 1
ATOM 2609 C C . GLU A 1 331 ? 9.110 -52.805 -48.298 1.00 45.91 331 GLU A C 1
ATOM 2611 O O . GLU A 1 331 ? 8.012 -53.344 -48.400 1.00 45.91 331 GLU A O 1
ATOM 2616 N N . ASN A 1 332 ? 9.745 -52.767 -47.119 1.00 47.25 332 ASN A N 1
ATOM 2617 C CA . ASN A 1 332 ? 9.143 -53.266 -45.868 1.00 47.25 332 ASN A CA 1
ATOM 2618 C C . ASN A 1 332 ? 9.771 -52.668 -44.589 1.00 47.25 332 ASN A C 1
ATOM 2620 O O . ASN A 1 332 ? 10.359 -53.397 -43.796 1.00 47.25 332 ASN A O 1
ATOM 2624 N N . TYR A 1 333 ? 9.615 -51.361 -44.324 1.00 38.41 333 TYR A N 1
ATOM 2625 C CA . TYR A 1 333 ? 9.777 -50.846 -42.944 1.00 38.41 333 TYR A CA 1
ATOM 2626 C C . TYR A 1 333 ? 9.007 -49.544 -42.609 1.00 38.41 333 TYR A C 1
ATOM 2628 O O . TYR A 1 333 ? 9.477 -48.714 -41.834 1.00 38.41 333 TYR A O 1
ATOM 2636 N N . GLU A 1 334 ? 7.781 -49.369 -43.121 1.00 40.75 334 GLU A N 1
ATOM 2637 C CA . GLU A 1 334 ? 6.827 -48.348 -42.623 1.00 40.75 334 GLU A CA 1
ATOM 2638 C C . GLU A 1 334 ? 5.786 -48.949 -41.655 1.00 40.75 334 GLU A C 1
ATOM 2640 O O . GLU A 1 334 ? 4.578 -48.765 -41.806 1.00 40.75 334 GLU A O 1
ATOM 2645 N N . GLN A 1 335 ? 6.237 -49.691 -40.635 1.00 44.78 335 GLN A N 1
ATOM 2646 C CA . GLN A 1 335 ? 5.331 -50.170 -39.584 1.00 44.78 335 GLN A CA 1
ATOM 2647 C C . GLN A 1 335 ? 6.021 -50.499 -38.244 1.00 44.78 335 GLN A C 1
ATOM 2649 O O . GLN A 1 335 ? 5.948 -51.631 -37.794 1.00 44.78 335 GLN A O 1
ATOM 2654 N N . ASP A 1 336 ? 6.684 -49.515 -37.610 1.00 38.19 336 ASP A N 1
ATOM 2655 C CA . ASP A 1 336 ? 6.796 -49.418 -36.131 1.00 38.19 336 ASP A CA 1
ATOM 2656 C C . ASP A 1 336 ? 7.569 -48.162 -35.654 1.00 38.19 336 ASP A C 1
ATOM 2658 O O . ASP A 1 336 ? 8.701 -48.233 -35.179 1.00 38.19 336 ASP A O 1
ATOM 2662 N N . ILE A 1 337 ? 6.944 -46.976 -35.718 1.00 38.75 337 ILE A N 1
ATOM 2663 C CA . ILE A 1 337 ? 7.345 -45.817 -34.888 1.00 38.75 337 ILE A CA 1
ATOM 2664 C C . ILE A 1 337 ? 6.089 -45.126 -34.335 1.00 38.75 337 ILE A C 1
ATOM 2666 O O . ILE A 1 337 ? 5.711 -44.030 -34.748 1.00 38.75 337 ILE A O 1
ATOM 2670 N N . GLN A 1 338 ? 5.426 -45.771 -33.370 1.00 39.81 338 GLN A N 1
ATOM 2671 C CA . GLN A 1 338 ? 4.382 -45.122 -32.564 1.00 39.81 338 GLN A CA 1
ATOM 2672 C C . GLN A 1 338 ? 4.493 -45.393 -31.052 1.00 39.81 338 GLN A C 1
ATOM 2674 O O . GLN A 1 338 ? 3.504 -45.308 -30.327 1.00 39.81 338 GLN A O 1
ATOM 2679 N N . SER A 1 339 ? 5.705 -45.650 -30.542 1.00 41.62 339 SER A N 1
ATOM 2680 C CA . SER A 1 339 ? 5.966 -45.674 -29.093 1.00 41.62 339 SER A CA 1
ATOM 2681 C C . SER A 1 339 ? 7.452 -45.532 -28.727 1.00 41.62 339 SER A C 1
ATOM 2683 O O . SER A 1 339 ? 8.145 -46.525 -28.521 1.00 41.62 339 SER A O 1
ATOM 2685 N N . SER A 1 340 ? 7.935 -44.302 -28.543 1.00 34.72 340 SER A N 1
ATOM 2686 C CA . SER A 1 340 ? 9.183 -44.059 -27.801 1.00 34.72 340 SER A CA 1
ATOM 2687 C C . SER A 1 340 ? 9.197 -42.664 -27.173 1.00 34.72 340 SER A C 1
ATOM 2689 O O . SER A 1 340 ? 9.412 -41.659 -27.851 1.00 34.72 340 SER A O 1
ATOM 2691 N N . ASN A 1 341 ? 8.986 -42.607 -25.855 1.00 34.44 341 ASN A N 1
ATOM 2692 C CA . ASN A 1 341 ? 9.282 -41.415 -25.062 1.00 34.44 341 ASN A CA 1
ATOM 2693 C C . ASN A 1 341 ? 10.797 -41.180 -25.089 1.00 34.44 341 ASN A C 1
ATOM 2695 O O . ASN A 1 341 ? 11.543 -41.994 -24.547 1.00 34.44 341 ASN A O 1
ATOM 2699 N N . VAL A 1 342 ? 11.252 -40.073 -25.680 1.00 34.94 342 VAL A N 1
ATOM 2700 C CA . VAL A 1 342 ? 12.669 -39.686 -25.622 1.00 34.94 342 VAL A CA 1
ATOM 2701 C C . VAL A 1 342 ? 12.961 -39.078 -24.253 1.00 34.94 342 VAL A C 1
ATOM 2703 O O . VAL A 1 342 ? 12.791 -37.884 -24.007 1.00 34.94 342 VAL A O 1
ATOM 2706 N N . MET A 1 343 ? 13.381 -39.956 -23.352 1.00 31.94 343 MET A N 1
ATOM 2707 C CA . MET A 1 343 ? 14.105 -39.626 -22.135 1.00 31.94 343 MET A CA 1
ATOM 2708 C C . MET A 1 343 ? 15.519 -39.197 -22.555 1.00 31.94 343 MET A C 1
ATOM 2710 O O . MET A 1 343 ? 16.214 -39.969 -23.210 1.00 31.94 343 MET A O 1
ATOM 2714 N N . PHE A 1 344 ? 15.932 -37.967 -22.239 1.00 33.59 344 PHE A N 1
ATOM 2715 C CA . PHE A 1 344 ? 17.334 -37.570 -22.400 1.00 33.59 344 PHE A CA 1
ATOM 2716 C C . PHE A 1 344 ? 18.151 -38.227 -21.285 1.00 33.59 344 PHE A C 1
ATOM 2718 O O . PHE A 1 344 ? 17.852 -38.010 -20.111 1.00 33.59 344 PHE A O 1
ATOM 2725 N N . ASP A 1 345 ? 19.142 -39.032 -21.666 1.00 28.08 345 ASP A N 1
ATOM 2726 C CA . ASP A 1 345 ? 20.049 -39.721 -20.747 1.00 28.08 345 ASP A CA 1
ATOM 2727 C C . ASP A 1 345 ? 21.441 -39.066 -20.786 1.00 28.08 345 ASP A C 1
ATOM 2729 O O . ASP A 1 345 ? 21.994 -38.812 -21.860 1.00 28.08 345 ASP A O 1
ATOM 2733 N N . ASP A 1 346 ? 21.990 -38.767 -19.608 1.00 35.19 346 ASP A N 1
ATOM 2734 C CA . ASP A 1 346 ? 23.251 -38.044 -19.409 1.00 35.19 346 ASP A CA 1
ATOM 2735 C C . ASP A 1 346 ? 24.432 -39.029 -19.309 1.00 35.19 346 ASP A C 1
ATOM 2737 O O . ASP A 1 346 ? 24.747 -39.553 -18.238 1.00 35.19 346 ASP A O 1
ATOM 2741 N N . SER A 1 347 ? 25.139 -39.266 -20.416 1.00 31.92 347 SER A N 1
ATOM 2742 C CA . SER A 1 347 ? 26.397 -40.036 -20.461 1.00 31.92 347 SER A CA 1
ATOM 2743 C C . SER A 1 347 ? 27.120 -39.667 -21.778 1.00 31.92 347 SER A C 1
ATOM 2745 O O . SER A 1 347 ? 26.462 -39.603 -22.809 1.00 31.92 347 SER A O 1
ATOM 2747 N N . LEU A 1 348 ? 28.408 -39.312 -21.920 1.00 32.25 348 LEU A N 1
ATOM 2748 C CA . LEU A 1 348 ? 29.709 -39.521 -21.242 1.00 32.25 348 LEU A CA 1
ATOM 2749 C C . LEU A 1 348 ? 30.738 -38.528 -21.888 1.00 32.25 348 LEU A C 1
ATOM 2751 O O . LEU A 1 348 ? 30.349 -37.810 -22.808 1.00 32.25 348 LEU A O 1
ATOM 2755 N N . PRO A 1 349 ? 32.063 -38.528 -21.587 1.00 43.44 349 PRO A N 1
ATOM 2756 C CA . PRO A 1 349 ? 32.790 -38.973 -20.396 1.00 43.44 349 PRO A CA 1
ATOM 2757 C C . PRO A 1 349 ? 33.748 -37.904 -19.803 1.00 43.44 349 PRO A C 1
ATOM 2759 O O . PRO A 1 349 ? 34.005 -36.835 -20.349 1.00 43.44 349 PRO A O 1
ATOM 2762 N N . VAL A 1 350 ? 34.361 -38.282 -18.682 1.00 32.78 350 VAL A N 1
ATOM 2763 C CA . VAL A 1 350 ? 35.503 -37.631 -18.021 1.00 32.78 350 VAL A CA 1
ATOM 2764 C C . VAL A 1 350 ? 36.724 -37.455 -18.943 1.00 32.78 350 VAL A C 1
ATOM 2766 O O . VAL A 1 350 ? 37.215 -38.428 -19.512 1.00 32.78 350 VAL A O 1
ATOM 2769 N N . GLN A 1 351 ? 37.333 -36.263 -18.927 1.00 32.22 351 GLN A N 1
ATOM 2770 C CA . GLN A 1 351 ? 38.791 -36.117 -19.038 1.00 32.22 351 GLN A CA 1
ATOM 2771 C C . GLN A 1 351 ? 39.332 -35.126 -17.995 1.00 32.22 351 GLN A C 1
ATOM 2773 O O . GLN A 1 351 ? 38.587 -34.359 -17.385 1.00 32.22 351 GLN A O 1
ATOM 2778 N N . GLN A 1 352 ? 40.626 -35.241 -17.700 1.00 30.16 352 GLN A N 1
ATOM 2779 C CA . GLN A 1 352 ? 41.188 -34.976 -16.376 1.00 30.16 352 GLN A CA 1
ATOM 2780 C C . GLN A 1 352 ? 42.290 -33.903 -16.407 1.00 30.16 352 GLN A C 1
ATOM 2782 O O . GLN A 1 352 ? 43.047 -33.809 -17.365 1.00 30.16 352 GLN A O 1
ATOM 2787 N N . ALA A 1 353 ? 42.425 -33.190 -15.281 1.00 28.75 353 ALA A N 1
ATOM 2788 C CA . ALA A 1 353 ? 43.545 -32.326 -14.886 1.00 28.75 353 ALA A CA 1
ATOM 2789 C C . ALA A 1 353 ? 43.741 -30.972 -15.608 1.00 28.75 353 ALA A C 1
ATOM 2791 O O . ALA A 1 353 ? 44.379 -30.873 -16.648 1.00 28.75 353 ALA A O 1
ATOM 2792 N N . CYS A 1 354 ? 43.424 -29.891 -14.883 1.00 28.50 354 CYS A N 1
ATOM 2793 C CA . CYS A 1 354 ? 44.479 -28.958 -14.467 1.00 28.50 354 CYS A CA 1
ATOM 2794 C C . CYS A 1 354 ? 44.080 -28.233 -13.167 1.00 28.50 354 CYS A C 1
ATOM 2796 O O . CYS A 1 354 ? 43.072 -27.530 -13.114 1.00 28.50 354 CYS A O 1
ATOM 2798 N N . SER A 1 355 ? 44.839 -28.436 -12.088 1.00 30.12 355 SER A N 1
ATOM 2799 C CA . SER A 1 355 ? 44.538 -27.882 -10.763 1.00 30.12 355 SER A CA 1
ATOM 2800 C C . SER A 1 355 ? 45.210 -26.527 -10.542 1.00 30.12 355 SER A C 1
ATOM 2802 O O . SER A 1 355 ? 46.438 -26.462 -10.494 1.00 30.12 355 SER A O 1
ATOM 2804 N N . ILE A 1 356 ? 44.432 -25.474 -10.276 1.00 32.47 356 ILE A N 1
ATOM 2805 C CA . ILE A 1 356 ? 44.936 -24.259 -9.619 1.00 32.47 356 ILE A CA 1
ATOM 2806 C C . ILE A 1 356 ? 44.014 -23.920 -8.444 1.00 32.47 356 ILE A C 1
ATOM 2808 O O . ILE A 1 356 ? 42.869 -23.510 -8.615 1.00 32.47 356 ILE A O 1
ATOM 2812 N N . ASN A 1 357 ? 44.535 -24.106 -7.230 1.00 33.97 357 ASN A N 1
ATOM 2813 C CA . ASN A 1 357 ? 43.881 -23.691 -5.992 1.00 33.97 357 ASN A CA 1
ATOM 2814 C C . ASN A 1 357 ? 43.769 -22.164 -5.928 1.00 33.97 357 ASN A C 1
ATOM 2816 O O . ASN A 1 357 ? 44.783 -21.495 -6.099 1.00 33.97 357 ASN A O 1
ATOM 2820 N N . ASN A 1 358 ? 42.592 -21.634 -5.569 1.00 32.31 358 ASN A N 1
ATOM 2821 C CA . ASN A 1 358 ? 42.446 -20.406 -4.768 1.00 32.31 358 ASN A CA 1
ATOM 2822 C C . ASN A 1 358 ? 40.983 -20.196 -4.324 1.00 32.31 358 ASN A C 1
ATOM 2824 O O . ASN A 1 358 ? 40.198 -19.533 -4.996 1.00 32.31 358 ASN A O 1
ATOM 2828 N N . SER A 1 359 ? 40.620 -20.737 -3.156 1.00 30.48 359 SER A N 1
ATOM 2829 C CA . SER A 1 359 ? 39.360 -20.405 -2.469 1.00 30.48 359 SER A CA 1
ATOM 2830 C C . SER A 1 359 ? 39.606 -19.329 -1.399 1.00 30.48 359 SER A C 1
ATOM 2832 O O . SER A 1 359 ? 40.452 -19.546 -0.526 1.00 30.48 359 SER A O 1
ATOM 2834 N N . PRO A 1 360 ? 38.894 -18.186 -1.401 1.00 36.06 360 PRO A N 1
ATOM 2835 C CA . PRO A 1 360 ? 39.019 -17.193 -0.340 1.00 36.06 360 PRO A CA 1
ATOM 2836 C C . PRO A 1 360 ? 38.322 -17.663 0.947 1.00 36.06 360 PRO A C 1
ATOM 2838 O O . PRO A 1 360 ? 37.187 -18.135 0.939 1.00 36.06 360 PRO A O 1
ATOM 2841 N N . LYS A 1 361 ? 39.024 -17.509 2.074 1.00 29.16 361 LYS A N 1
ATOM 2842 C CA . LYS A 1 361 ? 38.604 -17.955 3.411 1.00 29.16 361 LYS A CA 1
ATOM 2843 C C . LYS A 1 361 ? 37.312 -17.273 3.876 1.00 29.16 361 LYS A C 1
ATOM 2845 O O . LYS A 1 361 ? 37.280 -16.051 4.022 1.00 29.16 361 LYS A O 1
ATOM 2850 N N . LEU A 1 362 ? 36.310 -18.066 4.255 1.00 32.31 362 LEU A N 1
ATOM 2851 C CA . LEU A 1 362 ? 35.212 -17.603 5.106 1.00 32.31 362 LEU A CA 1
ATOM 2852 C C . LEU A 1 362 ? 35.687 -17.578 6.567 1.00 32.31 362 LEU A C 1
ATOM 2854 O O . LEU A 1 362 ? 36.178 -18.572 7.098 1.00 32.31 362 LEU A O 1
ATOM 2858 N N . ARG A 1 363 ? 35.578 -16.416 7.214 1.00 29.31 363 ARG A N 1
ATOM 2859 C CA . ARG A 1 363 ? 36.055 -16.184 8.584 1.00 29.31 363 ARG A CA 1
ATOM 2860 C C . ARG A 1 363 ? 34.993 -16.612 9.601 1.00 29.31 363 ARG A C 1
ATOM 2862 O O . ARG A 1 363 ? 34.247 -15.773 10.095 1.00 29.31 363 ARG A O 1
ATOM 2869 N N . GLN A 1 364 ? 34.945 -17.901 9.931 1.00 29.31 364 GLN A N 1
ATOM 2870 C CA . GLN A 1 364 ? 34.302 -18.359 11.167 1.00 29.31 364 GLN A CA 1
ATOM 2871 C C . GLN A 1 364 ? 35.187 -17.998 12.367 1.00 29.31 364 GLN A C 1
ATOM 2873 O O . GLN A 1 364 ? 36.389 -18.262 12.368 1.00 29.31 364 GLN A O 1
ATOM 2878 N N . THR A 1 365 ? 34.598 -17.382 13.391 1.00 34.00 365 THR A N 1
ATOM 2879 C CA . THR A 1 365 ? 35.219 -17.227 14.712 1.00 34.00 365 THR A CA 1
ATOM 2880 C C . THR A 1 365 ? 34.641 -18.275 15.650 1.00 34.00 365 THR A C 1
ATOM 2882 O O . THR A 1 365 ? 33.469 -18.187 16.013 1.00 34.00 365 THR A O 1
ATOM 2885 N N . ASN A 1 366 ? 35.466 -19.249 16.032 1.00 27.28 366 ASN A N 1
ATOM 2886 C CA . ASN A 1 366 ? 35.119 -20.259 17.029 1.00 27.28 366 ASN A CA 1
ATOM 2887 C C . ASN A 1 366 ? 34.885 -19.623 18.405 1.00 27.28 366 ASN A C 1
ATOM 2889 O O . ASN A 1 366 ? 35.628 -18.726 18.808 1.00 27.28 366 ASN A O 1
ATOM 2893 N N . VAL A 1 367 ? 33.930 -20.179 19.152 1.00 30.20 367 VAL A N 1
ATOM 2894 C CA . VAL A 1 367 ? 33.926 -20.165 20.618 1.00 30.20 367 VAL A CA 1
ATOM 2895 C C . VAL A 1 367 ? 33.644 -21.594 21.077 1.00 30.20 367 VAL A C 1
ATOM 2897 O O . VAL A 1 367 ? 32.548 -22.107 20.895 1.00 30.20 367 VAL A O 1
ATOM 2900 N N . ASP A 1 368 ? 34.673 -22.199 21.656 1.00 30.03 368 ASP A N 1
ATOM 2901 C CA . ASP A 1 368 ? 34.780 -23.551 22.215 1.00 30.03 368 ASP A CA 1
ATOM 2902 C C . ASP A 1 368 ? 35.682 -23.402 23.463 1.00 30.03 368 ASP A C 1
ATOM 2904 O O . ASP A 1 368 ? 36.546 -22.527 23.468 1.00 30.03 368 ASP A O 1
ATOM 2908 N N . HIS A 1 369 ? 35.616 -24.178 24.549 1.00 31.22 369 HIS A N 1
ATOM 2909 C CA . HIS A 1 369 ? 34.692 -25.227 25.008 1.00 31.22 369 HIS A CA 1
ATOM 2910 C C . HIS A 1 369 ? 35.032 -25.507 26.499 1.00 31.22 369 HIS A C 1
ATOM 2912 O O . HIS A 1 369 ? 36.208 -25.401 26.850 1.00 31.22 369 HIS A O 1
ATOM 2918 N N . SER A 1 370 ? 34.078 -25.905 27.360 1.00 26.84 370 SER A N 1
ATOM 2919 C CA . SER A 1 370 ? 34.257 -26.714 28.608 1.00 26.84 370 SER A CA 1
ATOM 2920 C C . SER A 1 370 ? 32.912 -26.820 29.358 1.00 26.84 370 SER A C 1
ATOM 2922 O O . SER A 1 370 ? 32.318 -25.793 29.659 1.00 26.84 370 SER A O 1
ATOM 2924 N N . ARG A 1 371 ? 32.288 -28.007 29.495 1.00 31.62 371 ARG A N 1
ATOM 2925 C CA . ARG A 1 371 ? 32.463 -29.019 30.581 1.00 31.62 371 ARG A CA 1
ATOM 2926 C C . ARG A 1 371 ? 32.150 -28.453 31.985 1.00 31.62 371 ARG A C 1
ATOM 2928 O O . ARG A 1 371 ? 32.707 -27.427 32.337 1.00 31.62 371 ARG A O 1
ATOM 2935 N N . THR A 1 372 ? 31.329 -29.048 32.865 1.00 29.38 372 THR A N 1
ATOM 2936 C CA . THR A 1 372 ? 30.714 -30.406 32.998 1.00 29.38 372 THR A CA 1
ATOM 2937 C C . THR A 1 372 ? 29.488 -30.285 33.965 1.00 29.38 372 THR A C 1
ATOM 2939 O O . THR A 1 372 ? 29.318 -29.206 34.519 1.00 29.38 372 THR A O 1
ATOM 2942 N N . ALA A 1 373 ? 28.586 -31.240 34.273 1.00 28.77 373 ALA A N 1
ATOM 2943 C CA . ALA A 1 373 ? 28.449 -32.693 34.039 1.00 28.77 373 ALA A CA 1
ATOM 2944 C C . ALA A 1 373 ? 26.950 -33.146 33.999 1.00 28.77 373 ALA A C 1
ATOM 2946 O O . ALA A 1 373 ? 26.073 -32.352 33.676 1.00 28.77 373 ALA A O 1
ATOM 2947 N N . LEU A 1 374 ? 26.665 -34.422 34.316 1.00 30.19 374 LEU A N 1
ATOM 2948 C CA . LEU A 1 374 ? 25.339 -35.072 34.416 1.00 30.19 374 LEU A CA 1
ATOM 2949 C C . LEU A 1 374 ? 24.947 -35.341 35.888 1.00 30.19 374 LEU A C 1
ATOM 2951 O O . LEU A 1 374 ? 25.844 -35.674 36.659 1.00 30.19 374 LEU A O 1
ATOM 2955 N N . LEU A 1 375 ? 23.644 -35.347 36.236 1.00 28.31 375 LEU A N 1
ATOM 2956 C CA . LEU A 1 375 ? 22.870 -36.558 36.632 1.00 28.31 375 LEU A CA 1
ATOM 2957 C C . LEU A 1 375 ? 21.489 -36.271 37.280 1.00 28.31 375 LEU A C 1
ATOM 2959 O O . LEU A 1 375 ? 21.338 -35.364 38.086 1.00 28.31 375 LEU A O 1
ATOM 2963 N N . SER A 1 376 ? 20.517 -37.117 36.905 1.00 28.78 376 SER A N 1
ATOM 2964 C CA . SER A 1 376 ? 19.309 -37.608 37.615 1.00 28.78 376 SER A CA 1
ATOM 2965 C C . SER A 1 376 ? 18.729 -36.904 38.860 1.00 28.78 376 SER A C 1
ATOM 2967 O O . SER A 1 376 ? 19.422 -36.709 39.854 1.00 28.78 376 SER A O 1
ATOM 2969 N N . GLY A 1 377 ? 17.393 -36.809 38.918 1.00 27.55 377 GLY A N 1
ATOM 2970 C CA . GLY A 1 377 ? 16.646 -36.716 40.184 1.00 27.55 377 GLY A CA 1
ATOM 2971 C C . GLY A 1 377 ? 15.151 -36.440 39.987 1.00 27.55 377 GLY A C 1
ATOM 2972 O O . GLY A 1 377 ? 14.790 -35.538 39.239 1.00 27.55 377 GLY A O 1
ATOM 2973 N N . SER A 1 378 ? 14.278 -37.221 40.625 1.00 30.95 378 SER A N 1
ATOM 2974 C CA . SER A 1 378 ? 12.816 -37.136 40.489 1.00 30.95 378 SER A CA 1
ATOM 2975 C C . SER A 1 378 ? 12.119 -36.516 41.715 1.00 30.95 378 SER A C 1
ATOM 2977 O O . SER A 1 378 ? 12.704 -36.415 42.788 1.00 30.95 378 SER A O 1
ATOM 2979 N N . THR A 1 379 ? 10.808 -36.274 41.564 1.00 29.75 379 THR A N 1
ATOM 2980 C CA . THR A 1 379 ? 9.749 -36.338 42.605 1.00 29.75 379 THR A CA 1
ATOM 2981 C C . THR A 1 379 ? 9.599 -35.242 43.694 1.00 29.75 379 THR A C 1
ATOM 2983 O O . THR A 1 379 ? 10.429 -35.075 44.574 1.00 29.75 379 THR A O 1
ATOM 2986 N N . THR A 1 380 ? 8.382 -34.660 43.690 1.00 31.11 380 THR A N 1
ATOM 2987 C CA . THR A 1 380 ? 7.465 -34.341 44.826 1.00 31.11 380 THR A CA 1
ATOM 2988 C C . THR A 1 380 ? 7.653 -33.154 45.803 1.00 31.11 380 THR A C 1
ATOM 2990 O O . THR A 1 380 ? 8.644 -33.030 46.503 1.00 31.11 380 THR A O 1
ATOM 2993 N N . SER A 1 381 ? 6.526 -32.424 45.948 1.00 30.75 381 SER A N 1
ATOM 2994 C CA . SER A 1 381 ? 5.879 -31.868 47.168 1.00 30.75 381 SER A CA 1
ATOM 2995 C C . SER A 1 381 ? 6.465 -30.696 47.992 1.00 30.75 381 SER A C 1
ATOM 2997 O O . SER A 1 381 ? 7.448 -30.850 48.697 1.00 30.75 381 SER A O 1
ATOM 2999 N N . ALA A 1 382 ? 5.684 -29.599 48.011 1.00 32.34 382 ALA A N 1
ATOM 3000 C CA . ALA A 1 382 ? 5.077 -28.886 49.163 1.00 32.34 382 ALA A CA 1
ATOM 3001 C C . ALA A 1 382 ? 5.869 -28.498 50.450 1.00 32.34 382 ALA A C 1
ATOM 3003 O O . ALA A 1 382 ? 6.532 -29.315 51.073 1.00 32.34 382 ALA A O 1
ATOM 3004 N N . GLY A 1 383 ? 5.599 -27.270 50.940 1.00 27.55 383 GLY A N 1
ATOM 3005 C CA . GLY A 1 383 ? 6.042 -26.683 52.230 1.00 27.55 383 GLY A CA 1
ATOM 3006 C C . GLY A 1 383 ? 6.864 -25.398 52.002 1.00 27.55 383 GLY A C 1
ATOM 3007 O O . GLY A 1 383 ? 7.881 -25.462 51.330 1.00 27.55 383 GLY A O 1
ATOM 3008 N N . SER A 1 384 ? 6.430 -24.167 52.318 1.00 28.47 384 SER A N 1
ATOM 3009 C CA . SER A 1 384 ? 6.001 -23.555 53.599 1.00 28.47 384 SER A CA 1
ATOM 3010 C C . SER A 1 384 ? 7.138 -23.390 54.625 1.00 28.47 384 SER A C 1
ATOM 3012 O O . SER A 1 384 ? 7.611 -24.392 55.151 1.00 28.47 384 SER A O 1
ATOM 3014 N N . GLY A 1 385 ? 7.539 -22.144 54.956 1.00 27.36 385 GLY A N 1
ATOM 3015 C CA . GLY A 1 385 ? 8.465 -21.878 56.079 1.00 27.36 385 GLY A CA 1
ATOM 3016 C C . GLY A 1 385 ? 9.298 -20.577 56.061 1.00 27.36 385 GLY A C 1
ATOM 3017 O O . GLY A 1 385 ? 10.457 -20.602 55.682 1.00 27.36 385 GLY A O 1
ATOM 3018 N N . TYR A 1 386 ? 8.695 -19.470 56.510 1.00 28.30 386 TYR A N 1
ATOM 3019 C CA . TYR A 1 386 ? 9.226 -18.345 57.324 1.00 28.30 386 TYR A CA 1
ATOM 3020 C C . TYR A 1 386 ? 10.732 -17.979 57.504 1.00 28.30 386 TYR A C 1
ATOM 3022 O O . TYR A 1 386 ? 11.538 -18.807 57.906 1.00 28.30 386 TYR A O 1
ATOM 3030 N N . TYR A 1 387 ? 10.970 -16.644 57.501 1.00 29.25 387 TYR A N 1
ATOM 3031 C CA . TYR A 1 387 ? 12.081 -15.846 58.100 1.00 29.25 387 TYR A CA 1
ATOM 3032 C C . TYR A 1 387 ? 13.527 -16.163 57.610 1.00 29.25 387 TYR A C 1
ATOM 3034 O O . TYR A 1 387 ? 13.811 -17.245 57.131 1.00 29.25 387 TYR A O 1
ATOM 3042 N N . GLN A 1 388 ? 14.508 -15.247 57.610 1.00 27.95 388 GLN A N 1
ATOM 3043 C CA . GLN A 1 388 ? 14.757 -14.110 58.508 1.00 27.95 388 GLN A CA 1
ATOM 3044 C C . GLN A 1 388 ? 15.580 -12.984 57.829 1.00 27.95 388 GLN A C 1
ATOM 3046 O O . GLN A 1 388 ? 16.266 -13.196 56.833 1.00 27.95 388 GLN A O 1
ATOM 3051 N N . THR A 1 389 ? 15.510 -11.775 58.387 1.00 29.09 389 THR A N 1
ATOM 3052 C CA . THR A 1 389 ? 16.238 -10.558 57.973 1.00 29.09 389 THR A CA 1
ATOM 3053 C C . THR A 1 389 ? 17.744 -10.596 58.247 1.00 29.09 389 THR A C 1
ATOM 3055 O O . THR A 1 389 ? 18.149 -11.046 59.316 1.00 29.09 389 THR A O 1
ATOM 3058 N N . PHE A 1 390 ? 18.540 -9.931 57.400 1.00 27.12 390 PHE A N 1
ATOM 3059 C CA . PHE A 1 390 ? 19.792 -9.294 57.830 1.00 27.12 390 PHE A CA 1
ATOM 3060 C C . PHE A 1 390 ? 19.972 -7.921 57.170 1.00 27.12 390 PHE A C 1
ATOM 3062 O O . PHE A 1 390 ? 19.812 -7.767 55.961 1.00 27.12 390 PHE A O 1
ATOM 3069 N N . THR A 1 391 ? 20.290 -6.919 57.985 1.00 30.23 391 THR A N 1
ATOM 3070 C CA . THR A 1 391 ? 20.550 -5.528 57.592 1.00 30.23 391 THR A CA 1
ATOM 3071 C C . THR A 1 391 ? 22.043 -5.275 57.415 1.00 30.23 391 THR A C 1
ATOM 3073 O O . THR A 1 391 ? 22.840 -5.767 58.214 1.00 30.23 391 THR A O 1
ATOM 3076 N N . ARG A 1 392 ? 22.416 -4.399 56.476 1.00 29.05 392 ARG A N 1
ATOM 3077 C CA . ARG A 1 392 ? 23.624 -3.572 56.605 1.00 29.05 392 ARG A CA 1
ATOM 3078 C C . ARG A 1 392 ? 23.459 -2.255 55.849 1.00 29.05 392 ARG A C 1
ATOM 3080 O O . ARG A 1 392 ? 23.293 -2.255 54.633 1.00 29.05 392 ARG A O 1
ATOM 3087 N N . GLU A 1 393 ? 23.509 -1.153 56.585 1.00 30.53 393 GLU A N 1
ATOM 3088 C CA . GLU A 1 393 ? 23.704 0.187 56.034 1.00 30.53 393 GLU A CA 1
ATOM 3089 C C . GLU A 1 393 ? 25.182 0.388 55.674 1.00 30.53 393 GLU A C 1
ATOM 3091 O O . GLU A 1 393 ? 26.060 -0.089 56.391 1.00 30.53 393 GLU A O 1
ATOM 3096 N N . GLU A 1 394 ? 25.457 1.151 54.618 1.00 29.81 394 GLU A N 1
ATOM 3097 C CA . GLU A 1 394 ? 26.624 2.038 54.557 1.00 29.81 394 GLU A CA 1
ATOM 3098 C C . GLU A 1 394 ? 26.352 3.164 53.543 1.00 29.81 394 GLU A C 1
ATOM 3100 O O . GLU A 1 394 ? 25.476 3.056 52.681 1.00 29.81 394 GLU A O 1
ATOM 3105 N N . VAL A 1 395 ? 27.013 4.306 53.734 1.00 30.11 395 VAL A N 1
ATOM 3106 C CA . VAL A 1 395 ? 26.459 5.633 53.421 1.00 30.11 395 VAL A CA 1
ATOM 3107 C C . VAL A 1 395 ? 27.432 6.461 52.568 1.00 30.11 395 VAL A C 1
ATOM 3109 O O . VAL A 1 395 ? 28.589 6.605 52.936 1.00 30.11 395 VAL A O 1
ATOM 3112 N N . ILE A 1 396 ? 26.906 7.067 51.490 1.00 32.06 396 ILE A N 1
ATOM 3113 C CA . ILE A 1 396 ? 27.440 8.220 50.720 1.00 32.06 396 ILE A CA 1
ATOM 3114 C C . ILE A 1 396 ? 28.837 8.063 50.069 1.00 32.06 396 ILE A C 1
ATOM 3116 O O . ILE A 1 396 ? 29.861 8.094 50.738 1.00 32.06 396 ILE A O 1
ATOM 3120 N N . HIS A 1 397 ? 28.891 8.152 48.729 1.00 29.50 397 HIS A N 1
ATOM 3121 C CA . HIS A 1 397 ? 29.517 9.326 48.092 1.00 29.50 397 HIS A CA 1
ATOM 3122 C C . HIS A 1 397 ? 29.075 9.580 46.642 1.00 29.50 397 HIS A C 1
ATOM 3124 O O . HIS A 1 397 ? 28.730 8.682 45.879 1.00 29.50 397 HIS A O 1
ATOM 3130 N N . THR A 1 398 ? 29.057 10.865 46.299 1.00 33.84 398 THR A N 1
ATOM 3131 C CA . THR A 1 398 ? 28.641 11.471 45.030 1.00 33.84 398 THR A CA 1
ATOM 3132 C C . THR A 1 398 ? 29.681 11.320 43.914 1.00 33.84 398 THR A C 1
ATOM 3134 O O . THR A 1 398 ? 30.865 11.560 44.133 1.00 33.84 398 THR A O 1
ATOM 3137 N N . GLY A 1 399 ? 29.237 11.043 42.681 1.00 28.33 399 GLY A N 1
ATOM 3138 C CA . GLY A 1 399 ? 30.114 11.036 41.503 1.00 28.33 399 GLY A CA 1
ATOM 3139 C C . GLY A 1 399 ? 29.362 10.946 40.172 1.00 28.33 399 GLY A C 1
ATOM 3140 O O . GLY A 1 399 ? 29.042 9.855 39.714 1.00 28.33 399 GLY A O 1
ATOM 3141 N N . SER A 1 400 ? 29.099 12.094 39.540 1.00 35.50 400 SER A N 1
ATOM 3142 C CA . SER A 1 400 ? 28.692 12.161 38.124 1.00 35.50 400 SER A CA 1
ATOM 3143 C C . SER A 1 400 ? 29.906 11.905 37.221 1.00 35.50 400 SER A C 1
ATOM 3145 O O . SER A 1 400 ? 31.023 12.276 37.596 1.00 35.50 400 SER A O 1
ATOM 3147 N N . PRO A 1 401 ? 29.715 11.330 36.021 1.00 43.00 401 PRO A N 1
ATOM 3148 C CA . PRO A 1 401 ? 30.032 12.171 34.864 1.00 43.00 401 PRO A CA 1
ATOM 3149 C C . PRO A 1 401 ? 29.052 12.068 33.682 1.00 43.00 401 PRO A C 1
ATOM 3151 O O . PRO A 1 401 ? 28.666 10.987 33.236 1.00 43.00 401 PRO A O 1
ATOM 3154 N N . ASP A 1 402 ? 28.774 13.232 33.090 1.00 32.25 402 ASP A N 1
ATOM 3155 C CA . ASP A 1 402 ? 28.260 13.385 31.726 1.00 32.25 402 ASP A CA 1
ATOM 3156 C C . ASP A 1 402 ? 29.151 12.663 30.699 1.00 32.25 402 ASP A C 1
ATOM 3158 O O . ASP A 1 402 ? 30.345 12.953 30.591 1.00 32.25 402 ASP A O 1
ATOM 3162 N N . VAL A 1 403 ? 28.553 11.842 29.828 1.00 34.66 403 VAL A N 1
ATOM 3163 C CA . VAL A 1 403 ? 29.190 11.400 28.574 1.00 34.66 403 VAL A CA 1
ATOM 3164 C C . VAL A 1 403 ? 28.431 11.989 27.388 1.00 34.66 403 VAL A C 1
ATOM 3166 O O . VAL A 1 403 ? 27.485 11.409 26.855 1.00 34.66 403 VAL A O 1
ATOM 3169 N N . ARG A 1 404 ? 28.870 13.174 26.950 1.00 29.77 404 ARG A N 1
ATOM 3170 C CA . ARG A 1 404 ? 28.397 13.800 25.708 1.00 29.77 404 ARG A CA 1
ATOM 3171 C C . ARG A 1 404 ? 28.946 13.045 24.495 1.00 29.77 404 ARG A C 1
ATOM 3173 O O . ARG A 1 404 ? 30.138 13.134 24.205 1.00 29.77 404 ARG A O 1
ATOM 3180 N N . PHE A 1 405 ? 28.078 12.410 23.710 1.00 29.73 405 PHE A N 1
ATOM 3181 C CA . PHE A 1 405 ? 28.439 11.976 22.356 1.00 29.73 405 PHE A CA 1
ATOM 3182 C C . PHE A 1 405 ? 28.483 13.177 21.399 1.00 29.73 405 PHE A C 1
ATOM 3184 O O . PHE A 1 405 ? 27.503 13.526 20.745 1.00 29.73 405 PHE A O 1
ATOM 3191 N N . GLY A 1 406 ? 29.649 13.821 21.319 1.00 29.05 406 GLY A N 1
ATOM 3192 C CA . GLY A 1 406 ? 29.939 14.839 20.311 1.00 29.05 406 GLY A CA 1
ATOM 3193 C C . GLY A 1 406 ? 30.157 14.207 18.935 1.00 29.05 406 GLY A C 1
ATOM 3194 O O . GLY A 1 406 ? 31.223 13.653 18.663 1.00 29.05 406 GLY A O 1
ATOM 3195 N N . GLN A 1 407 ? 29.164 14.302 18.050 1.00 31.47 407 GLN A N 1
ATOM 3196 C CA . GLN A 1 407 ? 29.265 13.795 16.682 1.00 31.47 407 GLN A CA 1
ATOM 3197 C C . GLN A 1 407 ? 30.126 14.740 15.824 1.00 31.47 407 GLN A C 1
ATOM 3199 O O . GLN A 1 407 ? 29.661 15.742 15.291 1.00 31.47 407 GLN A O 1
ATOM 3204 N N . ARG A 1 408 ? 31.422 14.424 15.729 1.00 29.59 408 ARG A N 1
ATOM 3205 C CA . ARG A 1 408 ? 32.428 15.209 15.000 1.00 29.59 408 ARG A CA 1
ATOM 3206 C C . ARG A 1 408 ? 32.317 14.978 13.490 1.00 29.59 408 ARG A C 1
ATOM 3208 O O . ARG A 1 408 ? 32.891 14.021 12.968 1.00 29.59 408 ARG A O 1
ATOM 3215 N N . GLU A 1 409 ? 31.620 15.868 12.790 1.00 30.97 409 GLU A N 1
ATOM 3216 C CA . GLU A 1 409 ? 31.647 15.915 11.325 1.00 30.97 409 GLU A CA 1
ATOM 3217 C C . GLU A 1 409 ? 33.086 16.147 10.833 1.00 30.97 409 GLU A C 1
ATOM 3219 O O . GLU A 1 409 ? 33.767 17.086 11.250 1.00 30.97 409 GLU A O 1
ATOM 3224 N N . ARG A 1 410 ? 33.575 15.268 9.950 1.00 31.44 410 ARG A N 1
ATOM 3225 C CA . ARG A 1 410 ? 34.814 15.511 9.204 1.00 31.44 410 ARG A CA 1
ATOM 3226 C C . ARG A 1 410 ? 34.446 16.111 7.857 1.00 31.44 410 ARG A C 1
ATOM 3228 O O . ARG A 1 410 ? 33.854 15.427 7.026 1.00 31.44 410 ARG A O 1
ATOM 3235 N N . HIS A 1 411 ? 34.861 17.352 7.628 1.00 30.61 411 HIS A N 1
ATOM 3236 C CA . HIS A 1 411 ? 34.925 17.907 6.283 1.00 30.61 411 HIS A CA 1
ATOM 3237 C C . HIS A 1 411 ? 35.810 17.012 5.401 1.00 30.61 411 HIS A C 1
ATOM 3239 O O . HIS A 1 411 ? 36.996 16.841 5.685 1.00 30.61 411 HIS A O 1
ATOM 3245 N N . LEU A 1 412 ? 35.249 16.480 4.314 1.00 32.00 412 LEU A N 1
ATOM 3246 C CA . LEU A 1 412 ? 36.022 16.140 3.122 1.00 32.00 412 LEU A CA 1
ATOM 3247 C C . LEU A 1 412 ? 35.693 17.165 2.039 1.00 32.00 412 LEU A C 1
ATOM 3249 O O . LEU A 1 412 ? 34.528 17.377 1.704 1.00 32.00 412 LEU A O 1
ATOM 3253 N N . ASN A 1 413 ? 36.736 17.787 1.497 1.00 29.61 413 ASN A N 1
ATOM 3254 C CA . ASN A 1 413 ? 36.620 18.696 0.364 1.00 29.61 413 ASN A CA 1
ATOM 3255 C C . ASN A 1 413 ? 36.192 17.913 -0.891 1.00 29.61 413 ASN A C 1
ATOM 3257 O O . ASN A 1 413 ? 36.811 16.887 -1.188 1.00 29.61 413 ASN A O 1
ATOM 3261 N N . PRO A 1 414 ? 35.205 18.387 -1.671 1.00 34.19 414 PRO A N 1
ATOM 3262 C CA . PRO A 1 414 ? 34.998 17.877 -3.019 1.00 34.19 414 PRO A CA 1
ATOM 3263 C C . PRO A 1 414 ? 36.156 18.332 -3.921 1.00 34.19 414 PRO A C 1
ATOM 3265 O O . PRO A 1 414 ? 36.489 19.516 -3.962 1.00 34.19 414 PRO A O 1
ATOM 3268 N N . MET A 1 415 ? 36.768 17.395 -4.653 1.00 27.02 415 MET A N 1
ATOM 3269 C CA . MET A 1 415 ? 37.749 17.728 -5.691 1.00 27.02 415 MET A CA 1
ATOM 3270 C C . MET A 1 415 ? 37.101 18.571 -6.793 1.00 27.02 415 MET A C 1
ATOM 3272 O O . MET A 1 415 ? 36.083 18.191 -7.371 1.00 27.02 415 MET A O 1
ATOM 3276 N N . THR A 1 416 ? 37.743 19.687 -7.123 1.00 29.27 416 THR A N 1
ATOM 3277 C CA . THR A 1 416 ? 37.362 20.564 -8.228 1.00 29.27 416 THR A CA 1
ATOM 3278 C C . THR A 1 416 ? 37.657 19.890 -9.569 1.00 29.27 416 THR A C 1
ATOM 3280 O O . THR A 1 416 ? 38.815 19.821 -9.977 1.00 29.27 416 THR A O 1
ATOM 3283 N N . TYR A 1 417 ? 36.629 19.435 -10.291 1.00 29.73 417 TYR A N 1
ATOM 3284 C CA . TYR A 1 417 ? 36.791 19.091 -11.706 1.00 29.73 417 TYR A CA 1
ATOM 3285 C C . TYR A 1 417 ? 36.672 20.364 -12.549 1.00 29.73 417 TYR A C 1
ATOM 3287 O O . TYR A 1 417 ? 35.657 21.061 -12.516 1.00 29.73 417 TYR A O 1
ATOM 3295 N N . ARG A 1 418 ? 37.746 20.696 -13.266 1.00 26.16 418 ARG A N 1
ATOM 3296 C CA . ARG A 1 418 ? 37.865 21.905 -14.087 1.00 26.16 418 ARG A CA 1
ATOM 3297 C C . ARG A 1 418 ? 37.165 21.649 -15.423 1.00 26.16 418 ARG A C 1
ATOM 3299 O O . ARG A 1 418 ? 37.585 20.765 -16.163 1.00 26.16 418 ARG A O 1
ATOM 3306 N N . SER A 1 419 ? 36.106 22.392 -15.735 1.00 27.47 419 SER A N 1
ATOM 3307 C CA . SER A 1 419 ? 35.478 22.325 -17.057 1.00 27.47 419 SER A CA 1
ATOM 3308 C C . SER A 1 419 ? 36.398 22.960 -18.098 1.00 27.47 419 SER A C 1
ATOM 3310 O O . SER A 1 419 ? 36.744 24.134 -17.965 1.00 27.47 419 SER A O 1
ATOM 3312 N N . ILE A 1 420 ? 36.755 22.211 -19.140 1.00 28.44 420 ILE A N 1
ATOM 3313 C CA . ILE A 1 420 ? 37.276 22.791 -20.378 1.00 28.44 420 ILE A CA 1
ATOM 3314 C C . ILE A 1 420 ? 36.059 23.163 -21.225 1.00 28.44 420 ILE A C 1
ATOM 3316 O O . ILE A 1 420 ? 35.422 22.308 -21.836 1.00 28.44 420 ILE A O 1
ATOM 3320 N N . SER A 1 421 ? 35.700 24.442 -21.187 1.00 30.78 421 SER A N 1
ATOM 3321 C CA . SER A 1 421 ? 34.955 25.091 -22.260 1.00 30.78 421 SER A CA 1
ATOM 3322 C C . SER A 1 421 ? 35.957 25.532 -23.319 1.00 30.78 421 SER A C 1
ATOM 3324 O O . SER A 1 421 ? 36.953 26.134 -22.933 1.00 30.78 421 SER A O 1
ATOM 3326 N N . ASP A 1 422 ? 35.692 25.214 -24.586 1.00 30.06 422 ASP A N 1
ATOM 3327 C CA . ASP A 1 422 ? 35.986 26.025 -25.782 1.00 30.06 422 ASP A CA 1
ATOM 3328 C C . ASP A 1 422 ? 35.796 25.147 -27.032 1.00 30.06 422 ASP A C 1
ATOM 3330 O O . ASP A 1 422 ? 36.632 24.292 -27.305 1.00 30.06 422 ASP A O 1
ATOM 3334 N N . PHE A 1 423 ? 34.706 25.353 -27.786 1.00 28.91 423 PHE A N 1
ATOM 3335 C CA . PHE A 1 423 ? 34.777 25.490 -29.250 1.00 28.91 423 PHE A CA 1
ATOM 3336 C C . PHE A 1 423 ? 33.477 26.056 -29.854 1.00 28.91 423 PHE A C 1
ATOM 3338 O O . PHE A 1 423 ? 32.383 25.585 -29.560 1.00 28.91 423 PHE A O 1
ATOM 3345 N N . GLU A 1 424 ? 33.681 27.078 -30.686 1.00 29.83 424 GLU A N 1
ATOM 3346 C CA . GLU A 1 424 ? 32.851 27.677 -31.745 1.00 29.83 424 GLU A CA 1
ATOM 3347 C C . GLU A 1 424 ? 31.344 27.960 -31.571 1.00 29.83 424 GLU A C 1
ATOM 3349 O O . GLU A 1 424 ? 30.493 27.109 -31.325 1.00 29.83 424 GLU A O 1
ATOM 3354 N N . ALA A 1 425 ? 31.015 29.225 -31.855 1.00 33.22 425 ALA A N 1
ATOM 3355 C CA . ALA A 1 425 ? 29.665 29.713 -32.073 1.00 33.22 425 ALA A CA 1
ATOM 3356 C C . ALA A 1 425 ? 29.265 29.564 -33.551 1.00 33.22 425 ALA A C 1
ATOM 3358 O O . ALA A 1 425 ? 29.957 30.066 -34.435 1.00 33.22 425 ALA A O 1
ATOM 3359 N N . GLY A 1 426 ? 28.101 28.965 -33.803 1.00 27.81 426 GLY A N 1
ATOM 3360 C CA . GLY A 1 426 ? 27.396 29.030 -35.083 1.00 27.81 426 GLY A CA 1
ATOM 3361 C C . GLY A 1 426 ? 26.053 29.725 -34.884 1.00 27.81 426 GLY A C 1
ATOM 3362 O O . GLY A 1 426 ? 25.161 29.167 -34.248 1.00 27.81 426 GLY A O 1
ATOM 3363 N N . ALA A 1 427 ? 25.920 30.955 -35.378 1.00 36.34 427 ALA A N 1
ATOM 3364 C CA . ALA A 1 427 ? 24.668 31.700 -35.330 1.00 36.34 427 ALA A CA 1
ATOM 3365 C C . ALA A 1 427 ? 23.891 31.492 -36.635 1.00 36.34 427 ALA A C 1
ATOM 3367 O O . ALA A 1 427 ? 24.327 31.970 -37.678 1.00 36.34 427 ALA A O 1
ATOM 3368 N N . GLU A 1 428 ? 22.725 30.847 -36.567 1.00 32.22 428 GLU A N 1
ATOM 3369 C CA . GLU A 1 428 ? 21.739 30.886 -37.652 1.00 32.22 428 GLU A CA 1
ATOM 3370 C C . GLU A 1 428 ? 20.364 31.317 -37.131 1.00 32.22 428 GLU A C 1
ATOM 3372 O O . GLU A 1 428 ? 19.859 30.839 -36.113 1.00 32.22 428 GLU A O 1
ATOM 3377 N N . ASP A 1 429 ? 19.793 32.281 -37.847 1.00 33.16 429 ASP A N 1
ATOM 3378 C CA . ASP A 1 429 ? 18.565 32.999 -37.532 1.00 33.16 429 ASP A CA 1
ATOM 3379 C C . ASP A 1 429 ? 17.429 32.471 -38.414 1.00 33.16 429 ASP A C 1
ATOM 3381 O O . ASP A 1 429 ? 17.453 32.641 -39.633 1.00 33.16 429 ASP A O 1
ATOM 3385 N N . HIS A 1 430 ? 16.415 31.841 -37.811 1.00 34.97 430 HIS A N 1
ATOM 3386 C CA . HIS A 1 430 ? 15.210 31.438 -38.535 1.00 34.97 430 HIS A CA 1
ATOM 3387 C C . HIS A 1 430 ? 13.920 31.711 -37.760 1.00 34.97 430 HIS A C 1
ATOM 3389 O O . HIS A 1 430 ? 13.360 30.878 -37.044 1.00 34.97 430 HIS A O 1
ATOM 3395 N N . THR A 1 431 ? 13.395 32.909 -38.001 1.00 34.78 431 THR A N 1
ATOM 3396 C CA . THR A 1 431 ? 11.997 33.275 -37.759 1.00 34.78 431 THR A CA 1
ATOM 3397 C C . THR A 1 431 ? 11.051 32.700 -38.834 1.00 34.78 431 THR A C 1
ATOM 3399 O O . THR A 1 431 ? 11.469 32.361 -39.939 1.00 34.78 431 THR A O 1
ATOM 3402 N N . ASN A 1 432 ? 9.742 32.695 -38.527 1.00 33.94 432 ASN A N 1
ATOM 3403 C CA . ASN A 1 432 ? 8.582 32.391 -39.397 1.00 33.94 432 ASN A CA 1
ATOM 3404 C C . ASN A 1 432 ? 8.114 30.926 -39.538 1.00 33.94 432 ASN A C 1
ATOM 3406 O O . ASN A 1 432 ? 8.339 30.271 -40.553 1.00 33.94 432 ASN A O 1
ATOM 3410 N N . TYR A 1 433 ? 7.227 30.502 -38.629 1.00 31.52 433 TYR A N 1
ATOM 3411 C CA . TYR A 1 433 ? 6.197 29.508 -38.962 1.00 31.52 433 TYR A CA 1
ATOM 3412 C C . TYR A 1 433 ? 4.952 30.196 -39.534 1.00 31.52 433 TYR A C 1
ATOM 3414 O O . TYR A 1 433 ? 4.108 30.720 -38.806 1.00 31.52 433 TYR A O 1
ATOM 3422 N N . ARG A 1 434 ? 4.832 30.182 -40.866 1.00 34.97 434 ARG A N 1
ATOM 3423 C CA . ARG A 1 434 ? 3.660 30.685 -41.592 1.00 34.97 434 ARG A CA 1
ATOM 3424 C C . ARG A 1 434 ? 2.600 29.589 -41.702 1.00 34.97 434 ARG A C 1
ATOM 3426 O O . ARG A 1 434 ? 2.871 28.498 -42.194 1.00 34.97 434 ARG A O 1
ATOM 3433 N N . THR A 1 435 ? 1.375 29.895 -41.289 1.00 40.62 435 THR A N 1
ATOM 3434 C CA . THR A 1 435 ? 0.210 29.008 -41.424 1.00 40.62 435 THR A CA 1
ATOM 3435 C C . THR A 1 435 ? -0.028 28.675 -42.899 1.00 40.62 435 THR A C 1
ATOM 3437 O O . THR A 1 435 ? -0.294 29.584 -43.689 1.00 40.62 435 THR A O 1
ATOM 3440 N N . GLN A 1 436 ? 0.022 27.393 -43.282 1.00 37.03 436 GLN A N 1
ATOM 3441 C CA . GLN A 1 436 ? -0.349 26.968 -44.634 1.00 37.03 436 GLN A CA 1
ATOM 3442 C C . GLN A 1 436 ? -1.613 26.105 -44.665 1.00 37.03 436 GLN A C 1
ATOM 3444 O O . GLN A 1 436 ? -1.813 25.158 -43.909 1.00 37.03 436 GLN A O 1
ATOM 3449 N N . LYS A 1 437 ? -2.500 26.543 -45.555 1.00 37.00 437 LYS A N 1
ATOM 3450 C CA . LYS A 1 437 ? -3.894 26.154 -45.732 1.00 37.00 437 LYS A CA 1
ATOM 3451 C C . LYS A 1 437 ? -3.976 24.871 -46.558 1.00 37.00 437 LYS A C 1
ATOM 3453 O O . LYS A 1 437 ? -3.386 24.804 -47.632 1.00 37.00 437 LYS A O 1
ATOM 3458 N N . ILE A 1 438 ? -4.745 23.890 -46.084 1.00 45.38 438 ILE A N 1
ATOM 3459 C CA . ILE A 1 438 ? -4.994 22.630 -46.798 1.00 45.38 438 ILE A CA 1
ATOM 3460 C C . ILE A 1 438 ? -5.570 22.930 -48.189 1.00 45.38 438 ILE A C 1
ATOM 3462 O O . ILE A 1 438 ? -6.611 23.580 -48.308 1.00 45.38 438 ILE A O 1
ATOM 3466 N N . ARG A 1 439 ? -4.909 22.427 -49.238 1.00 34.44 439 ARG A N 1
ATOM 3467 C CA . ARG A 1 439 ? -5.427 22.420 -50.610 1.00 34.44 439 ARG A CA 1
ATOM 3468 C C . ARG A 1 439 ? -4.887 21.202 -51.366 1.00 34.44 439 ARG A C 1
ATOM 3470 O O . ARG A 1 439 ? -3.749 21.200 -51.811 1.00 34.44 439 ARG A O 1
ATOM 3477 N N . SER A 1 440 ? -5.719 20.173 -51.518 1.00 48.75 440 SER A N 1
ATOM 3478 C CA . SER A 1 440 ? -5.631 19.271 -52.681 1.00 48.75 440 SER A CA 1
ATOM 3479 C C . SER A 1 440 ? -6.191 20.032 -53.896 1.00 48.75 440 SER A C 1
ATOM 3481 O O . SER A 1 440 ? -7.110 20.834 -53.697 1.00 48.75 440 SER A O 1
ATOM 3483 N N . PRO A 1 441 ? -5.647 19.855 -55.119 1.00 54.53 441 PRO A N 1
ATOM 3484 C CA . PRO A 1 441 ? -5.982 18.651 -55.892 1.00 54.53 441 PRO A CA 1
ATOM 3485 C C . PRO A 1 441 ? -4.886 18.071 -56.825 1.00 54.53 441 PRO A C 1
ATOM 3487 O O . PRO A 1 441 ? -4.185 18.801 -57.510 1.00 54.53 441 PRO A O 1
ATOM 3490 N N . ARG A 1 442 ? -4.887 16.731 -56.905 1.00 43.88 442 ARG A N 1
ATOM 3491 C CA . ARG A 1 442 ? -4.996 15.882 -58.118 1.00 43.88 442 ARG A CA 1
ATOM 3492 C C . ARG A 1 442 ? -3.961 15.961 -59.278 1.00 43.88 442 ARG A C 1
ATOM 3494 O O . ARG A 1 442 ? -3.718 17.007 -59.864 1.00 43.88 442 ARG A O 1
ATOM 3501 N N . THR A 1 443 ? -3.632 14.742 -59.735 1.00 50.28 443 THR A N 1
ATOM 3502 C CA . THR A 1 443 ? -3.287 14.280 -61.108 1.00 50.28 443 THR A CA 1
ATOM 3503 C C . THR A 1 443 ? -1.860 14.425 -61.667 1.00 50.28 443 THR A C 1
ATOM 3505 O O . THR A 1 443 ? -1.246 15.482 -61.645 1.00 50.28 443 THR A O 1
ATOM 3508 N N . ASP A 1 444 ? -1.432 13.287 -62.228 1.00 45.81 444 ASP A N 1
ATOM 3509 C CA . ASP A 1 444 ? -0.518 13.044 -63.350 1.00 45.81 444 ASP A CA 1
ATOM 3510 C C . ASP A 1 444 ? 0.977 13.369 -63.222 1.00 45.81 444 ASP A C 1
ATOM 3512 O O . ASP A 1 444 ? 1.457 14.486 -63.385 1.00 45.81 444 ASP A O 1
ATOM 3516 N N . GLY A 1 445 ? 1.742 12.291 -63.024 1.00 42.25 445 GLY A N 1
ATOM 3517 C CA . GLY A 1 445 ? 3.198 12.273 -63.060 1.00 42.25 445 GLY A CA 1
ATOM 3518 C C . GLY A 1 445 ? 3.721 10.841 -63.010 1.00 42.25 445 GLY A C 1
ATOM 3519 O O . GLY A 1 445 ? 4.137 10.373 -61.952 1.00 42.25 445 GLY A O 1
ATOM 3520 N N . ALA A 1 446 ? 3.696 10.141 -64.149 1.00 52.69 446 ALA A N 1
ATOM 3521 C CA . ALA A 1 446 ? 4.303 8.820 -64.297 1.00 52.69 446 ALA A CA 1
ATOM 3522 C C . ALA A 1 446 ? 5.833 8.920 -64.137 1.00 52.69 446 ALA A C 1
ATOM 3524 O O . ALA A 1 446 ? 6.573 9.124 -65.098 1.00 52.69 446 ALA A O 1
ATOM 3525 N N . ARG A 1 447 ? 6.320 8.825 -62.895 1.00 46.06 447 ARG A N 1
ATOM 3526 C CA . ARG A 1 447 ? 7.753 8.764 -62.600 1.00 46.06 447 ARG A CA 1
ATOM 3527 C C . ARG A 1 447 ? 8.247 7.338 -62.776 1.00 46.06 447 ARG A C 1
ATOM 3529 O O . ARG A 1 447 ? 7.852 6.451 -62.026 1.00 46.06 447 ARG A O 1
ATOM 3536 N N . ASN A 1 448 ? 9.167 7.164 -63.721 1.00 42.47 448 ASN A N 1
ATOM 3537 C CA . ASN A 1 448 ? 9.975 5.958 -63.855 1.00 42.47 448 ASN A CA 1
ATOM 3538 C C . ASN A 1 448 ? 10.584 5.585 -62.497 1.00 42.47 448 ASN A C 1
ATOM 3540 O O . ASN A 1 448 ? 11.476 6.281 -62.002 1.00 42.47 448 ASN A O 1
ATOM 3544 N N . ILE A 1 449 ? 10.120 4.477 -61.915 1.00 52.28 449 ILE A N 1
ATOM 3545 C CA . ILE A 1 449 ? 10.786 3.833 -60.785 1.00 52.28 449 ILE A CA 1
ATOM 3546 C C . ILE A 1 449 ? 12.055 3.206 -61.353 1.00 52.28 449 ILE A C 1
ATOM 3548 O O . ILE A 1 449 ? 12.073 2.069 -61.821 1.00 52.28 449 ILE A O 1
ATOM 3552 N N . ARG A 1 450 ? 13.122 4.005 -61.369 1.00 45.59 450 ARG A N 1
ATOM 3553 C CA . ARG A 1 450 ? 14.469 3.546 -61.678 1.00 45.59 450 ARG A CA 1
ATOM 3554 C C . ARG A 1 450 ? 14.867 2.591 -60.560 1.00 45.59 450 ARG A C 1
ATOM 3556 O O . ARG A 1 450 ? 15.236 3.045 -59.481 1.00 45.59 450 ARG A O 1
ATOM 3563 N N . LEU A 1 451 ? 14.747 1.289 -60.820 1.00 49.44 451 LEU A N 1
ATOM 3564 C CA . LEU A 1 451 ? 15.317 0.236 -59.986 1.00 49.44 451 LEU A CA 1
ATOM 3565 C C . LEU A 1 451 ? 16.794 0.577 -59.752 1.00 49.44 451 LEU A C 1
ATOM 3567 O O . LEU A 1 451 ? 17.614 0.462 -60.664 1.00 49.44 451 LEU A O 1
ATOM 3571 N N . GLN A 1 452 ? 17.116 1.058 -58.550 1.00 45.59 452 GLN A N 1
ATOM 3572 C CA . GLN A 1 452 ? 18.496 1.202 -58.107 1.00 45.59 452 GLN A CA 1
ATOM 3573 C C . GLN A 1 452 ? 19.030 -0.203 -57.847 1.00 45.59 452 GLN A C 1
ATOM 3575 O O . GLN A 1 452 ? 18.889 -0.764 -56.765 1.00 45.59 452 GLN A O 1
ATOM 3580 N N . SER A 1 453 ? 19.585 -0.776 -58.912 1.00 48.25 453 SER A N 1
ATOM 3581 C CA . SER A 1 453 ? 20.418 -1.969 -58.873 1.00 48.25 453 SER A CA 1
ATOM 3582 C C . SER A 1 453 ? 21.530 -1.787 -57.844 1.00 48.25 453 SER A C 1
ATOM 3584 O O . SER A 1 453 ? 22.274 -0.815 -57.939 1.00 48.25 453 SER A O 1
ATOM 3586 N N . GLY A 1 454 ? 21.661 -2.744 -56.924 1.00 49.16 454 GLY A N 1
ATOM 3587 C CA . GLY A 1 454 ? 22.879 -2.954 -56.145 1.00 49.16 454 GLY A CA 1
ATOM 3588 C C . GLY A 1 454 ? 23.353 -1.755 -55.326 1.00 49.16 454 GLY A C 1
ATOM 3589 O O . GLY A 1 454 ? 24.448 -1.255 -55.557 1.00 49.16 454 GLY A O 1
ATOM 3590 N N . SER A 1 455 ? 22.590 -1.363 -54.301 1.00 48.72 455 SER A N 1
ATOM 3591 C CA . SER A 1 455 ? 23.288 -1.037 -53.054 1.00 48.72 455 SER A CA 1
ATOM 3592 C C . SER A 1 455 ? 23.838 -2.361 -52.546 1.00 48.72 455 SER A C 1
ATOM 3594 O O . SER A 1 455 ? 23.052 -3.222 -52.148 1.00 48.72 455 SER A O 1
ATOM 3596 N N . GLU A 1 456 ? 25.155 -2.536 -52.591 1.00 55.22 456 GLU A N 1
ATOM 3597 C CA . GLU A 1 456 ? 25.818 -3.540 -51.764 1.00 55.22 456 GLU A CA 1
ATOM 3598 C C . GLU A 1 456 ? 25.369 -3.257 -50.324 1.00 55.22 456 GLU A C 1
ATOM 3600 O O . GLU A 1 456 ? 25.596 -2.171 -49.787 1.00 55.22 456 GLU A O 1
ATOM 3605 N N . MET A 1 457 ? 24.583 -4.165 -49.745 1.00 52.78 457 MET A N 1
ATOM 3606 C CA . MET A 1 457 ? 24.364 -4.144 -48.306 1.00 52.78 457 MET A CA 1
ATOM 3607 C C . MET A 1 457 ? 25.681 -4.590 -47.683 1.00 52.78 457 MET A C 1
ATOM 3609 O O . MET A 1 457 ? 26.195 -5.631 -4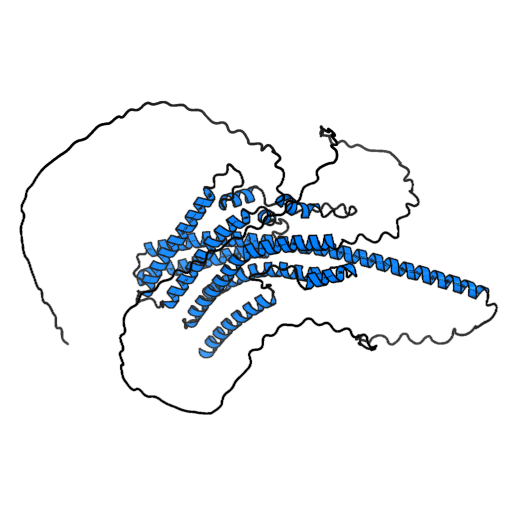8.085 1.00 52.78 457 MET A O 1
ATOM 3613 N N . ASP A 1 458 ? 26.196 -3.840 -46.706 1.00 61.62 458 ASP A N 1
ATOM 3614 C CA . ASP A 1 458 ? 27.306 -4.281 -45.854 1.00 61.62 458 ASP A CA 1
ATOM 3615 C C . ASP A 1 458 ? 26.877 -5.544 -45.082 1.00 61.62 458 ASP A C 1
ATOM 3617 O O . ASP A 1 458 ? 26.370 -5.475 -43.957 1.00 61.62 458 ASP A O 1
ATOM 3621 N N . GLU A 1 459 ? 27.022 -6.705 -45.725 1.00 61.97 459 GLU A N 1
ATOM 3622 C CA . GLU A 1 459 ? 26.441 -7.989 -45.306 1.00 61.97 459 GLU A CA 1
ATOM 3623 C C . GLU A 1 459 ? 27.075 -8.527 -44.008 1.00 61.97 459 GLU A C 1
ATOM 3625 O O . GLU A 1 459 ? 26.470 -9.332 -43.305 1.00 61.97 459 GLU A O 1
ATOM 3630 N N . ASP A 1 460 ? 28.248 -8.005 -43.634 1.00 68.62 460 ASP A N 1
ATOM 3631 C CA . ASP A 1 460 ? 28.968 -8.316 -42.390 1.00 68.62 460 ASP A CA 1
ATOM 3632 C C . ASP A 1 460 ? 28.616 -7.381 -41.209 1.00 68.62 460 ASP A C 1
ATOM 3634 O O . ASP A 1 460 ? 29.174 -7.514 -40.114 1.00 68.62 460 ASP A O 1
ATOM 3638 N N . SER A 1 461 ? 27.686 -6.429 -41.377 1.00 79.38 461 SER A N 1
ATOM 3639 C CA . SER A 1 461 ? 27.239 -5.574 -40.268 1.00 79.38 461 SER A CA 1
ATOM 3640 C C . SER A 1 461 ? 26.345 -6.348 -39.285 1.00 79.38 461 SER A C 1
ATOM 3642 O O . SER A 1 461 ? 25.123 -6.434 -39.419 1.00 79.38 461 SER A O 1
ATOM 3644 N N . ALA A 1 462 ? 26.979 -6.926 -38.258 1.00 80.62 462 ALA A N 1
ATOM 3645 C CA . ALA A 1 462 ? 26.299 -7.608 -37.158 1.00 80.62 462 ALA A CA 1
ATOM 3646 C C . ALA A 1 462 ? 25.173 -6.733 -36.557 1.00 80.62 462 ALA A C 1
ATOM 3648 O O . ALA A 1 462 ? 25.328 -5.509 -36.459 1.00 80.62 462 ALA A O 1
ATOM 3649 N N . PRO A 1 463 ? 24.039 -7.327 -36.125 1.00 83.88 463 PRO A N 1
ATOM 3650 C CA . PRO A 1 463 ? 22.909 -6.569 -35.601 1.00 83.88 463 PRO A CA 1
ATOM 3651 C C . PRO A 1 463 ? 23.355 -5.691 -34.424 1.00 83.88 463 PRO A C 1
ATOM 3653 O O . PRO A 1 463 ? 24.191 -6.125 -33.629 1.00 83.88 463 PRO A O 1
ATOM 3656 N N . PRO A 1 464 ? 22.804 -4.474 -34.265 1.00 84.56 464 PRO A N 1
ATOM 3657 C CA . PRO A 1 464 ? 23.244 -3.542 -33.234 1.00 84.56 464 PRO A CA 1
ATOM 3658 C C . PRO A 1 464 ? 22.880 -4.049 -31.829 1.00 84.56 464 PRO A C 1
ATOM 3660 O O . PRO A 1 464 ? 21.797 -3.778 -31.310 1.00 84.56 464 PRO A O 1
ATOM 3663 N N . ILE A 1 465 ? 23.818 -4.769 -31.212 1.00 89.94 465 ILE A N 1
ATOM 3664 C CA . ILE A 1 465 ? 23.778 -5.192 -29.811 1.00 89.94 465 ILE A CA 1
ATOM 3665 C C . ILE A 1 465 ? 24.005 -3.954 -28.929 1.00 89.94 465 ILE A C 1
ATOM 3667 O O . ILE A 1 465 ? 24.908 -3.144 -29.150 1.00 89.94 465 ILE A O 1
ATOM 3671 N N . MET A 1 466 ? 23.187 -3.797 -27.896 1.00 92.88 466 MET A N 1
ATOM 3672 C CA . MET A 1 466 ? 23.351 -2.792 -26.858 1.00 92.88 466 MET A CA 1
ATOM 3673 C C . MET A 1 466 ? 24.652 -3.042 -26.085 1.00 92.88 466 MET A C 1
ATOM 3675 O O . MET A 1 466 ? 24.866 -4.112 -25.513 1.00 92.88 466 MET A O 1
ATOM 3679 N N . THR A 1 467 ? 25.521 -2.035 -26.017 1.00 95.06 467 THR A N 1
ATOM 3680 C CA . THR A 1 467 ? 26.786 -2.143 -25.280 1.00 95.06 467 THR A CA 1
ATOM 3681 C C . THR A 1 467 ? 26.550 -2.387 -23.786 1.00 95.06 467 THR A C 1
ATOM 3683 O O . THR A 1 467 ? 25.550 -1.933 -23.217 1.00 95.06 467 THR A O 1
ATOM 3686 N N . CYS A 1 468 ? 27.487 -3.076 -23.126 1.00 96.31 468 CYS A N 1
ATOM 3687 C CA . CYS A 1 468 ? 27.410 -3.367 -21.690 1.00 96.31 468 CYS A CA 1
ATOM 3688 C C . CYS A 1 468 ? 27.219 -2.098 -20.837 1.00 96.31 468 CYS A C 1
ATOM 3690 O O . CYS A 1 468 ? 26.445 -2.123 -19.881 1.00 96.31 468 CYS A O 1
ATOM 3692 N N . ASP A 1 469 ? 27.815 -0.969 -21.232 1.00 96.62 469 ASP A N 1
ATOM 3693 C CA . ASP A 1 469 ? 27.634 0.327 -20.564 1.00 96.62 469 ASP A CA 1
ATOM 3694 C C . ASP A 1 469 ? 26.189 0.831 -20.626 1.00 96.62 469 ASP A C 1
ATOM 3696 O O . ASP A 1 469 ? 25.644 1.292 -19.623 1.00 96.62 469 ASP A O 1
ATOM 3700 N N . LYS A 1 470 ? 25.532 0.718 -21.791 1.00 95.00 470 LYS A N 1
ATOM 3701 C CA . LYS A 1 470 ? 24.120 1.097 -21.958 1.00 95.00 470 LYS A CA 1
ATOM 3702 C C . LYS A 1 470 ? 23.216 0.184 -21.131 1.00 95.00 470 LYS A C 1
ATOM 3704 O O . LYS A 1 470 ? 22.349 0.678 -20.412 1.00 95.00 470 LYS A O 1
ATOM 3709 N N . LEU A 1 471 ? 23.466 -1.127 -21.169 1.00 95.94 471 LEU A N 1
ATOM 3710 C CA . LEU A 1 471 ? 22.744 -2.132 -20.385 1.00 95.94 471 LEU A CA 1
ATOM 3711 C C . LEU A 1 471 ? 22.848 -1.848 -18.872 1.00 95.94 471 LEU A C 1
ATOM 3713 O O . LEU A 1 471 ? 21.830 -1.797 -18.175 1.00 95.94 471 LEU A O 1
ATOM 3717 N N . LEU A 1 472 ? 24.063 -1.591 -18.377 1.00 96.44 472 LEU A N 1
ATOM 3718 C CA . LEU A 1 472 ? 24.331 -1.263 -16.976 1.00 96.44 472 LEU A CA 1
ATOM 3719 C C . LEU A 1 472 ? 23.738 0.095 -16.573 1.00 96.44 472 LEU A C 1
ATOM 3721 O O . LEU A 1 472 ? 23.180 0.214 -15.482 1.00 96.44 472 LEU A O 1
ATOM 3725 N N . LEU A 1 473 ? 23.795 1.105 -17.447 1.00 95.69 473 LEU A N 1
ATOM 3726 C CA . LEU A 1 473 ? 23.200 2.422 -17.210 1.00 95.69 473 LEU A CA 1
ATOM 3727 C C . LEU A 1 473 ? 21.670 2.341 -17.108 1.00 95.69 473 LEU A C 1
ATOM 3729 O O . LEU A 1 473 ? 21.089 2.935 -16.198 1.00 95.69 473 LEU A O 1
ATOM 3733 N N . CYS A 1 474 ? 21.013 1.594 -18.000 1.00 95.06 474 CYS A N 1
ATOM 3734 C CA . CYS A 1 474 ? 19.569 1.350 -17.951 1.00 95.06 474 CYS A CA 1
ATOM 3735 C C . CYS A 1 474 ? 19.174 0.619 -16.660 1.00 95.06 474 CYS A C 1
ATOM 3737 O O . CYS A 1 474 ? 18.308 1.102 -15.921 1.00 95.06 474 CYS A O 1
ATOM 3739 N N . TYR A 1 475 ? 19.874 -0.471 -16.327 1.00 96.25 475 TYR A N 1
ATOM 3740 C CA . TYR A 1 475 ? 19.705 -1.190 -15.063 1.00 96.25 475 TYR A CA 1
ATOM 3741 C C . TYR A 1 475 ? 19.877 -0.261 -13.846 1.00 96.25 475 TYR A C 1
ATOM 3743 O O . TYR A 1 475 ? 19.006 -0.210 -12.976 1.00 96.25 475 TYR A O 1
ATOM 3751 N N . TRP A 1 476 ? 20.952 0.533 -13.795 1.00 96.50 476 TRP A N 1
ATOM 3752 C CA . TRP A 1 476 ? 21.250 1.439 -12.680 1.00 96.50 476 TRP A CA 1
ATOM 3753 C C . TRP A 1 476 ? 20.194 2.541 -12.531 1.00 96.50 476 TRP A C 1
ATOM 3755 O O . TRP A 1 476 ? 19.740 2.814 -11.416 1.00 96.50 476 TRP A O 1
ATOM 3765 N N . LYS A 1 477 ? 19.738 3.136 -13.645 1.00 94.31 477 LYS A N 1
ATOM 3766 C CA . LYS A 1 477 ? 18.657 4.135 -13.651 1.00 94.31 477 LYS A CA 1
ATOM 3767 C C . LYS A 1 477 ? 17.354 3.549 -13.082 1.00 94.31 477 LYS A C 1
ATOM 3769 O O . LYS A 1 477 ? 16.685 4.231 -12.302 1.00 94.31 477 LYS A O 1
ATOM 3774 N N . ILE A 1 478 ? 16.999 2.304 -13.420 1.00 94.94 478 ILE A N 1
ATOM 3775 C CA . ILE A 1 478 ? 15.808 1.618 -12.880 1.00 94.94 478 ILE A CA 1
ATOM 3776 C C . ILE A 1 478 ? 16.004 1.265 -11.396 1.00 94.94 478 ILE A C 1
ATOM 3778 O O . ILE A 1 478 ? 15.172 1.634 -10.564 1.00 94.94 478 ILE A O 1
ATOM 3782 N N . SER A 1 479 ? 17.127 0.631 -11.051 1.00 95.81 479 SER A N 1
ATOM 3783 C CA . SER A 1 479 ? 17.480 0.208 -9.690 1.00 95.81 479 SER A CA 1
ATOM 3784 C C . SER A 1 479 ? 17.482 1.377 -8.701 1.00 95.81 479 SER A C 1
ATOM 3786 O O . SER A 1 479 ? 16.822 1.328 -7.661 1.00 95.81 479 SER A O 1
ATOM 3788 N N . ASN A 1 480 ? 18.130 2.495 -9.048 1.00 94.62 480 ASN A N 1
ATOM 3789 C CA . ASN A 1 480 ? 18.183 3.666 -8.175 1.00 94.62 480 ASN A CA 1
ATOM 3790 C C . ASN A 1 480 ? 16.794 4.303 -7.976 1.00 94.62 480 ASN A C 1
ATOM 3792 O O . ASN A 1 480 ? 16.463 4.707 -6.860 1.00 94.62 480 ASN A O 1
ATOM 3796 N N . ARG A 1 481 ? 15.949 4.332 -9.020 1.00 92.69 481 ARG A N 1
ATOM 3797 C CA . ARG A 1 481 ? 14.546 4.776 -8.917 1.00 92.69 481 ARG A CA 1
ATOM 3798 C C . ARG A 1 481 ? 13.750 3.886 -7.956 1.00 92.69 481 ARG A C 1
ATOM 3800 O O . ARG A 1 481 ? 13.099 4.419 -7.063 1.00 92.69 481 ARG A O 1
ATOM 3807 N N . MET A 1 482 ? 13.839 2.561 -8.097 1.00 94.44 482 MET A N 1
ATOM 3808 C CA . MET A 1 482 ? 13.165 1.594 -7.214 1.00 94.44 482 MET A CA 1
ATOM 3809 C C . MET A 1 482 ? 13.659 1.676 -5.765 1.00 94.44 482 MET A C 1
ATOM 3811 O O . MET A 1 482 ? 12.865 1.598 -4.832 1.00 94.44 482 MET A O 1
ATOM 3815 N N . ARG A 1 483 ? 14.964 1.876 -5.548 1.00 94.38 483 ARG A N 1
ATOM 3816 C CA . ARG A 1 483 ? 15.536 2.024 -4.203 1.00 94.38 483 ARG A CA 1
ATOM 3817 C C . ARG A 1 483 ? 15.015 3.278 -3.500 1.00 94.38 483 ARG A C 1
ATOM 3819 O O . ARG A 1 483 ? 14.637 3.199 -2.334 1.00 94.38 483 ARG A O 1
ATOM 3826 N N . LEU A 1 484 ? 14.958 4.413 -4.202 1.00 91.94 484 LEU A N 1
ATOM 3827 C CA . LEU A 1 484 ? 14.440 5.673 -3.655 1.00 91.94 484 LEU A CA 1
ATOM 3828 C C . LEU A 1 484 ? 12.953 5.574 -3.284 1.00 91.94 484 LEU A C 1
ATOM 3830 O O . LEU A 1 484 ? 12.554 6.044 -2.217 1.00 91.94 484 LEU A O 1
ATOM 3834 N N . THR A 1 485 ? 12.132 4.944 -4.129 1.00 93.00 485 THR A N 1
ATOM 3835 C CA . THR A 1 485 ? 10.705 4.750 -3.834 1.00 93.00 485 THR A CA 1
ATOM 3836 C C . THR A 1 485 ? 10.503 3.745 -2.704 1.00 93.00 485 THR A C 1
ATOM 3838 O O . THR A 1 485 ? 9.730 4.024 -1.791 1.00 93.00 485 THR A O 1
ATOM 3841 N N . SER A 1 486 ? 11.269 2.648 -2.671 1.00 94.69 486 SER A N 1
ATOM 3842 C CA . SER A 1 486 ? 11.215 1.682 -1.569 1.00 94.69 486 SER A CA 1
ATOM 3843 C C . SER A 1 486 ? 11.589 2.324 -0.228 1.00 94.69 486 SER A C 1
ATOM 3845 O O . SER A 1 486 ? 10.831 2.198 0.727 1.00 94.69 486 SER A O 1
ATOM 3847 N N . GLN A 1 487 ? 12.678 3.100 -0.157 1.00 92.50 487 GLN A N 1
ATOM 3848 C CA . GLN A 1 487 ? 13.087 3.815 1.064 1.00 92.50 487 GLN A CA 1
ATOM 3849 C C . GLN A 1 487 ? 12.041 4.834 1.546 1.00 92.50 487 GLN A C 1
ATOM 3851 O O . GLN A 1 487 ? 11.814 4.963 2.751 1.00 92.50 487 GLN A O 1
ATOM 3856 N N . GLY A 1 488 ? 11.390 5.549 0.621 1.00 89.62 488 GLY A N 1
ATOM 3857 C CA . GLY A 1 488 ? 10.332 6.507 0.951 1.00 89.62 488 GLY A CA 1
ATOM 3858 C C . GLY A 1 488 ? 9.072 5.852 1.528 1.00 89.62 488 GLY A C 1
ATOM 3859 O O . GLY A 1 488 ? 8.411 6.446 2.378 1.00 89.62 488 GLY A O 1
ATOM 3860 N N . LEU A 1 489 ? 8.757 4.629 1.096 1.00 92.38 489 LEU A N 1
ATOM 3861 C CA . LEU A 1 489 ? 7.519 3.921 1.438 1.00 92.38 489 LEU A CA 1
ATOM 3862 C C . LEU A 1 489 ? 7.682 2.884 2.559 1.00 92.38 489 LEU A C 1
ATOM 3864 O O . LEU A 1 489 ? 6.730 2.631 3.292 1.00 92.38 489 LEU A O 1
ATOM 3868 N N . GLN A 1 490 ? 8.888 2.343 2.752 1.00 94.69 490 GLN A N 1
ATOM 3869 C CA . GLN A 1 490 ? 9.226 1.312 3.741 1.00 94.69 490 GLN A CA 1
ATOM 3870 C C . GLN A 1 490 ? 8.699 1.622 5.148 1.00 94.69 490 GLN A C 1
ATOM 3872 O O . GLN A 1 490 ? 8.177 0.733 5.813 1.00 94.69 490 GLN A O 1
ATOM 3877 N N . ARG A 1 491 ? 8.815 2.875 5.610 1.00 94.88 491 ARG A N 1
ATOM 3878 C CA . ARG A 1 491 ? 8.349 3.275 6.949 1.00 94.88 491 ARG A CA 1
ATOM 3879 C C . ARG A 1 491 ? 6.826 3.217 7.073 1.00 94.88 491 ARG A C 1
ATOM 3881 O O . ARG A 1 491 ? 6.329 2.663 8.041 1.00 94.88 491 ARG A O 1
ATOM 3888 N N . TRP A 1 492 ? 6.098 3.730 6.081 1.00 96.44 492 TRP A N 1
ATOM 3889 C CA . TRP A 1 492 ? 4.629 3.690 6.049 1.00 96.44 492 TRP A CA 1
ATOM 3890 C C . TRP A 1 492 ? 4.108 2.265 5.943 1.00 96.44 492 TRP A C 1
ATOM 3892 O O . TRP A 1 492 ? 3.202 1.872 6.671 1.00 96.44 492 TRP A O 1
ATOM 3902 N N . PHE A 1 493 ? 4.748 1.475 5.087 1.00 95.31 493 PHE A N 1
ATOM 3903 C CA . PHE A 1 493 ? 4.424 0.072 4.918 1.00 95.31 493 PHE A CA 1
ATOM 3904 C C . PHE A 1 493 ? 4.683 -0.733 6.206 1.00 95.31 493 PHE A C 1
ATOM 3906 O O . PHE A 1 493 ? 3.850 -1.535 6.616 1.00 95.31 493 PHE A O 1
ATOM 3913 N N . SER A 1 494 ? 5.774 -0.435 6.921 1.00 94.50 494 SER A N 1
ATOM 3914 C CA . SER A 1 494 ? 6.038 -0.979 8.259 1.00 94.50 494 SER A CA 1
ATOM 3915 C C . SER A 1 494 ? 4.979 -0.591 9.288 1.00 94.50 494 SER A C 1
ATOM 3917 O O . SER A 1 494 ? 4.614 -1.425 10.113 1.00 94.50 494 SER A O 1
ATOM 3919 N N . SER A 1 495 ? 4.500 0.657 9.268 1.00 96.19 495 SER A N 1
ATOM 3920 C CA . SER A 1 495 ? 3.429 1.109 10.162 1.00 96.19 495 SER A CA 1
ATOM 3921 C C . SER A 1 495 ? 2.115 0.383 9.872 1.00 96.19 495 SER A C 1
ATOM 3923 O O . SER A 1 495 ? 1.419 0.024 10.814 1.00 96.19 495 SER A O 1
ATOM 3925 N N . TRP A 1 496 ? 1.812 0.096 8.601 1.00 96.38 496 TRP A N 1
ATOM 3926 C CA . TRP A 1 496 ? 0.671 -0.740 8.214 1.00 96.38 496 TRP A CA 1
ATOM 3927 C C . TRP A 1 496 ? 0.798 -2.185 8.701 1.00 96.38 496 TRP A C 1
ATOM 3929 O O . TRP A 1 496 ? -0.155 -2.703 9.274 1.00 96.38 496 TRP A O 1
ATOM 3939 N N . ILE A 1 497 ? 1.967 -2.821 8.549 1.00 94.56 497 ILE A N 1
ATOM 3940 C CA . ILE A 1 497 ? 2.210 -4.169 9.097 1.00 94.56 497 ILE A CA 1
ATOM 3941 C C . ILE A 1 497 ? 1.999 -4.172 10.618 1.00 94.56 497 ILE A C 1
ATOM 3943 O O . ILE A 1 497 ? 1.256 -5.004 11.129 1.00 94.56 497 ILE A O 1
ATOM 3947 N N . ALA A 1 498 ? 2.611 -3.227 11.339 1.00 95.06 498 ALA A N 1
ATOM 3948 C CA . ALA A 1 498 ? 2.489 -3.140 12.794 1.00 95.06 498 ALA A CA 1
ATOM 3949 C C . ALA A 1 498 ? 1.039 -2.892 13.245 1.00 95.06 498 ALA A C 1
ATOM 3951 O O . ALA A 1 498 ? 0.569 -3.547 14.171 1.00 95.06 498 ALA A O 1
ATOM 3952 N N . PHE A 1 499 ? 0.316 -1.996 12.565 1.00 96.19 499 PHE A N 1
ATOM 3953 C CA . PHE A 1 499 ? -1.094 -1.719 12.839 1.00 96.19 499 PHE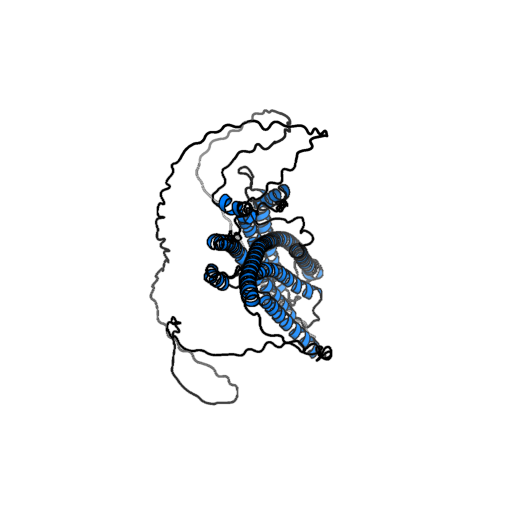 A CA 1
ATOM 3954 C C . PHE A 1 499 ? -1.974 -2.958 12.632 1.00 96.19 499 PHE A C 1
ATOM 3956 O O . PHE A 1 499 ? -2.752 -3.299 13.517 1.00 96.19 499 PHE A O 1
ATOM 3963 N N . VAL A 1 500 ? -1.809 -3.677 11.517 1.00 94.81 500 VAL A N 1
ATOM 3964 C CA . VAL A 1 500 ? -2.584 -4.896 11.231 1.00 94.81 500 VAL A CA 1
ATOM 3965 C C . VAL A 1 500 ? -2.250 -6.019 12.214 1.00 94.81 500 VAL A C 1
ATOM 3967 O O . VAL A 1 500 ? -3.160 -6.721 12.641 1.00 94.81 500 VAL A O 1
ATOM 3970 N N . VAL A 1 501 ? -0.990 -6.170 12.636 1.00 92.44 501 VAL A N 1
ATOM 3971 C CA . VAL A 1 501 ? -0.610 -7.151 13.670 1.00 92.44 501 VAL A CA 1
ATOM 3972 C C . VAL A 1 501 ? -1.245 -6.816 15.024 1.00 92.44 501 VAL A C 1
ATOM 3974 O O . VAL A 1 501 ? -1.771 -7.718 15.672 1.00 92.44 501 VAL A O 1
ATOM 3977 N N . LEU A 1 502 ? -1.257 -5.542 15.435 1.00 93.50 502 LEU A N 1
ATOM 3978 C CA . LEU A 1 502 ? -1.938 -5.106 16.663 1.00 93.50 502 LEU A CA 1
ATOM 3979 C C . LEU A 1 502 ? -3.456 -5.330 16.581 1.00 93.50 502 LEU A C 1
ATOM 3981 O O . LEU A 1 502 ? -4.034 -5.880 17.513 1.00 93.50 502 LEU A O 1
ATOM 3985 N N . TRP A 1 503 ? -4.076 -4.984 15.448 1.00 94.75 503 TRP A N 1
ATOM 3986 C CA . TRP A 1 503 ? -5.500 -5.212 15.177 1.00 94.75 503 TRP A CA 1
ATOM 3987 C C . TRP A 1 503 ? -5.863 -6.701 15.262 1.00 94.75 503 TRP A C 1
ATOM 3989 O O . TRP A 1 503 ? -6.758 -7.091 16.004 1.00 94.75 503 TRP A O 1
ATOM 3999 N N . CYS A 1 504 ? -5.113 -7.561 14.566 1.00 91.75 504 CYS A N 1
ATOM 4000 C CA . CYS A 1 504 ? -5.311 -9.011 14.610 1.00 91.75 504 CYS A CA 1
ATOM 4001 C C . CYS A 1 504 ? -5.102 -9.588 16.020 1.00 91.75 504 CYS A C 1
ATOM 4003 O O . CYS A 1 504 ? -5.797 -10.528 16.403 1.00 91.75 504 CYS A O 1
ATOM 4005 N N . GLY A 1 505 ? -4.155 -9.036 16.786 1.00 90.38 505 GLY A N 1
ATOM 4006 C CA . GLY A 1 505 ? -3.884 -9.439 18.165 1.00 90.38 505 GLY A CA 1
ATOM 4007 C C . GLY A 1 505 ? -5.032 -9.117 19.123 1.00 90.38 505 GLY A C 1
ATOM 4008 O O . GLY A 1 505 ? -5.387 -9.960 19.941 1.00 90.38 505 GLY A O 1
ATOM 4009 N N . ASP A 1 506 ? -5.650 -7.943 18.998 1.00 91.88 506 ASP A N 1
ATOM 4010 C CA . ASP A 1 506 ? -6.803 -7.546 19.817 1.00 91.88 506 ASP A CA 1
ATOM 4011 C C . ASP A 1 506 ? -8.058 -8.376 19.518 1.00 91.88 506 ASP A C 1
ATOM 4013 O O . ASP A 1 506 ? -8.712 -8.870 20.438 1.00 91.88 506 ASP A O 1
ATOM 4017 N N . TYR A 1 507 ? -8.337 -8.642 18.238 1.00 90.19 507 TYR A N 1
ATOM 4018 C CA . TYR A 1 507 ? -9.407 -9.563 17.844 1.00 90.19 507 TYR A CA 1
ATOM 4019 C C . TYR A 1 507 ? -9.162 -10.982 18.379 1.00 90.19 507 TYR A C 1
ATOM 4021 O O . TYR A 1 507 ? -10.070 -11.592 18.943 1.00 90.19 507 TYR A O 1
ATOM 4029 N N . ALA A 1 508 ? -7.924 -11.487 18.308 1.00 87.81 508 ALA A N 1
ATOM 4030 C CA . ALA A 1 508 ? -7.567 -12.775 18.904 1.00 87.81 508 ALA A CA 1
ATOM 4031 C C . ALA A 1 508 ? -7.762 -12.791 20.434 1.00 87.81 508 ALA A C 1
ATOM 4033 O O . ALA A 1 508 ? -8.322 -13.750 20.968 1.00 87.81 508 ALA A O 1
ATOM 4034 N N . LEU A 1 509 ? -7.351 -11.735 21.147 1.00 87.56 509 LEU A N 1
ATOM 4035 C CA . LEU A 1 509 ? -7.573 -11.589 22.592 1.00 87.56 509 LEU A CA 1
ATOM 4036 C C . LEU A 1 509 ? -9.068 -11.536 22.937 1.00 87.56 509 LEU A C 1
ATOM 4038 O O . LEU A 1 509 ? -9.507 -12.188 23.886 1.00 87.56 509 LEU A O 1
ATOM 4042 N N . THR A 1 510 ? -9.860 -10.797 22.164 1.00 87.44 510 THR A N 1
ATOM 4043 C CA . THR A 1 510 ? -11.309 -10.671 22.358 1.00 87.44 510 THR A CA 1
ATOM 4044 C C . THR A 1 510 ? -12.012 -12.011 22.147 1.00 87.44 510 THR A C 1
ATOM 4046 O O . THR A 1 510 ? -12.806 -12.429 22.994 1.00 87.44 510 THR A O 1
ATOM 4049 N N . TRP A 1 511 ? -11.668 -12.749 21.087 1.00 86.75 511 TRP A N 1
ATOM 4050 C CA . TRP A 1 511 ? -12.228 -14.077 20.823 1.00 86.75 511 TRP A CA 1
ATOM 4051 C C . TRP A 1 511 ? -11.809 -15.113 21.875 1.00 86.75 511 TRP A C 1
ATOM 4053 O O . TRP A 1 511 ? -12.664 -15.848 22.360 1.00 86.75 511 TRP A O 1
ATOM 4063 N N . MET A 1 512 ? -10.548 -15.123 22.329 1.00 84.75 512 MET A N 1
ATOM 4064 C CA . MET A 1 512 ? -10.106 -16.022 23.412 1.00 84.75 512 MET A CA 1
ATOM 4065 C C . MET A 1 512 ? -10.853 -15.797 24.737 1.00 84.75 512 MET A C 1
ATOM 4067 O O . MET A 1 512 ? -11.060 -16.746 25.491 1.00 84.75 512 MET A O 1
ATOM 4071 N N . ASN A 1 513 ? -11.273 -14.562 25.025 1.00 85.50 513 ASN A N 1
ATOM 4072 C CA . ASN A 1 513 ? -12.017 -14.229 26.243 1.00 85.50 513 ASN A CA 1
ATOM 4073 C C . ASN A 1 513 ? -13.536 -14.471 26.126 1.00 85.50 513 ASN A C 1
ATOM 4075 O O . ASN A 1 513 ? -14.232 -14.536 27.144 1.00 85.50 513 ASN A O 1
ATOM 4079 N N . THR A 1 514 ? -14.076 -14.611 24.911 1.00 83.75 514 THR A N 1
ATOM 4080 C CA . THR A 1 514 ? -15.525 -14.622 24.671 1.00 83.75 514 THR A CA 1
ATOM 4081 C C . THR A 1 514 ? -16.038 -16.034 24.386 1.00 83.75 514 THR A C 1
ATOM 4083 O O . THR A 1 514 ? -15.921 -16.539 23.279 1.00 83.75 514 THR A O 1
ATOM 4086 N N . LYS A 1 515 ? -16.718 -16.655 25.362 1.00 77.00 515 LYS A N 1
ATOM 4087 C CA . LYS A 1 515 ? -17.349 -17.994 25.242 1.00 77.00 515 LYS A CA 1
ATOM 4088 C C . LYS A 1 515 ? -18.595 -18.051 24.328 1.00 77.00 515 LYS A C 1
ATOM 4090 O O . LYS A 1 515 ? -19.521 -18.811 24.603 1.00 77.00 515 LYS A O 1
ATOM 4095 N N . LYS A 1 516 ? -18.707 -17.185 23.321 1.00 76.25 516 LYS A N 1
ATOM 4096 C CA . LYS A 1 516 ? -19.881 -17.091 22.435 1.00 76.25 516 LYS A CA 1
ATOM 4097 C C . LYS A 1 516 ? -19.466 -17.283 20.984 1.00 76.25 516 LYS A C 1
ATOM 4099 O O . LYS A 1 516 ? -18.344 -16.966 20.610 1.00 76.25 516 LYS A O 1
ATOM 4104 N N . THR A 1 517 ? -20.413 -17.737 20.168 1.00 83.56 517 THR A N 1
ATOM 4105 C CA . THR A 1 517 ? -20.297 -17.760 18.706 1.00 83.56 517 THR A CA 1
ATOM 4106 C C . THR A 1 517 ? -19.852 -16.395 18.181 1.00 83.56 517 THR A C 1
ATOM 4108 O O . THR A 1 517 ? -20.522 -15.394 18.450 1.00 83.56 517 THR A O 1
ATOM 4111 N N . ILE A 1 518 ? -18.753 -16.366 17.427 1.00 84.38 518 ILE A N 1
ATOM 4112 C CA . ILE A 1 518 ? -18.211 -15.139 16.833 1.00 84.38 518 ILE A CA 1
ATOM 4113 C C . ILE A 1 518 ? -19.238 -14.578 15.834 1.00 84.38 518 ILE A C 1
ATOM 4115 O O . ILE A 1 518 ? -19.657 -15.311 14.931 1.00 84.38 518 ILE A O 1
ATOM 4119 N N . PRO A 1 519 ? -19.683 -13.317 15.967 1.00 89.25 519 PRO A N 1
ATOM 4120 C CA . PRO A 1 519 ? -20.596 -12.722 15.003 1.00 89.25 519 PRO A CA 1
ATOM 4121 C C . PRO A 1 519 ? -19.867 -12.444 13.679 1.00 89.25 519 PRO A C 1
ATOM 4123 O O . PRO A 1 519 ? -18.674 -12.150 13.639 1.00 89.25 519 PRO A O 1
ATOM 4126 N N . VAL A 1 520 ? -20.604 -12.502 12.568 1.00 90.06 520 VAL A N 1
ATOM 4127 C CA . VAL A 1 520 ? -20.031 -12.329 11.219 1.00 90.06 520 VAL A CA 1
ATOM 4128 C C . VAL A 1 520 ? -19.392 -10.944 11.030 1.00 90.06 520 VAL A C 1
ATOM 4130 O O . VAL A 1 520 ? -18.444 -10.816 10.262 1.00 90.06 520 VAL A O 1
ATOM 4133 N N . VAL A 1 521 ? -19.871 -9.920 11.747 1.00 91.06 521 VAL A N 1
ATOM 4134 C CA . VAL A 1 521 ? -19.333 -8.550 11.682 1.00 91.06 521 VAL A CA 1
ATOM 4135 C C . VAL A 1 521 ? -17.878 -8.506 12.162 1.00 91.06 521 VAL A C 1
ATOM 4137 O O . VAL A 1 521 ? -17.021 -8.082 11.393 1.00 91.06 521 VAL A O 1
ATOM 4140 N N . ASP A 1 522 ? -17.576 -9.053 13.345 1.00 90.25 522 ASP A N 1
ATOM 4141 C CA . ASP A 1 522 ? -16.213 -9.148 13.891 1.00 90.25 522 ASP A CA 1
ATOM 4142 C C . ASP A 1 522 ? -15.258 -9.876 12.933 1.00 90.25 522 ASP A C 1
ATOM 4144 O O . ASP A 1 522 ? -14.110 -9.473 12.755 1.00 90.25 522 ASP A O 1
ATOM 4148 N N . LEU A 1 523 ? -15.729 -10.945 12.278 1.00 91.44 523 LEU A N 1
ATOM 4149 C CA . LEU A 1 523 ? -14.932 -11.675 11.288 1.00 91.44 523 LEU A CA 1
ATOM 4150 C C . LEU A 1 523 ? -14.602 -10.798 10.068 1.00 91.44 523 LEU A C 1
ATOM 4152 O O . LEU A 1 523 ? -13.487 -10.856 9.551 1.00 91.44 523 LEU A O 1
ATOM 4156 N N . VAL A 1 524 ? -15.544 -9.973 9.606 1.00 93.56 524 VAL A N 1
ATOM 4157 C CA . VAL A 1 524 ? -15.315 -9.039 8.493 1.00 93.56 524 VAL A CA 1
ATOM 4158 C C . VAL A 1 524 ? -14.389 -7.890 8.921 1.00 93.56 524 VAL A C 1
ATOM 4160 O O . VAL A 1 524 ? -13.461 -7.564 8.178 1.00 93.56 524 VAL A O 1
ATOM 4163 N N . GLU A 1 525 ? -14.567 -7.326 10.120 1.00 92.75 525 GLU A N 1
ATOM 4164 C CA . GLU A 1 525 ? -13.675 -6.299 10.691 1.00 92.75 525 GLU A CA 1
ATOM 4165 C C . GLU A 1 525 ? -12.245 -6.807 10.922 1.00 92.75 525 GLU A C 1
ATOM 4167 O O . GLU A 1 525 ? -11.285 -6.051 10.764 1.00 92.75 525 GLU A O 1
ATOM 4172 N N . PHE A 1 526 ? -12.079 -8.097 11.212 1.00 92.44 526 PHE A N 1
ATOM 4173 C CA . PHE A 1 526 ? -10.781 -8.761 11.246 1.00 92.44 526 PHE A CA 1
ATOM 4174 C C . PHE A 1 526 ? -10.171 -8.953 9.839 1.00 92.44 526 PHE A C 1
ATOM 4176 O O . PHE A 1 526 ? -8.992 -8.665 9.622 1.00 92.44 526 PHE A O 1
ATOM 4183 N N . VAL A 1 527 ? -10.954 -9.419 8.856 1.00 92.38 527 VAL A N 1
ATOM 4184 C CA . VAL A 1 527 ? -10.451 -9.751 7.506 1.00 92.38 527 VAL A CA 1
ATOM 4185 C C . VAL A 1 527 ? -10.081 -8.510 6.680 1.00 92.38 527 VAL A C 1
ATOM 4187 O O . VAL A 1 527 ? -9.103 -8.543 5.927 1.00 92.38 527 VAL A O 1
ATOM 4190 N N . VAL A 1 528 ? -10.826 -7.405 6.785 1.00 94.56 528 VAL A N 1
ATOM 4191 C CA . VAL A 1 528 ? -10.643 -6.233 5.902 1.00 94.56 528 VAL A CA 1
ATOM 4192 C C . VAL A 1 528 ? -9.242 -5.587 6.002 1.00 94.56 528 VAL A C 1
ATOM 4194 O O . VAL A 1 528 ? -8.632 -5.372 4.947 1.00 94.56 528 VAL A O 1
ATOM 4197 N N . PRO A 1 529 ? -8.658 -5.327 7.192 1.00 93.69 529 PRO A N 1
ATOM 4198 C CA . PRO A 1 529 ? -7.281 -4.832 7.312 1.00 93.69 529 PRO A CA 1
ATOM 4199 C C . PRO A 1 529 ? -6.233 -5.779 6.714 1.00 93.69 529 PRO A C 1
ATOM 4201 O O . PRO A 1 529 ? -5.267 -5.322 6.095 1.00 93.69 529 PRO A O 1
ATOM 4204 N N . VAL A 1 530 ? -6.439 -7.096 6.832 1.00 93.38 530 VAL A N 1
ATOM 4205 C CA . VAL A 1 530 ? -5.558 -8.105 6.223 1.00 93.38 530 VAL A CA 1
ATOM 4206 C C . VAL A 1 530 ? -5.625 -8.018 4.695 1.00 93.38 530 VAL A C 1
ATOM 4208 O O . VAL A 1 530 ? -4.582 -7.989 4.042 1.00 93.38 530 VAL A O 1
ATOM 4211 N N . LEU A 1 531 ? -6.819 -7.877 4.105 1.00 93.19 531 LEU A N 1
ATOM 4212 C CA . LEU A 1 531 ? -6.979 -7.682 2.656 1.00 93.19 531 LEU A CA 1
ATOM 4213 C C . LEU A 1 531 ? -6.309 -6.392 2.150 1.00 93.19 531 LEU A C 1
ATOM 4215 O O . LEU A 1 531 ? -5.686 -6.405 1.086 1.00 93.19 531 LEU A O 1
ATOM 4219 N N . ILE A 1 532 ? -6.384 -5.291 2.907 1.00 94.38 532 ILE A N 1
ATOM 4220 C CA . ILE A 1 532 ? -5.664 -4.042 2.594 1.00 94.38 532 ILE A CA 1
ATOM 4221 C C . ILE A 1 532 ? -4.150 -4.287 2.577 1.00 94.38 532 ILE A C 1
ATOM 4223 O O . ILE A 1 532 ? -3.468 -3.899 1.625 1.00 94.38 532 ILE A O 1
ATOM 4227 N N . LEU A 1 533 ? -3.620 -4.976 3.590 1.00 93.88 533 LEU A N 1
ATOM 4228 C CA . LEU A 1 533 ? -2.197 -5.291 3.670 1.00 93.88 533 LEU A CA 1
ATOM 4229 C C . LEU A 1 533 ? -1.739 -6.176 2.496 1.00 93.88 533 LEU A C 1
ATOM 4231 O O . LEU A 1 533 ? -0.693 -5.913 1.901 1.00 93.88 533 LEU A O 1
ATOM 4235 N N . LEU A 1 534 ? -2.548 -7.164 2.101 1.00 92.75 534 LEU A N 1
ATOM 4236 C CA . LEU A 1 534 ? -2.291 -8.010 0.930 1.00 92.75 534 LEU A CA 1
ATOM 4237 C C . LEU A 1 534 ? -2.286 -7.243 -0.389 1.00 92.75 534 LEU A C 1
ATOM 4239 O O . LEU A 1 534 ? -1.430 -7.496 -1.238 1.00 92.75 534 LEU A O 1
ATOM 4243 N N . LEU A 1 535 ? -3.196 -6.286 -0.561 1.00 93.06 535 LEU A N 1
ATOM 4244 C CA . LEU A 1 535 ? -3.211 -5.419 -1.736 1.00 93.06 535 LEU A CA 1
ATOM 4245 C C . LEU A 1 535 ? -1.914 -4.620 -1.864 1.00 93.06 535 LEU A C 1
ATOM 4247 O O . LEU A 1 535 ? -1.314 -4.594 -2.940 1.00 93.06 535 LEU A O 1
ATOM 4251 N N . LEU A 1 536 ? -1.444 -4.028 -0.766 1.00 93.88 536 LEU A N 1
ATOM 4252 C CA . LEU A 1 536 ? -0.187 -3.280 -0.740 1.00 93.88 536 LEU A CA 1
ATOM 4253 C C . LEU A 1 536 ? 1.028 -4.193 -0.989 1.00 93.88 536 LEU A C 1
ATOM 4255 O O . LEU A 1 536 ? 1.901 -3.849 -1.788 1.00 93.88 536 LEU A O 1
ATOM 4259 N N . PHE A 1 537 ? 1.051 -5.384 -0.381 1.00 94.62 537 PHE A N 1
ATOM 4260 C CA . PHE A 1 537 ? 2.066 -6.409 -0.637 1.00 94.62 537 PHE A CA 1
ATOM 4261 C C . PHE A 1 537 ? 2.104 -6.851 -2.110 1.00 94.62 537 PHE A C 1
ATOM 4263 O O . PHE A 1 537 ? 3.185 -6.971 -2.687 1.00 94.62 537 PHE A O 1
ATOM 4270 N N . SER A 1 538 ? 0.943 -7.069 -2.739 1.00 93.8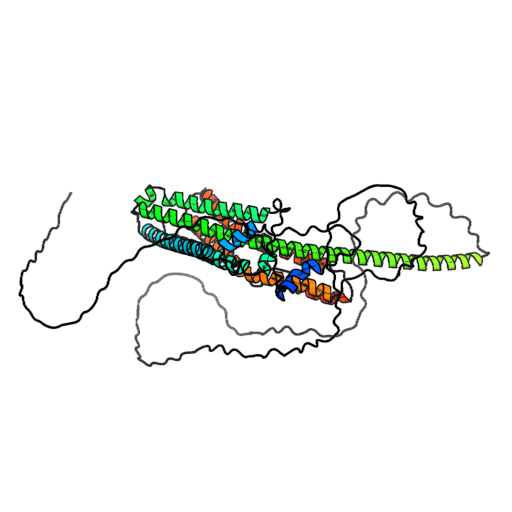1 538 SER A N 1
ATOM 4271 C CA . SER A 1 538 ? 0.846 -7.615 -4.101 1.00 93.81 538 SER A CA 1
ATOM 4272 C C . SER A 1 538 ? 1.590 -6.772 -5.143 1.00 93.81 538 SER A C 1
ATOM 4274 O O . SER A 1 538 ? 2.242 -7.325 -6.028 1.00 93.81 538 SER A O 1
ATOM 4276 N N . ALA A 1 539 ? 1.573 -5.444 -4.990 1.00 93.06 539 ALA A N 1
ATOM 4277 C CA . ALA A 1 539 ? 2.250 -4.514 -5.889 1.00 93.06 539 ALA A CA 1
ATOM 4278 C C . ALA A 1 539 ? 3.777 -4.509 -5.717 1.00 93.06 539 ALA A C 1
ATOM 4280 O O . ALA A 1 539 ? 4.498 -4.326 -6.697 1.00 93.06 539 ALA A O 1
ATOM 4281 N N . TYR A 1 540 ? 4.279 -4.745 -4.499 1.00 94.69 540 TYR A N 1
ATOM 4282 C CA . TYR A 1 540 ? 5.712 -4.961 -4.271 1.00 94.69 540 TYR A CA 1
ATOM 4283 C C . TYR A 1 540 ? 6.183 -6.250 -4.946 1.00 94.69 540 TYR A C 1
ATOM 4285 O O . TYR A 1 540 ? 7.238 -6.262 -5.579 1.00 94.69 540 TYR A O 1
ATOM 4293 N N . VAL A 1 541 ? 5.396 -7.328 -4.855 1.00 95.25 541 VAL A N 1
ATOM 4294 C CA . VAL A 1 541 ? 5.790 -8.602 -5.466 1.00 95.25 541 VAL A CA 1
ATOM 4295 C C . VAL A 1 541 ? 5.657 -8.592 -6.989 1.00 95.25 541 VAL A C 1
ATOM 4297 O O . VAL A 1 541 ? 6.527 -9.164 -7.636 1.00 95.25 541 VAL A O 1
ATOM 4300 N N . GLU A 1 542 ? 4.676 -7.898 -7.585 1.00 95.44 542 GLU A N 1
ATOM 4301 C CA . GLU A 1 542 ? 4.623 -7.738 -9.053 1.00 95.44 542 GLU A CA 1
ATOM 4302 C C . GLU A 1 542 ? 5.914 -7.075 -9.573 1.00 95.44 542 GLU A C 1
ATOM 4304 O O . GLU A 1 542 ? 6.546 -7.593 -10.494 1.00 95.44 542 GLU A O 1
ATOM 4309 N N . VAL A 1 543 ? 6.368 -5.992 -8.925 1.00 96.12 543 VAL A N 1
ATOM 4310 C CA . VAL A 1 543 ? 7.630 -5.315 -9.278 1.00 96.12 543 VAL A CA 1
ATOM 4311 C C . VAL A 1 543 ? 8.836 -6.251 -9.117 1.00 96.12 543 VAL A C 1
ATOM 4313 O O . VAL A 1 543 ? 9.685 -6.316 -10.007 1.00 96.12 543 VAL A O 1
ATOM 4316 N N . ASN A 1 544 ? 8.913 -6.986 -8.003 1.00 96.75 544 ASN A N 1
ATOM 4317 C CA . ASN A 1 544 ? 10.027 -7.895 -7.715 1.00 96.75 544 ASN A CA 1
ATOM 4318 C C . ASN A 1 544 ? 10.062 -9.098 -8.671 1.00 96.75 544 ASN A C 1
ATOM 4320 O O . ASN A 1 544 ? 11.136 -9.498 -9.112 1.00 96.75 544 ASN A O 1
ATOM 4324 N N . GLY A 1 545 ? 8.904 -9.667 -9.014 1.00 96.12 545 GLY A N 1
ATOM 4325 C CA . GLY A 1 545 ? 8.789 -10.792 -9.942 1.00 96.12 545 GLY A CA 1
ATOM 4326 C C . GLY A 1 545 ? 9.247 -10.417 -11.350 1.00 96.12 545 GLY A C 1
ATOM 4327 O O . GLY A 1 545 ? 10.065 -11.115 -11.942 1.00 96.12 545 GLY A O 1
ATOM 4328 N N . GLU A 1 546 ? 8.809 -9.264 -11.856 1.00 96.69 546 GLU A N 1
ATOM 4329 C CA . GLU A 1 546 ? 9.245 -8.745 -13.158 1.00 96.69 546 GLU A CA 1
ATOM 4330 C C . GLU A 1 546 ? 10.754 -8.454 -13.181 1.00 96.69 546 GLU A C 1
ATOM 4332 O O . GLU A 1 546 ? 11.434 -8.778 -14.157 1.00 96.69 546 GLU A O 1
ATOM 4337 N N . GLY A 1 547 ? 11.302 -7.911 -12.087 1.00 96.31 547 GLY A N 1
ATOM 4338 C CA . GLY A 1 547 ? 12.741 -7.681 -11.934 1.00 96.31 547 GLY A CA 1
ATOM 4339 C C . GLY A 1 547 ? 13.582 -8.962 -11.848 1.00 96.31 547 GLY A C 1
ATOM 4340 O O . GLY A 1 547 ? 14.727 -8.965 -12.298 1.00 96.31 547 GLY A O 1
ATOM 4341 N N . GLN A 1 548 ? 13.018 -10.063 -11.338 1.00 95.75 548 GLN A N 1
ATOM 4342 C CA . GLN A 1 548 ? 13.650 -11.390 -11.357 1.00 95.75 548 GLN A CA 1
ATOM 4343 C C . GLN A 1 548 ? 13.592 -12.053 -12.739 1.00 95.75 548 GLN A C 1
ATOM 4345 O O . GLN A 1 548 ? 14.546 -12.728 -13.112 1.00 95.75 548 GLN A O 1
ATOM 4350 N N . ILE A 1 549 ? 12.512 -11.854 -13.505 1.00 95.88 549 ILE A N 1
ATOM 4351 C CA . ILE A 1 549 ? 12.380 -12.387 -14.874 1.00 95.88 549 ILE A CA 1
ATOM 4352 C C . ILE A 1 549 ? 13.372 -11.700 -15.824 1.00 95.88 549 ILE A C 1
ATOM 4354 O O . ILE A 1 549 ? 13.968 -12.364 -16.666 1.00 95.88 549 ILE A O 1
ATOM 4358 N N . LEU A 1 550 ? 13.585 -10.387 -15.667 1.00 96.06 550 LEU A N 1
ATOM 4359 C CA . LEU A 1 550 ? 14.437 -9.566 -16.539 1.00 96.06 550 LEU A CA 1
ATOM 4360 C C . LEU A 1 550 ? 15.823 -10.175 -16.820 1.00 96.06 550 LEU A C 1
ATOM 4362 O O . LEU A 1 550 ? 16.293 -10.128 -17.955 1.00 96.06 550 LEU A O 1
ATOM 4366 N N . LYS A 1 551 ? 16.475 -10.753 -15.803 1.00 94.56 551 LYS A N 1
ATOM 4367 C CA . LYS A 1 551 ? 17.836 -11.306 -15.923 1.00 94.56 551 LYS A CA 1
ATOM 4368 C C . LYS A 1 551 ? 17.922 -12.501 -16.886 1.00 94.56 551 LYS A C 1
ATOM 4370 O O . LYS A 1 551 ? 18.975 -12.725 -17.470 1.00 94.56 551 LYS A O 1
ATOM 4375 N N . ASN A 1 552 ? 16.812 -13.217 -17.085 1.00 95.06 552 ASN A N 1
ATOM 4376 C CA . ASN A 1 552 ? 16.722 -14.370 -17.982 1.00 95.06 552 ASN A CA 1
ATOM 4377 C C . ASN A 1 552 ? 16.577 -13.953 -19.458 1.00 95.06 552 ASN A C 1
ATOM 4379 O O . ASN A 1 552 ? 16.684 -14.796 -20.340 1.00 95.06 552 ASN A O 1
ATOM 4383 N N . CYS A 1 553 ? 16.317 -12.670 -19.737 1.00 95.44 553 CYS A N 1
ATOM 4384 C CA . CYS A 1 553 ? 16.142 -12.143 -21.094 1.00 95.44 553 CYS A CA 1
ATOM 4385 C C . CYS A 1 553 ? 17.428 -11.544 -21.682 1.00 95.44 553 CYS A C 1
ATOM 4387 O O . CYS A 1 553 ? 17.410 -11.034 -22.797 1.00 95.44 553 CYS A O 1
ATOM 4389 N N . ILE A 1 554 ? 18.538 -11.564 -20.940 1.00 95.56 554 ILE A N 1
ATOM 4390 C CA . ILE A 1 554 ? 19.817 -11.015 -21.396 1.00 95.56 554 ILE A CA 1
ATOM 4391 C C . ILE A 1 554 ? 20.514 -12.048 -22.272 1.00 95.56 554 ILE A C 1
ATOM 4393 O O . ILE A 1 554 ? 20.820 -13.147 -21.815 1.00 95.56 554 ILE A O 1
ATOM 4397 N N . CYS A 1 555 ? 20.798 -11.667 -23.517 1.00 94.94 555 CYS A N 1
ATOM 4398 C CA . CYS A 1 555 ? 21.531 -12.514 -24.451 1.00 94.94 555 CYS A CA 1
ATOM 4399 C C . CYS A 1 555 ? 22.916 -12.901 -23.878 1.00 94.94 555 CYS A C 1
ATOM 4401 O O . CYS A 1 555 ? 23.684 -11.992 -23.530 1.00 94.94 555 CYS A O 1
ATOM 4403 N N . PRO A 1 556 ? 23.254 -14.204 -23.788 1.00 94.31 556 PRO A N 1
ATOM 4404 C CA . PRO A 1 556 ? 24.505 -14.676 -23.206 1.00 94.31 556 PRO A CA 1
ATOM 4405 C C . PRO A 1 556 ? 25.668 -14.509 -24.193 1.00 94.31 556 PRO A C 1
ATOM 4407 O O . PRO A 1 556 ? 26.029 -15.429 -24.920 1.00 94.31 556 PRO A O 1
ATOM 4410 N N . THR A 1 557 ? 26.271 -13.321 -24.217 1.00 94.06 557 THR A N 1
ATOM 4411 C CA . THR A 1 557 ? 27.560 -13.094 -24.890 1.00 94.06 557 THR A CA 1
ATOM 4412 C C . THR A 1 557 ? 28.712 -13.214 -23.890 1.00 94.06 557 THR A C 1
ATOM 4414 O O . THR A 1 557 ? 28.530 -12.995 -22.689 1.00 94.06 557 THR A O 1
ATOM 4417 N N . SER A 1 558 ? 29.916 -13.527 -24.376 1.00 94.38 558 SER A N 1
ATOM 4418 C CA . SER A 1 558 ? 31.136 -13.627 -23.557 1.00 94.38 558 SER A CA 1
ATOM 4419 C C . SER A 1 558 ? 31.384 -12.365 -22.718 1.00 94.38 558 SER A C 1
ATOM 4421 O O . SER A 1 558 ? 31.635 -12.457 -21.518 1.00 94.38 558 SER A O 1
ATOM 4423 N N . GLU A 1 559 ? 31.218 -11.184 -23.317 1.00 94.94 559 GLU A N 1
ATOM 4424 C CA . GLU A 1 559 ? 31.344 -9.881 -22.645 1.00 94.94 559 GLU A CA 1
ATOM 4425 C C . GLU A 1 559 ? 30.281 -9.646 -21.559 1.00 94.94 559 GLU A C 1
ATOM 4427 O O . GLU A 1 559 ? 30.538 -8.972 -20.558 1.00 94.94 559 GLU A O 1
ATOM 4432 N N . ARG A 1 560 ? 29.072 -10.194 -21.736 1.00 95.75 560 ARG A N 1
ATOM 4433 C CA . ARG A 1 560 ? 27.945 -10.006 -20.810 1.00 95.75 560 ARG A CA 1
ATOM 4434 C C . ARG A 1 560 ? 27.959 -10.966 -19.631 1.00 95.75 560 ARG A C 1
ATOM 4436 O O . ARG A 1 560 ? 27.268 -10.691 -18.653 1.00 95.75 560 ARG A O 1
ATOM 4443 N N . PHE A 1 561 ? 28.740 -12.045 -19.669 1.00 96.00 561 PHE A N 1
ATOM 4444 C CA . PHE A 1 561 ? 28.734 -13.079 -18.630 1.00 96.00 561 PHE A CA 1
ATOM 4445 C C . PHE A 1 561 ? 28.987 -12.515 -17.217 1.00 96.00 561 PHE A C 1
ATOM 4447 O O . PHE A 1 561 ? 28.200 -12.747 -16.295 1.00 96.00 561 PHE A O 1
ATOM 4454 N N . SER A 1 562 ? 30.010 -11.667 -17.060 1.00 95.81 562 SER A N 1
ATOM 4455 C CA . SER A 1 562 ? 30.324 -10.979 -15.794 1.00 95.81 562 SER A CA 1
ATOM 4456 C C . SER A 1 562 ? 29.186 -10.067 -15.308 1.00 95.81 562 SER A C 1
ATOM 4458 O O . SER A 1 562 ? 28.936 -9.939 -14.109 1.00 95.81 562 SER A O 1
ATOM 4460 N N . LEU A 1 563 ? 28.457 -9.448 -16.239 1.00 95.75 563 LEU A N 1
ATOM 4461 C CA . LEU A 1 563 ? 27.329 -8.563 -15.948 1.00 95.75 563 LEU A CA 1
ATOM 4462 C C . LEU A 1 563 ? 26.057 -9.357 -15.592 1.00 95.75 563 LEU A C 1
ATOM 4464 O O . LEU A 1 563 ? 25.325 -8.962 -14.684 1.00 95.75 563 LEU A O 1
ATOM 4468 N N . MET A 1 564 ? 25.832 -10.521 -16.211 1.00 96.19 564 MET A N 1
ATOM 4469 C CA . MET A 1 564 ? 24.790 -11.471 -15.797 1.00 96.19 564 MET A CA 1
ATOM 4470 C C . MET A 1 564 ? 25.058 -12.009 -14.384 1.00 96.19 564 MET A C 1
ATOM 4472 O O . MET A 1 564 ? 24.133 -12.098 -13.574 1.00 96.19 564 MET A O 1
ATOM 4476 N N . GLN A 1 565 ? 26.319 -12.299 -14.039 1.00 96.19 565 GLN A N 1
ATOM 4477 C CA . GLN A 1 565 ? 26.704 -12.666 -12.673 1.00 96.19 565 GLN A CA 1
ATOM 4478 C C . GLN A 1 565 ? 26.393 -11.534 -11.676 1.00 96.19 565 GLN A C 1
ATOM 4480 O O . GLN A 1 565 ? 25.807 -11.792 -10.623 1.00 96.19 565 GLN A O 1
ATOM 4485 N N . PHE A 1 566 ? 26.707 -10.282 -12.025 1.00 96.62 566 PHE A N 1
ATOM 4486 C CA . PHE A 1 566 ? 26.370 -9.111 -11.210 1.00 96.62 566 PHE A CA 1
ATOM 4487 C C . PHE A 1 566 ? 24.851 -8.952 -10.998 1.00 96.62 566 PHE A C 1
ATOM 4489 O O . PHE A 1 566 ? 24.411 -8.767 -9.863 1.00 96.62 566 PHE A O 1
ATOM 4496 N N . PHE A 1 567 ? 24.024 -9.098 -12.039 1.00 95.88 567 PHE A N 1
ATOM 4497 C CA . PHE A 1 567 ? 22.559 -9.023 -11.904 1.00 95.88 567 PHE A CA 1
ATOM 4498 C C . PHE A 1 567 ? 21.944 -10.212 -11.150 1.00 95.88 567 PHE A C 1
ATOM 4500 O O . PHE A 1 567 ? 20.905 -10.062 -10.509 1.00 95.88 567 PHE A O 1
ATOM 4507 N N . ASN A 1 568 ? 22.581 -11.386 -11.168 1.00 95.31 568 ASN A N 1
ATOM 4508 C CA . ASN A 1 568 ? 22.177 -12.506 -10.317 1.00 95.31 568 ASN A CA 1
ATOM 4509 C C . ASN A 1 568 ? 22.466 -12.236 -8.829 1.00 95.31 568 ASN A C 1
ATOM 4511 O O . ASN A 1 568 ? 21.670 -12.629 -7.978 1.00 95.31 568 ASN A O 1
ATOM 4515 N N . GLN A 1 569 ? 23.559 -11.533 -8.510 1.00 96.00 569 GLN A N 1
ATOM 4516 C CA . GLN A 1 569 ? 23.875 -11.093 -7.143 1.00 96.00 569 GLN A CA 1
ATOM 4517 C C . GLN A 1 569 ? 22.999 -9.915 -6.685 1.00 96.00 569 GLN A C 1
ATOM 4519 O O . GLN A 1 569 ? 22.650 -9.818 -5.509 1.00 96.00 569 GLN A O 1
ATOM 4524 N N . GLN A 1 570 ? 22.642 -9.017 -7.605 1.00 95.69 570 GLN A N 1
ATOM 4525 C CA . GLN A 1 570 ? 21.810 -7.843 -7.352 1.00 95.69 570 GLN A CA 1
ATOM 4526 C C . GLN A 1 570 ? 20.598 -7.843 -8.298 1.00 95.69 570 GLN A C 1
ATOM 4528 O O . GLN A 1 570 ? 20.627 -7.177 -9.329 1.00 95.69 570 GLN A O 1
ATOM 4533 N N . PRO A 1 571 ? 19.519 -8.579 -7.979 1.00 95.25 571 PRO A N 1
ATOM 4534 C CA . PRO A 1 571 ? 18.287 -8.513 -8.758 1.00 95.25 571 PRO A CA 1
ATOM 4535 C C . PRO A 1 571 ? 17.579 -7.164 -8.563 1.00 95.25 571 PRO A C 1
ATOM 4537 O O . PRO A 1 571 ? 17.642 -6.563 -7.485 1.00 95.25 571 PRO A O 1
ATOM 4540 N N . LEU A 1 572 ? 16.832 -6.708 -9.575 1.00 96.31 572 LEU A N 1
ATOM 4541 C CA . LEU A 1 572 ? 15.958 -5.539 -9.439 1.00 96.31 572 LEU A CA 1
ATOM 4542 C C . LEU A 1 572 ? 14.790 -5.869 -8.502 1.00 96.31 572 LEU A C 1
ATOM 4544 O O . LEU A 1 572 ? 13.855 -6.565 -8.885 1.00 96.31 572 LEU A O 1
ATOM 4548 N N . GLN A 1 573 ? 14.827 -5.348 -7.277 1.00 96.00 573 GLN A N 1
ATOM 4549 C CA . GLN A 1 573 ? 13.774 -5.573 -6.288 1.00 96.00 573 GLN A CA 1
ATOM 4550 C C . GLN A 1 573 ? 13.591 -4.372 -5.353 1.00 96.00 573 GLN A C 1
ATOM 4552 O O . GLN A 1 573 ? 14.550 -3.722 -4.936 1.00 96.00 573 GLN A O 1
ATOM 4557 N N . MET A 1 574 ? 12.339 -4.093 -5.001 1.00 95.81 574 MET A N 1
ATOM 4558 C CA . MET A 1 574 ? 11.969 -3.228 -3.889 1.00 95.81 574 MET A CA 1
ATOM 4559 C C . MET A 1 574 ? 12.113 -4.020 -2.584 1.00 95.81 574 MET A C 1
ATOM 4561 O O . MET A 1 574 ? 11.500 -5.076 -2.405 1.00 95.81 574 MET A O 1
ATOM 4565 N N . GLN A 1 575 ? 12.941 -3.502 -1.675 1.00 94.31 575 GLN A N 1
ATOM 4566 C CA . GLN A 1 575 ? 13.225 -4.109 -0.375 1.00 94.31 575 GLN A CA 1
ATOM 4567 C C . GLN A 1 575 ? 12.597 -3.309 0.765 1.00 94.31 575 GLN A C 1
ATOM 4569 O O . GLN A 1 575 ? 12.637 -2.075 0.774 1.00 94.31 575 GLN A O 1
ATOM 4574 N N . VAL A 1 576 ? 12.079 -4.021 1.761 1.00 93.19 576 VAL A N 1
ATOM 4575 C CA . VAL A 1 576 ? 11.529 -3.462 2.999 1.00 93.19 576 VAL A CA 1
ATOM 4576 C C . VAL A 1 576 ? 12.404 -3.980 4.141 1.00 93.19 576 VAL A C 1
ATOM 4578 O O . VAL A 1 576 ? 12.478 -5.180 4.364 1.00 93.19 576 VAL A O 1
ATOM 4581 N N . PHE A 1 577 ? 13.147 -3.090 4.809 1.00 91.06 577 PHE A N 1
ATOM 4582 C CA . PHE A 1 577 ? 14.209 -3.440 5.778 1.00 91.06 577 PHE A CA 1
ATOM 4583 C C . PHE A 1 577 ? 15.257 -4.420 5.223 1.00 91.06 577 PHE A C 1
ATOM 4585 O O . PHE A 1 577 ? 15.664 -5.357 5.900 1.00 91.06 577 PHE A O 1
ATOM 4592 N N . ASN A 1 578 ? 15.691 -4.200 3.978 1.00 92.00 578 ASN A N 1
ATOM 4593 C CA . ASN A 1 578 ? 16.605 -5.071 3.219 1.00 92.00 578 ASN A CA 1
ATOM 4594 C C . ASN A 1 578 ? 16.054 -6.480 2.907 1.00 92.00 578 ASN A C 1
ATOM 4596 O O . ASN A 1 578 ? 16.732 -7.258 2.241 1.00 92.00 578 ASN A O 1
ATOM 4600 N N . LEU A 1 579 ? 14.818 -6.799 3.310 1.00 92.88 579 LEU A N 1
ATOM 4601 C CA . LEU A 1 579 ? 14.141 -8.044 2.957 1.00 92.88 579 LEU A CA 1
ATOM 4602 C C . LEU A 1 579 ? 13.401 -7.884 1.624 1.00 92.88 579 LEU A C 1
ATOM 4604 O O . LEU A 1 579 ? 12.692 -6.897 1.395 1.00 92.88 579 LEU A O 1
ATOM 4608 N N . SER A 1 580 ? 13.561 -8.867 0.740 1.00 93.12 580 SER A N 1
ATOM 4609 C CA . SER A 1 580 ? 12.794 -8.983 -0.496 1.00 93.12 580 SER A CA 1
ATOM 4610 C C . SER A 1 580 ? 11.456 -9.663 -0.214 1.00 93.12 580 SER A C 1
ATOM 4612 O O . SER A 1 580 ? 11.386 -10.802 0.242 1.00 93.12 580 SER A O 1
ATOM 4614 N N . ILE A 1 581 ? 10.366 -8.952 -0.485 1.00 93.44 581 ILE A N 1
ATOM 4615 C CA . ILE A 1 581 ? 9.016 -9.498 -0.335 1.00 93.44 581 ILE A CA 1
ATOM 4616 C C . ILE A 1 581 ? 8.739 -10.436 -1.519 1.00 93.44 581 ILE A C 1
ATOM 4618 O O . ILE A 1 581 ? 8.906 -10.037 -2.676 1.00 93.44 581 ILE A O 1
ATOM 4622 N N . SER A 1 582 ? 8.289 -11.658 -1.224 1.00 93.94 582 SER A N 1
ATOM 4623 C CA . SER A 1 582 ? 7.887 -12.686 -2.193 1.00 93.94 582 SER A CA 1
ATOM 4624 C C . SER A 1 582 ? 6.462 -13.187 -1.920 1.00 93.94 582 SER A C 1
ATOM 4626 O O . SER A 1 582 ? 5.987 -13.118 -0.783 1.00 93.94 582 SER A O 1
ATOM 4628 N N . TYR A 1 583 ? 5.783 -13.727 -2.942 1.00 88.88 583 TYR A N 1
ATOM 4629 C CA . TYR A 1 583 ? 4.436 -14.302 -2.782 1.00 88.88 583 TYR A CA 1
ATOM 4630 C C . TYR A 1 583 ? 4.425 -15.423 -1.738 1.00 88.88 583 TYR A C 1
ATOM 4632 O O . TYR A 1 583 ? 3.525 -15.462 -0.906 1.00 88.88 583 TYR A O 1
ATOM 4640 N N . ASN A 1 584 ? 5.457 -16.271 -1.722 1.00 91.56 584 ASN A N 1
ATOM 4641 C CA . ASN A 1 584 ? 5.575 -17.382 -0.778 1.00 91.56 584 ASN A CA 1
ATOM 4642 C C . ASN A 1 584 ? 5.687 -16.897 0.676 1.00 91.56 584 ASN A C 1
ATOM 4644 O O . ASN A 1 584 ? 5.089 -17.502 1.559 1.00 91.56 584 ASN A O 1
ATOM 4648 N N . ALA A 1 585 ? 6.399 -15.792 0.932 1.00 90.62 585 ALA A N 1
ATOM 4649 C CA . ALA A 1 585 ? 6.492 -15.218 2.275 1.00 90.62 585 ALA A CA 1
ATOM 4650 C C . ALA A 1 585 ? 5.136 -14.671 2.756 1.00 90.62 585 ALA A C 1
ATOM 4652 O O . ALA A 1 585 ? 4.724 -14.943 3.881 1.00 90.62 585 ALA A O 1
ATOM 4653 N N . ILE A 1 586 ? 4.411 -13.954 1.891 1.00 87.06 586 ILE A N 1
ATOM 4654 C CA . ILE A 1 586 ? 3.075 -13.422 2.208 1.00 87.06 586 ILE A CA 1
ATOM 4655 C C . ILE A 1 586 ? 2.075 -14.561 2.430 1.00 87.06 586 ILE A C 1
ATOM 4657 O O . ILE A 1 586 ? 1.341 -14.551 3.414 1.00 87.06 586 ILE A O 1
ATOM 4661 N N . LEU A 1 587 ? 2.065 -15.554 1.536 1.00 87.31 587 LEU A N 1
ATOM 4662 C CA . LEU A 1 587 ? 1.196 -16.723 1.633 1.00 87.31 587 LEU A CA 1
ATOM 4663 C C . LEU A 1 587 ? 1.499 -17.536 2.895 1.00 87.31 587 LEU A C 1
ATOM 4665 O O . LEU A 1 587 ? 0.570 -17.934 3.585 1.00 87.31 587 LEU A O 1
ATOM 4669 N N . GLY A 1 588 ? 2.775 -17.725 3.239 1.00 90.00 588 GLY A N 1
ATOM 4670 C CA . GLY A 1 588 ? 3.185 -18.391 4.475 1.00 90.00 588 GLY A CA 1
ATOM 4671 C C . GLY A 1 588 ? 2.670 -17.672 5.723 1.00 90.00 588 GLY A C 1
ATOM 4672 O O . GLY A 1 588 ? 2.121 -18.317 6.611 1.00 90.00 588 GLY A O 1
ATOM 4673 N N . VAL A 1 589 ? 2.759 -16.337 5.763 1.00 86.38 589 VAL A N 1
ATOM 4674 C CA . VAL A 1 589 ? 2.192 -15.525 6.855 1.00 86.38 589 VAL A CA 1
ATOM 4675 C C . VAL A 1 589 ? 0.664 -15.649 6.907 1.00 86.38 589 VAL A C 1
ATOM 4677 O O . VAL A 1 589 ? 0.116 -15.883 7.981 1.00 86.38 589 VAL A O 1
ATOM 4680 N N . LEU A 1 590 ? -0.031 -15.559 5.767 1.00 84.31 590 LEU A N 1
ATOM 4681 C CA . LEU A 1 590 ? -1.487 -15.743 5.707 1.00 84.31 590 LEU A CA 1
ATOM 4682 C C . LEU A 1 590 ? -1.938 -17.124 6.168 1.00 84.31 590 LEU A C 1
ATOM 4684 O O . LEU A 1 590 ? -2.909 -17.221 6.910 1.00 84.31 590 LEU A O 1
ATOM 4688 N N . VAL A 1 591 ? -1.262 -18.181 5.720 1.00 88.75 591 VAL A N 1
ATOM 4689 C CA . VAL A 1 591 ? -1.583 -19.559 6.101 1.00 88.75 591 VAL A CA 1
ATOM 4690 C C . VAL A 1 591 ? -1.290 -19.766 7.583 1.00 88.75 591 VAL A C 1
ATOM 4692 O O . VAL A 1 591 ? -2.120 -20.350 8.267 1.00 88.75 591 VAL A O 1
ATOM 4695 N N . ALA A 1 592 ? -0.188 -19.229 8.116 1.00 87.25 592 ALA A N 1
ATOM 4696 C CA . ALA A 1 592 ? 0.112 -19.301 9.545 1.00 87.25 592 ALA A CA 1
ATOM 4697 C C . ALA A 1 592 ? -0.972 -18.620 10.401 1.00 87.25 592 ALA A C 1
ATOM 4699 O O . ALA A 1 592 ? -1.474 -19.236 11.341 1.00 87.25 592 ALA A O 1
ATOM 4700 N N . PHE A 1 593 ? -1.395 -17.398 10.050 1.00 83.75 593 PHE A N 1
ATOM 4701 C CA . PHE A 1 593 ? -2.521 -16.741 10.722 1.00 83.75 593 PHE A CA 1
ATOM 4702 C C . PHE A 1 593 ? -3.826 -17.526 10.532 1.00 83.75 593 PHE A C 1
ATOM 4704 O O . PHE A 1 593 ? -4.498 -17.839 11.509 1.00 83.75 593 PHE A O 1
ATOM 4711 N N . GLY A 1 594 ? -4.167 -17.899 9.297 1.00 84.25 594 GLY A N 1
ATOM 4712 C CA . GLY A 1 594 ? -5.384 -18.643 8.973 1.00 84.25 594 GLY A CA 1
ATOM 4713 C C . GLY A 1 594 ? -5.501 -19.955 9.750 1.00 84.25 594 GLY A C 1
ATOM 4714 O O . GLY A 1 594 ? -6.545 -20.210 10.337 1.00 84.25 594 GLY A O 1
ATOM 4715 N N . VAL A 1 595 ? -4.422 -20.739 9.834 1.00 88.31 595 VAL A N 1
ATOM 4716 C CA . VAL A 1 595 ? -4.348 -21.984 10.618 1.00 88.31 595 VAL A CA 1
ATOM 4717 C C . VAL A 1 595 ? -4.421 -21.711 12.122 1.00 88.31 595 VAL A C 1
ATOM 4719 O O . VAL A 1 595 ? -5.114 -22.441 12.831 1.00 88.31 595 VAL A O 1
ATOM 4722 N N . ALA A 1 596 ? -3.778 -20.654 12.629 1.00 83.62 596 ALA A N 1
ATOM 4723 C CA . ALA A 1 596 ? -3.892 -20.277 14.040 1.00 83.62 596 ALA A CA 1
ATOM 4724 C C . ALA A 1 596 ? -5.348 -19.932 14.420 1.00 83.62 596 ALA A C 1
ATOM 4726 O O . ALA A 1 596 ? -5.848 -20.410 15.436 1.00 83.62 596 ALA A O 1
ATOM 4727 N N . PHE A 1 597 ? -6.065 -19.192 13.570 1.00 80.81 597 PHE A N 1
ATOM 4728 C CA . PHE A 1 597 ? -7.479 -18.869 13.791 1.00 80.81 597 PHE A CA 1
ATOM 4729 C C . PHE A 1 597 ? -8.413 -20.072 13.582 1.00 80.81 597 PHE A C 1
ATOM 4731 O O . PHE A 1 597 ? -9.289 -20.320 14.412 1.00 80.81 597 PHE A O 1
ATOM 4738 N N . TRP A 1 598 ? -8.215 -20.858 12.518 1.00 84.94 598 TRP A N 1
ATOM 4739 C CA . TRP A 1 598 ? -9.027 -22.047 12.230 1.00 84.94 598 TRP A CA 1
ATOM 4740 C C . TRP A 1 598 ? -8.867 -23.141 13.282 1.00 84.94 598 TRP A C 1
ATOM 4742 O O . TRP A 1 598 ? -9.861 -23.748 13.669 1.00 84.94 598 TRP A O 1
ATOM 4752 N N . SER A 1 599 ? -7.649 -23.384 13.775 1.00 86.44 599 SER A N 1
ATOM 4753 C CA . SER A 1 599 ? -7.424 -24.384 14.825 1.00 86.44 599 SER A CA 1
ATOM 4754 C C . SER A 1 599 ? -8.179 -24.025 16.104 1.00 86.44 599 SER A C 1
ATOM 4756 O O . SER A 1 599 ? -8.814 -24.899 16.689 1.00 86.44 599 SER A O 1
ATOM 4758 N N . ARG A 1 600 ? -8.215 -22.742 16.493 1.00 79.50 600 ARG A N 1
ATOM 4759 C CA . ARG A 1 600 ? -9.009 -22.296 17.644 1.00 79.50 600 ARG A CA 1
ATOM 4760 C C . ARG A 1 600 ? -10.513 -22.472 17.416 1.00 79.50 600 ARG A C 1
ATOM 4762 O O . ARG A 1 600 ? -11.165 -23.097 18.246 1.00 79.50 600 ARG A O 1
ATOM 4769 N N . LEU A 1 601 ? -11.036 -21.995 16.283 1.00 80.75 601 LEU A N 1
ATOM 4770 C CA . LEU A 1 601 ? -12.445 -22.172 15.898 1.00 80.75 601 LEU A CA 1
ATOM 4771 C C . LEU A 1 601 ? -12.871 -23.647 15.874 1.00 80.75 601 LEU A C 1
ATOM 4773 O O . LEU A 1 601 ? -13.983 -23.980 16.276 1.00 80.75 601 LEU A O 1
ATOM 4777 N N . PHE A 1 602 ? -11.999 -24.536 15.402 1.00 85.19 602 PHE A N 1
ATOM 4778 C CA . PHE A 1 602 ? -12.270 -25.968 15.361 1.00 85.19 602 PHE A CA 1
ATOM 4779 C C . PHE A 1 602 ? -12.299 -26.587 16.765 1.00 85.19 602 PHE A C 1
ATOM 4781 O O . PHE A 1 602 ? -13.235 -27.316 17.084 1.00 85.19 602 PHE A O 1
ATOM 4788 N N . LEU A 1 603 ? -11.325 -26.255 17.622 1.00 85.06 603 LEU A N 1
ATOM 4789 C CA . LEU A 1 603 ? -11.281 -26.730 19.009 1.00 85.06 603 LEU A CA 1
ATOM 4790 C C . LEU A 1 603 ? -12.497 -26.248 19.814 1.00 85.06 603 LEU A C 1
ATOM 4792 O O . LEU A 1 603 ? -13.097 -27.044 20.529 1.00 85.06 603 LEU A O 1
ATOM 4796 N N . ASP A 1 604 ? -12.896 -24.982 19.665 1.00 81.56 604 ASP A N 1
ATOM 4797 C CA . ASP A 1 604 ? -14.066 -24.441 20.367 1.00 81.56 604 ASP A CA 1
ATOM 4798 C C . ASP A 1 604 ? -15.369 -25.130 19.935 1.00 81.56 604 ASP A C 1
ATOM 4800 O O . ASP A 1 604 ? -16.199 -25.437 20.785 1.00 81.56 604 ASP A O 1
ATOM 4804 N N . ASN A 1 605 ? -15.537 -25.456 18.648 1.00 80.75 605 ASN A N 1
ATOM 4805 C CA . ASN A 1 605 ? -16.693 -26.238 18.195 1.00 80.75 605 ASN A CA 1
ATOM 4806 C C . ASN A 1 605 ? -16.658 -27.696 18.693 1.00 80.75 605 ASN A C 1
ATOM 4808 O O . ASN A 1 605 ? -17.704 -28.240 19.032 1.00 80.75 605 ASN A O 1
ATOM 4812 N N . LEU A 1 606 ? -15.477 -28.323 1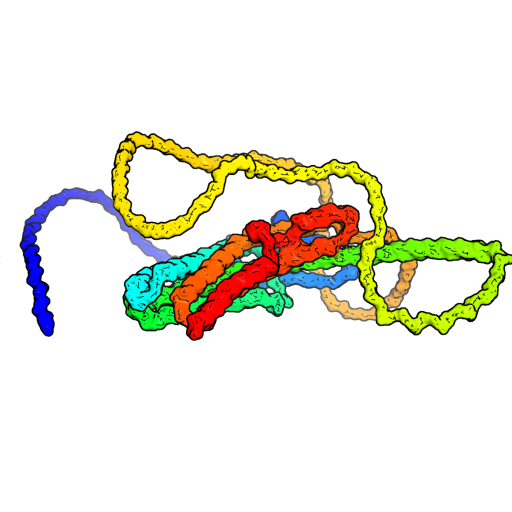8.751 1.00 89.00 606 LEU A N 1
ATOM 4813 C CA . LEU A 1 606 ? -15.322 -29.738 19.114 1.00 89.00 606 LEU A CA 1
ATOM 4814 C C . LEU A 1 606 ? -15.499 -30.005 20.618 1.00 89.00 606 LEU A C 1
ATOM 4816 O O . LEU A 1 606 ? -15.974 -31.071 20.987 1.00 89.00 606 LEU A O 1
ATOM 4820 N N . PHE A 1 607 ? -15.146 -29.052 21.487 1.00 84.56 607 PHE A N 1
ATOM 4821 C CA . PHE A 1 607 ? -15.331 -29.176 22.943 1.00 84.56 607 PHE A CA 1
ATOM 4822 C C . PHE A 1 607 ? -16.661 -28.604 23.465 1.00 84.56 607 PHE A C 1
ATOM 4824 O O . PHE A 1 607 ? -16.901 -28.626 24.673 1.00 84.56 607 PHE A O 1
ATOM 4831 N N . HIS A 1 608 ? -17.519 -28.081 22.582 1.00 72.38 608 HIS A N 1
ATOM 4832 C CA . HIS A 1 608 ? -18.876 -27.640 22.926 1.00 72.38 608 HIS A CA 1
ATOM 4833 C C . HIS A 1 608 ? -19.973 -28.676 22.615 1.00 72.38 608 HIS A C 1
ATOM 4835 O O . HIS A 1 608 ? -21.125 -28.448 22.995 1.00 72.38 608 HIS A O 1
ATOM 4841 N N . THR A 1 609 ? -19.615 -29.796 21.978 1.00 57.31 609 THR A N 1
ATOM 4842 C CA . THR A 1 609 ? -20.424 -31.022 21.845 1.00 57.31 609 THR A CA 1
ATOM 4843 C C . THR A 1 609 ? -20.024 -32.058 22.885 1.00 57.31 609 THR A C 1
ATOM 4845 O O . THR A 1 609 ? -20.941 -32.609 23.528 1.00 57.31 609 THR A O 1
#

pLDDT: mean 70.36, std 27.19, range [26.16, 98.19]

Secondary structure (DSSP, 8-state):
---------------------------------------------------------PPPPHHHHHHHGGGTS----TT------PPPPPPHHHHHHHHHHTT--SSTT--THHHHHHHHHHHHHHHHHHHHHHHHHHHHHH-TT----HHHHHHHHHHHHHHHHHHHHHHHHHHHHHH-HHHHHH----GGGGGG-HHHHHHHHHHHHHHHHHHHHHHHHHS-HHHHHHHT--HHHHHHHHHHHHHHHHHHHHHHHHHHHHHHHHHHHHHHHHHHHHHHHHHHHHHHHHHHHHHHHHHHHHHHHHHHHHHHHHHTT-----------S-----S--S--------------------PPPP--------------------------------------------------PPP-PPP---------------------------------------TT----PPPHHHHHHHHHHHHHHHHHHHHHHHHHHHHHHHHHHHHHHHHHHHHHH--SPPPHHHHHHHHHHHHHHHHHHHHHHHHHHHHHHHGGGS---GGGHHHHHHHHHS----EETTEEP-HHHHHHHHHHHHHHHHHHHHHHHHT--

Organism: Sinanodonta woodiana (NCBI:txid1069815)

Radius of gyration: 41.54 Å; chains: 1; bounding box: 82×117×134 Å

Foldseek 3Di:
DDDDDDDDDDDDDDDDDDDDDDDDDDDDDDDDDDDDDDDDDDDDDDDDDDDDDDDDDDDDDPVCVLLVCVVPVPPPDPPDPPPDPDFDADDVVVLVVLCQCLLQPPDPPDDSVNVVVLLVLLVVLLVLLLVLLLVLLVLQCVFPLHPQDPVLSVLVSVLSVLLSVLLNVLSVLSSVQCNDPSLSVLLGDRPVCPVVCCLLVVLLVLLVVLLVLQLVVLCVQLVPVVNCVSSVHDNVSSVSNSVSSNSNSVSSSVSLSSSLSSLLSNLVSLLVLLVVLLVVLLVLQVLQVVLVVVVVVVVVVVVVVVVVVVVVVVVVVDPDDDDDDDPDDDPDDPPDDDDDDDDDDDDDDDDDDDDDDDDDDDDDDDDDDDDDDDDDDDDDDDDDDDDDDDDDDDDDDDDDDDDDPDPDDDDDDDDDDDDDDDDDDDDDDDDDDDDDDDDDDDDDDPDPPPPPPDPPDPSPPRDDDDDPVRVVVSVCSSQVSLAVSLVSCLVSLVSLVVSLVSQLVSLVVVVVVDLDDDDVSSVSSNVSSLVSNVSSLVSQASSQVSQVVSLVSHNDDPVCPVVSVVCVVPTRGRDRVNDGRHPVVSVVVVVVSVCVVVVVVVVSVVVVD